Protein AF-A0A7G2C4S4-F1 (afdb_monomer_lite)

Foldseek 3Di:
DDDPDAQDFQPDDFDPLQVVLLVCVQVVNNVSSLVSLLVRLVPQLLNVLLLQLLCLQDPDPDPDDPPPDPPDDPDDPPPPPDDDDDDDDDDDDDDDDDDDDDDDDDDDDDDDPPPDDPPQQFAEREAEQFASNSSNLNSLSSLLSSLLSLLLDDDDLLSLLLSLLSLLLLLVSLVSVVLQVLVVCLVCVVLVVVLVVCLPDDPPVVVVPDPLQDFDDSVLLVLSVLLSVLSSLLSNLLSLLSLLLSLVVQLVPDDPVVVVLNVLLLVLLLVSLLVLLVVLLVLLVVVCVAPLSVLLNVLRDDRPDDPPQSCCSNVPVDDDPPPDPDDPVNPPPPPDPPPVQLVVSCCVSRPPCNSVDGSSVVSVVDDSSHRSDDPRPNDRSYHYDYPSRDGRVRGHNYDAQQFHFLCPSPCSRDPNADTDGFPFWPLQCVRQPVCLVVLLVVVCVVLVPDPVQDDPGGQWGWDFDPDPDDDDDTDIEIEHPQADSDDPDDDDDHYDCAHPPRTNHRPSDDSSHSSSRSSSSSVSSLSSSLSSLLSSLLSCVVVPVLVSSVSSLVSQQVSLCNNRNPPDPSSVVSNVSSCVRNVD

pLDDT: mean 71.1, std 23.5, range [23.17, 96.06]

Organism: NCBI:txid59799

Structure (mmCIF, N/CA/C/O backbone):
data_AF-A0A7G2C4S4-F1
#
_entry.id   AF-A0A7G2C4S4-F1
#
loop_
_atom_site.group_PDB
_atom_site.id
_atom_site.type_symbol
_atom_site.label_atom_id
_atom_site.label_alt_id
_atom_site.label_comp_id
_atom_site.label_asym_id
_atom_site.label_entity_id
_atom_site.label_seq_id
_atom_site.pdbx_PDB_ins_code
_atom_site.Cartn_x
_atom_site.Cartn_y
_atom_site.Cartn_z
_atom_site.occupancy
_atom_site.B_iso_or_equiv
_atom_site.auth_seq_id
_atom_site.auth_comp_id
_atom_site.auth_asym_id
_atom_site.auth_atom_id
_atom_site.pdbx_PDB_model_num
ATOM 1 N N . MET A 1 1 ? 1.910 -25.778 -21.010 1.00 23.17 1 MET A N 1
ATOM 2 C CA . MET A 1 1 ? 1.914 -25.341 -19.601 1.00 23.17 1 MET A CA 1
ATOM 3 C C . MET A 1 1 ? 1.620 -23.859 -19.632 1.00 23.17 1 MET A C 1
ATOM 5 O O . MET A 1 1 ? 2.277 -23.162 -20.394 1.00 23.17 1 MET A O 1
ATOM 9 N N . GLY A 1 2 ? 0.518 -23.440 -19.010 1.00 24.70 2 GLY A N 1
ATOM 10 C CA . GLY A 1 2 ? 0.009 -22.076 -19.133 1.00 24.70 2 GLY A CA 1
ATOM 11 C C . GLY A 1 2 ? 1.003 -21.094 -18.534 1.00 24.70 2 GLY A C 1
ATOM 12 O O . GLY A 1 2 ? 1.370 -21.243 -17.375 1.00 24.70 2 GLY A O 1
ATOM 13 N N . ASN A 1 3 ? 1.447 -20.129 -19.337 1.00 25.50 3 ASN A N 1
ATOM 14 C CA . ASN A 1 3 ? 2.094 -18.933 -18.821 1.00 25.50 3 ASN A CA 1
ATOM 15 C C . ASN A 1 3 ? 1.082 -18.271 -17.886 1.00 25.50 3 ASN A C 1
ATOM 17 O O . ASN A 1 3 ? 0.058 -17.789 -18.362 1.00 25.50 3 ASN A O 1
ATOM 21 N N . SER A 1 4 ? 1.327 -18.302 -16.578 1.00 30.55 4 SER A N 1
ATOM 22 C CA . SER A 1 4 ? 0.599 -17.458 -15.640 1.00 30.55 4 SER A CA 1
ATOM 23 C C . SER A 1 4 ? 0.892 -16.012 -16.034 1.00 30.55 4 SER A C 1
ATOM 25 O O . SER A 1 4 ? 2.027 -15.536 -15.918 1.00 30.55 4 SER A O 1
ATOM 27 N N . ASP A 1 5 ? -0.114 -15.357 -16.606 1.00 37.97 5 ASP A N 1
ATOM 28 C CA . ASP A 1 5 ? -0.119 -13.916 -16.809 1.00 37.97 5 ASP A CA 1
ATOM 29 C C . ASP A 1 5 ? 0.076 -13.199 -15.459 1.00 37.97 5 ASP A C 1
ATOM 31 O O . ASP A 1 5 ? -0.019 -13.820 -14.399 1.00 37.97 5 ASP A O 1
ATOM 35 N N . SER A 1 6 ? 0.431 -11.912 -15.515 1.00 44.81 6 SER A N 1
ATOM 36 C CA . SER A 1 6 ? 0.632 -11.010 -14.367 1.00 44.81 6 SER A CA 1
ATOM 37 C C . SER A 1 6 ? -0.298 -11.313 -13.185 1.00 44.81 6 SER A C 1
ATOM 39 O O . SER A 1 6 ? -1.467 -11.623 -13.425 1.00 44.81 6 SER A O 1
ATOM 41 N N . THR A 1 7 ? 0.186 -11.157 -11.942 1.00 54.72 7 THR A N 1
ATOM 42 C CA . THR A 1 7 ? -0.622 -11.295 -10.708 1.00 54.72 7 THR A CA 1
ATOM 43 C C . THR A 1 7 ? -2.057 -10.813 -10.922 1.00 54.72 7 THR A C 1
ATOM 45 O O . THR A 1 7 ? -2.288 -9.695 -11.390 1.00 54.72 7 THR A O 1
ATOM 48 N N . THR A 1 8 ? -3.015 -11.692 -10.634 1.00 61.34 8 THR A N 1
ATOM 49 C CA . THR A 1 8 ? -4.439 -11.470 -10.875 1.00 61.34 8 THR A CA 1
ATOM 50 C C . THR A 1 8 ? -4.954 -10.250 -10.116 1.00 61.34 8 THR A C 1
ATOM 52 O O . THR A 1 8 ? -4.533 -9.987 -8.994 1.00 61.34 8 THR A O 1
ATOM 55 N N . LEU A 1 9 ? -5.882 -9.514 -10.735 1.00 67.88 9 LEU A N 1
ATOM 56 C CA . LEU A 1 9 ? -6.491 -8.308 -10.159 1.00 67.88 9 LEU A CA 1
ATOM 57 C C . LEU A 1 9 ? -7.115 -8.575 -8.784 1.00 67.88 9 LEU A C 1
ATOM 59 O O . LEU A 1 9 ? -7.543 -9.694 -8.483 1.00 67.88 9 LEU A O 1
ATOM 63 N N . GLU A 1 10 ? -7.245 -7.519 -7.988 1.00 74.69 10 GLU A N 1
ATOM 64 C CA . GLU A 1 10 ? -7.852 -7.555 -6.661 1.00 74.69 10 GLU A CA 1
ATOM 65 C C . GLU A 1 10 ? -9.259 -8.191 -6.708 1.00 74.69 10 GLU A C 1
ATOM 67 O O . GLU A 1 10 ? -10.102 -7.867 -7.558 1.00 74.69 10 GLU A O 1
ATOM 72 N N . GLY A 1 11 ? -9.501 -9.165 -5.825 1.00 70.62 11 GLY A N 1
ATOM 73 C CA . GLY A 1 11 ? -10.742 -9.944 -5.758 1.00 70.62 11 GLY A CA 1
ATOM 74 C C . GLY A 1 11 ? -10.922 -11.023 -6.840 1.00 70.62 11 GLY A C 1
ATOM 75 O O . GLY A 1 11 ? -11.988 -11.643 -6.913 1.00 70.62 11 GLY A O 1
ATOM 76 N N . LYS A 1 12 ? -9.926 -11.279 -7.699 1.00 76.88 12 LYS A N 1
ATOM 77 C CA . LYS A 1 12 ? -9.998 -12.285 -8.780 1.00 76.88 12 LYS A CA 1
ATOM 78 C C . LYS A 1 12 ? -8.896 -13.340 -8.673 1.00 76.88 12 LYS A C 1
ATOM 80 O O . LYS A 1 12 ? -7.917 -13.155 -7.963 1.00 76.88 12 LYS A O 1
ATOM 85 N N . GLY A 1 13 ? -9.057 -14.444 -9.406 1.00 81.50 13 GLY A N 1
ATOM 86 C CA . GLY A 1 13 ? -8.004 -15.453 -9.579 1.00 81.50 13 GLY A CA 1
ATOM 87 C C . GLY A 1 13 ? -7.789 -16.394 -8.395 1.00 81.50 13 GLY A C 1
ATOM 88 O O . GLY A 1 13 ? -6.813 -17.133 -8.391 1.00 81.50 13 GLY A O 1
ATOM 89 N N . HIS A 1 14 ? -8.682 -16.381 -7.405 1.00 89.00 14 HIS A N 1
ATOM 90 C CA . HIS A 1 14 ? -8.510 -17.145 -6.169 1.00 89.00 14 HIS A CA 1
ATOM 91 C C . HIS A 1 14 ? -8.993 -18.603 -6.283 1.00 89.00 14 HIS A C 1
ATOM 93 O O . HIS A 1 14 ? -9.808 -18.919 -7.155 1.00 89.00 14 HIS A O 1
ATOM 99 N N . PRO A 1 15 ? -8.551 -19.507 -5.388 1.00 89.19 15 PRO A N 1
ATOM 100 C CA . PRO A 1 15 ? -9.069 -20.874 -5.303 1.00 89.19 15 PRO A CA 1
ATOM 101 C C . PRO A 1 15 ? -10.576 -20.932 -5.012 1.00 89.19 15 PRO A C 1
ATOM 103 O O . PRO A 1 15 ? -11.145 -20.026 -4.406 1.00 89.19 15 PRO A O 1
ATOM 106 N N . GLU A 1 16 ? -11.234 -22.045 -5.347 1.00 91.56 16 GLU A N 1
ATOM 107 C CA . GLU A 1 16 ? -12.675 -22.236 -5.101 1.00 91.56 16 GLU A CA 1
ATOM 108 C C . GLU A 1 16 ? -13.063 -22.018 -3.626 1.00 91.56 16 GLU A C 1
ATOM 110 O O . GLU A 1 16 ? -14.106 -21.437 -3.321 1.00 91.56 16 GLU A O 1
ATOM 115 N N . GLN A 1 17 ? -12.203 -22.447 -2.701 1.00 92.69 17 GLN A N 1
ATOM 116 C CA . GLN A 1 17 ? -12.407 -22.291 -1.263 1.00 92.69 17 GLN A CA 1
ATOM 117 C C . GLN A 1 17 ? -12.514 -20.817 -0.866 1.00 92.69 17 GLN A C 1
ATOM 119 O O . GLN A 1 17 ? -13.345 -20.488 -0.026 1.00 92.69 17 GLN A O 1
ATOM 124 N N . TYR A 1 18 ? -11.753 -19.918 -1.497 1.00 93.81 18 TYR A N 1
ATOM 125 C CA . TYR A 1 18 ? -11.897 -18.483 -1.255 1.00 93.81 18 TYR A CA 1
ATOM 126 C C . TYR A 1 18 ? -13.323 -18.024 -1.580 1.00 93.81 18 TYR A C 1
ATOM 128 O O . TYR A 1 18 ? -13.989 -17.452 -0.722 1.00 93.81 18 TYR A O 1
ATOM 136 N N . TYR A 1 19 ? -13.841 -18.347 -2.768 1.00 94.62 19 TYR A N 1
ATOM 137 C CA . TYR A 1 19 ? -15.177 -17.907 -3.187 1.00 94.62 19 TYR A CA 1
ATOM 138 C C . TYR A 1 19 ? -16.299 -18.473 -2.308 1.00 94.62 19 TYR A C 1
ATOM 140 O O . TYR A 1 19 ? -17.234 -17.747 -1.971 1.00 94.62 19 TYR A O 1
ATOM 148 N N . ARG A 1 20 ? -16.176 -19.728 -1.855 1.00 94.81 20 ARG A N 1
ATOM 149 C CA . ARG A 1 20 ? -17.096 -20.312 -0.859 1.00 94.81 20 ARG A CA 1
ATOM 150 C C . ARG A 1 20 ? -17.029 -19.587 0.489 1.00 94.81 20 ARG A C 1
ATOM 152 O O . ARG A 1 20 ? -18.047 -19.439 1.165 1.00 94.81 20 ARG A O 1
ATOM 159 N N . GLY A 1 21 ? -15.840 -19.127 0.882 1.00 94.81 21 GLY A N 1
ATOM 160 C CA . GLY A 1 21 ? -15.648 -18.281 2.057 1.00 94.81 21 GLY A CA 1
ATOM 161 C C . GLY A 1 21 ? -16.362 -16.936 1.922 1.00 94.81 21 GLY A C 1
ATOM 162 O O . GLY A 1 21 ? -17.121 -16.564 2.815 1.00 94.81 21 GLY A O 1
ATOM 163 N N . VAL A 1 22 ? -16.206 -16.261 0.777 1.00 94.06 22 VAL A N 1
ATOM 164 C CA . VAL A 1 22 ? -16.896 -14.994 0.466 1.00 94.06 22 VAL A CA 1
ATOM 165 C C . VAL A 1 22 ? -18.416 -15.152 0.531 1.00 94.06 22 VAL A C 1
ATOM 167 O O . VAL A 1 22 ? -19.090 -14.345 1.168 1.00 94.06 22 VAL A O 1
ATOM 170 N N . GLU A 1 23 ? -18.962 -16.204 -0.082 1.00 95.31 23 GLU A N 1
ATOM 171 C CA . GLU A 1 23 ? -20.396 -16.514 -0.030 1.00 95.31 23 GLU A CA 1
ATOM 172 C C . GLU A 1 23 ? -20.878 -16.701 1.416 1.00 95.31 23 GLU A C 1
ATOM 174 O O . GLU A 1 23 ? -21.851 -16.077 1.834 1.00 95.31 23 GLU A O 1
ATOM 179 N N . ALA A 1 24 ? -20.149 -17.478 2.223 1.00 94.31 24 ALA A N 1
ATOM 180 C CA . ALA A 1 24 ? -20.491 -17.680 3.627 1.00 94.31 24 ALA A CA 1
ATOM 181 C C . ALA A 1 24 ? -20.436 -16.381 4.453 1.00 94.31 24 ALA A C 1
ATOM 183 O O . ALA A 1 24 ? -21.299 -16.176 5.306 1.00 94.31 24 ALA A O 1
ATOM 184 N N . VAL A 1 25 ? -19.462 -15.497 4.209 1.00 93.00 25 VAL A N 1
ATOM 185 C CA . VAL A 1 25 ? -19.373 -14.187 4.880 1.00 93.00 25 VAL A CA 1
ATOM 186 C C . VAL A 1 25 ? -20.543 -13.284 4.486 1.00 93.00 25 VAL A C 1
ATOM 188 O O . VAL A 1 25 ? -21.165 -12.702 5.372 1.00 93.00 25 VAL A O 1
ATOM 191 N N . ASN A 1 26 ? -20.903 -13.231 3.200 1.00 91.38 26 ASN A N 1
ATOM 192 C CA . ASN A 1 26 ? -22.050 -12.453 2.711 1.00 91.38 26 ASN A CA 1
ATOM 193 C C . ASN A 1 26 ? -23.391 -12.931 3.299 1.00 91.38 26 ASN A C 1
ATOM 195 O O . ASN A 1 26 ? -24.327 -12.148 3.441 1.00 91.38 26 ASN A O 1
ATOM 199 N N . GLU A 1 27 ? -23.490 -14.210 3.661 1.00 92.25 27 GLU A N 1
ATOM 200 C CA . GLU A 1 27 ? -24.648 -14.794 4.349 1.00 92.25 27 GLU A CA 1
ATOM 201 C C . GLU A 1 27 ? -24.603 -14.638 5.884 1.00 92.25 27 GLU A C 1
ATOM 203 O O . GLU A 1 27 ? -25.480 -15.148 6.583 1.00 92.25 27 GLU A O 1
ATOM 208 N N . GLY A 1 28 ? -23.578 -13.980 6.440 1.00 89.94 28 GLY A N 1
ATOM 209 C CA . GLY A 1 28 ? -23.392 -13.819 7.887 1.00 89.94 28 GLY A CA 1
ATOM 210 C C . GLY A 1 28 ? -22.868 -15.070 8.610 1.00 89.94 28 GLY A C 1
ATOM 211 O O . GLY A 1 28 ? -22.839 -15.122 9.840 1.00 89.94 28 GLY A O 1
ATOM 212 N N . ARG A 1 29 ? -22.439 -16.107 7.879 1.00 91.75 29 ARG A N 1
ATOM 213 C CA . ARG A 1 29 ? -21.927 -17.377 8.426 1.00 91.75 29 ARG A CA 1
ATOM 214 C C . ARG A 1 29 ? -20.413 -17.324 8.653 1.00 91.75 29 ARG A C 1
ATOM 216 O O . ARG A 1 29 ? -19.669 -18.150 8.121 1.00 91.75 29 ARG A O 1
ATOM 223 N N . TYR A 1 30 ? -19.944 -16.387 9.479 1.00 90.31 30 TYR A N 1
ATOM 224 C CA . TYR A 1 30 ? -18.512 -16.064 9.620 1.00 90.31 30 TYR A CA 1
ATOM 225 C C . TYR A 1 30 ? -17.623 -17.239 10.038 1.00 90.31 30 TYR A C 1
ATOM 227 O O . TYR A 1 30 ? -16.534 -17.392 9.496 1.00 90.31 30 TYR A O 1
ATOM 235 N N . GLN A 1 31 ? -18.090 -18.111 10.940 1.00 89.12 31 GLN A N 1
ATOM 236 C CA . GLN A 1 31 ? -17.343 -19.320 11.321 1.00 89.12 31 GLN A CA 1
ATOM 237 C C . GLN A 1 31 ? -17.097 -20.246 10.123 1.00 89.12 31 GLN A C 1
ATOM 239 O O . GLN A 1 31 ? -16.019 -20.817 9.994 1.00 89.12 31 GLN A O 1
ATOM 244 N N . VAL A 1 32 ? -18.090 -20.388 9.241 1.00 90.81 32 VAL A N 1
ATOM 245 C CA . VAL A 1 32 ? -17.963 -21.213 8.034 1.00 90.81 32 VAL A CA 1
ATOM 246 C C . VAL A 1 32 ? -17.068 -20.524 7.007 1.00 90.81 32 VAL A C 1
ATOM 248 O O . VAL A 1 32 ? -16.231 -21.188 6.401 1.00 90.81 32 VAL A O 1
ATOM 251 N N . GLY A 1 33 ? -17.200 -19.201 6.858 1.00 92.44 33 GLY A N 1
ATOM 252 C CA . GLY A 1 33 ? -16.315 -18.394 6.015 1.00 92.44 33 GLY A CA 1
ATOM 253 C C . GLY A 1 33 ? -14.844 -18.573 6.387 1.00 92.44 33 GLY A C 1
ATOM 254 O O . GLY A 1 33 ? -14.028 -18.922 5.538 1.00 92.44 33 GLY A O 1
ATOM 255 N N . GLU A 1 34 ? -14.533 -18.471 7.679 1.00 90.44 34 GLU A N 1
ATOM 256 C CA . GLU A 1 34 ? -13.181 -18.658 8.211 1.00 90.44 34 GLU A CA 1
ATOM 257 C C . GLU A 1 34 ? -12.620 -20.062 7.960 1.00 90.44 34 GLU A C 1
ATOM 259 O O . GLU A 1 34 ? -11.447 -20.200 7.622 1.00 90.44 34 GLU A O 1
ATOM 264 N N . ILE A 1 35 ? -13.439 -21.114 8.070 1.00 89.69 35 ILE A N 1
ATOM 265 C CA . ILE A 1 35 ? -12.997 -22.482 7.749 1.00 89.69 35 ILE A CA 1
ATOM 266 C C . ILE A 1 35 ? -12.562 -22.573 6.281 1.00 89.69 35 ILE A C 1
ATOM 268 O O . ILE A 1 35 ? -11.525 -23.166 5.980 1.00 89.69 35 ILE A O 1
ATOM 272 N N . TYR A 1 36 ? -13.328 -21.980 5.362 1.00 93.19 36 TYR A N 1
ATOM 273 C CA . TYR A 1 36 ? -12.981 -21.976 3.943 1.00 93.19 36 TYR A CA 1
ATOM 274 C C . TYR A 1 36 ? -11.745 -21.123 3.641 1.00 93.19 36 TYR A C 1
ATOM 276 O O . TYR A 1 36 ? -10.865 -21.569 2.901 1.00 93.19 36 TYR A O 1
ATOM 284 N N . PHE A 1 37 ? -11.623 -19.945 4.251 1.00 93.12 37 PHE A N 1
ATOM 285 C CA . PHE A 1 37 ? -10.435 -19.106 4.106 1.00 93.12 37 PHE A CA 1
ATOM 286 C C . PHE A 1 37 ? -9.176 -19.789 4.640 1.00 93.12 37 PHE A C 1
ATOM 288 O O . PHE A 1 37 ? -8.155 -19.810 3.956 1.00 93.12 37 PHE A O 1
ATOM 295 N N . GLN A 1 38 ? -9.253 -20.464 5.788 1.00 88.31 38 GLN A N 1
ATOM 296 C CA . GLN A 1 38 ? -8.144 -21.272 6.292 1.00 88.31 38 GLN A CA 1
ATOM 297 C C . GLN A 1 38 ? -7.757 -22.398 5.335 1.00 88.31 38 GLN A C 1
ATOM 299 O O . GLN A 1 38 ? -6.568 -22.642 5.134 1.00 88.31 38 GLN A O 1
ATOM 304 N N . GLN A 1 39 ? -8.732 -23.087 4.737 1.00 88.69 39 GLN A N 1
ATOM 305 C CA . GLN A 1 39 ? -8.454 -24.117 3.734 1.00 88.69 39 GLN A CA 1
ATOM 306 C C . GLN A 1 39 ? -7.732 -23.531 2.518 1.00 88.69 39 GLN A C 1
ATOM 308 O O . GLN A 1 39 ? -6.743 -24.118 2.085 1.00 88.69 39 GLN A O 1
ATOM 313 N N . ALA A 1 40 ? -8.173 -22.369 2.020 1.00 90.81 40 ALA A N 1
ATOM 314 C CA . ALA A 1 40 ? -7.529 -21.665 0.911 1.00 90.81 40 ALA A CA 1
ATOM 315 C C . ALA A 1 40 ? -6.084 -21.262 1.250 1.00 90.81 40 ALA A C 1
ATOM 317 O O . ALA A 1 40 ? -5.168 -21.547 0.483 1.00 90.81 40 ALA A O 1
ATOM 318 N N . LEU A 1 41 ? -5.856 -20.675 2.430 1.00 90.44 41 LEU A N 1
ATOM 319 C CA . LEU A 1 41 ? -4.520 -20.273 2.883 1.00 90.44 41 LEU A CA 1
ATOM 320 C C . LEU A 1 41 ? -3.584 -21.468 3.048 1.00 90.44 41 LEU A C 1
ATOM 322 O O . LEU A 1 41 ? -2.419 -21.401 2.665 1.00 90.44 41 LEU A O 1
ATOM 326 N N . ARG A 1 42 ? -4.079 -22.576 3.610 1.00 85.69 42 ARG A N 1
ATOM 327 C CA . ARG A 1 42 ? -3.260 -23.747 3.954 1.00 85.69 42 ARG A CA 1
ATOM 328 C C . ARG A 1 42 ? -2.669 -24.448 2.734 1.00 85.69 42 ARG A C 1
ATOM 330 O O . ARG A 1 42 ? -1.594 -25.026 2.855 1.00 85.69 42 ARG A O 1
ATOM 337 N N . VAL A 1 43 ? -3.359 -24.396 1.596 1.00 86.25 43 VAL A N 1
ATOM 338 C CA . VAL A 1 43 ? -2.912 -25.002 0.331 1.00 86.25 43 VAL A CA 1
ATOM 339 C C . VAL A 1 43 ? -2.209 -24.009 -0.597 1.00 86.25 43 VAL A C 1
ATOM 341 O O . VAL A 1 43 ? -1.759 -24.403 -1.669 1.00 86.25 43 VAL A O 1
ATOM 344 N N . HIS A 1 44 ? -2.116 -22.732 -0.213 1.00 90.62 44 HIS A N 1
ATOM 345 C CA . HIS A 1 44 ? -1.560 -21.697 -1.075 1.00 90.62 44 HIS A CA 1
ATOM 346 C C . HIS A 1 44 ? -0.030 -21.834 -1.216 1.00 90.62 44 HIS A C 1
ATOM 348 O O . HIS A 1 44 ? 0.664 -21.874 -0.195 1.00 90.62 44 HIS A O 1
ATOM 354 N N . PRO A 1 45 ? 0.528 -21.828 -2.442 1.00 90.81 45 PRO A N 1
ATOM 355 C CA . PRO A 1 45 ? 1.962 -22.045 -2.680 1.00 90.81 45 PRO A CA 1
ATOM 356 C C . PRO A 1 45 ? 2.862 -21.010 -1.986 1.00 90.81 45 PRO A C 1
ATOM 358 O O . PRO A 1 45 ? 3.866 -21.367 -1.372 1.00 90.81 45 PRO A O 1
ATOM 361 N N . GLY A 1 46 ? 2.460 -19.735 -1.970 1.00 90.44 46 GLY A N 1
ATOM 362 C CA . GLY A 1 46 ? 3.196 -18.668 -1.278 1.00 90.44 46 GLY A CA 1
ATOM 363 C C . GLY A 1 46 ? 3.249 -18.761 0.255 1.00 90.44 46 GLY A C 1
ATOM 364 O O . GLY A 1 46 ? 4.052 -18.064 0.876 1.00 90.44 46 GLY A O 1
ATOM 365 N N . ARG A 1 47 ? 2.437 -19.618 0.899 1.00 89.81 47 ARG A N 1
ATOM 366 C CA . ARG A 1 47 ? 2.350 -19.701 2.371 1.00 89.81 47 ARG A CA 1
ATOM 367 C C . ARG A 1 47 ? 3.684 -20.068 3.023 1.00 89.81 47 ARG A C 1
ATOM 369 O O . ARG A 1 47 ? 3.977 -19.594 4.125 1.00 89.81 47 ARG A O 1
ATOM 376 N N . GLN A 1 48 ? 4.457 -20.948 2.385 1.00 88.94 48 GLN A N 1
ATOM 377 C CA . GLN A 1 48 ? 5.673 -21.505 2.979 1.00 88.94 48 GLN A CA 1
ATOM 378 C C . GLN A 1 48 ? 6.722 -20.417 3.228 1.00 88.94 48 GLN A C 1
ATOM 380 O O . GLN A 1 48 ? 7.231 -20.328 4.341 1.00 88.94 48 GLN A O 1
ATOM 385 N N . PHE A 1 49 ? 6.948 -19.527 2.255 1.00 92.19 49 PHE A N 1
ATOM 386 C CA . PHE A 1 49 ? 7.860 -18.387 2.396 1.00 92.19 49 PHE A CA 1
ATOM 387 C C . PHE A 1 49 ? 7.531 -17.537 3.631 1.00 92.19 49 PHE A C 1
ATOM 389 O O . PHE A 1 49 ? 8.384 -17.304 4.486 1.00 92.19 49 PHE A O 1
ATOM 396 N N . TRP A 1 50 ? 6.268 -17.122 3.765 1.00 89.19 50 TRP A N 1
ATOM 397 C CA . TRP A 1 50 ? 5.820 -16.275 4.873 1.00 89.19 50 TRP A CA 1
ATOM 398 C C . TRP A 1 50 ? 5.895 -16.986 6.228 1.00 89.19 50 TRP A C 1
ATOM 400 O O . TRP A 1 50 ? 6.262 -16.370 7.231 1.00 89.19 50 TRP A O 1
ATOM 410 N N . SER A 1 51 ? 5.611 -18.292 6.251 1.00 84.06 51 SER A N 1
ATOM 411 C CA . SER A 1 51 ? 5.769 -19.127 7.449 1.00 84.06 51 SER A CA 1
ATOM 412 C C . SER A 1 51 ? 7.240 -19.256 7.853 1.00 84.06 51 SER A C 1
ATOM 414 O O . SER A 1 51 ? 7.563 -19.219 9.039 1.00 84.06 51 SER A O 1
ATOM 416 N N . ASP A 1 52 ? 8.145 -19.378 6.881 1.00 85.25 52 ASP A N 1
ATOM 417 C CA . ASP A 1 52 ? 9.576 -19.485 7.134 1.00 85.25 52 ASP A CA 1
ATOM 418 C C . ASP A 1 52 ? 10.190 -18.188 7.633 1.00 85.25 52 ASP A C 1
ATOM 420 O O . ASP A 1 52 ? 10.976 -18.235 8.586 1.00 85.25 52 ASP A O 1
ATOM 424 N N . LEU A 1 53 ? 9.804 -17.067 7.020 1.00 85.88 53 LEU A N 1
ATOM 425 C CA . LEU A 1 53 ? 10.237 -15.723 7.379 1.00 85.88 53 LEU A CA 1
ATOM 426 C C . LEU A 1 53 ? 9.819 -15.367 8.803 1.00 85.88 53 LEU A C 1
ATOM 428 O O . LEU A 1 53 ? 10.654 -15.028 9.638 1.00 85.88 53 LEU A O 1
ATOM 432 N N . THR A 1 54 ? 8.533 -15.498 9.110 1.00 79.81 54 THR A N 1
ATOM 433 C CA . THR A 1 54 ? 8.013 -15.097 10.422 1.00 79.81 54 THR A CA 1
ATOM 434 C C . THR A 1 54 ? 8.306 -16.119 11.518 1.00 79.81 54 THR A C 1
ATOM 436 O O . THR A 1 54 ? 8.647 -15.750 12.645 1.00 79.81 54 THR A O 1
ATOM 439 N N . GLY A 1 55 ? 8.298 -17.412 11.182 1.00 74.00 55 GLY A N 1
ATOM 440 C CA . GLY A 1 55 ? 8.702 -18.483 12.087 1.00 74.00 55 GLY A CA 1
ATOM 441 C C . GLY A 1 55 ? 10.175 -18.404 12.499 1.00 74.00 55 GLY A C 1
ATOM 442 O O . GLY A 1 55 ? 10.530 -18.903 13.565 1.00 74.00 55 GLY A O 1
ATOM 443 N N . ALA A 1 56 ? 11.038 -17.759 11.706 1.00 71.19 56 ALA A N 1
ATOM 444 C CA . ALA A 1 56 ? 12.432 -17.505 12.074 1.00 71.19 56 ALA A CA 1
ATOM 445 C C . ALA A 1 56 ? 12.581 -16.466 13.198 1.00 71.19 56 ALA A C 1
ATOM 447 O O . ALA A 1 56 ? 13.503 -16.558 14.007 1.00 71.19 56 ALA A O 1
ATOM 448 N N . VAL A 1 57 ? 11.672 -15.489 13.247 1.00 70.75 57 VAL A N 1
ATOM 449 C CA . VAL A 1 57 ? 11.717 -14.369 14.196 1.00 70.75 57 VAL A CA 1
ATOM 450 C C . VAL A 1 57 ? 11.201 -14.787 15.576 1.00 70.75 57 VAL A C 1
ATOM 452 O O . VAL A 1 57 ? 11.787 -14.412 16.591 1.00 70.75 57 VAL A O 1
ATOM 455 N N . TRP A 1 58 ? 10.148 -15.612 15.629 1.00 63.31 58 TRP A N 1
ATOM 456 C CA . TRP A 1 58 ? 9.473 -15.983 16.886 1.00 63.31 58 TRP A CA 1
ATOM 457 C C . TRP A 1 58 ? 9.407 -17.482 17.183 1.00 63.31 58 TRP A C 1
ATOM 459 O O . TRP A 1 58 ? 8.862 -17.900 18.210 1.00 63.31 58 TRP A O 1
ATOM 469 N N . GLY A 1 59 ? 9.980 -18.323 16.324 1.00 55.69 59 GLY A N 1
ATOM 470 C CA . GLY A 1 59 ? 10.084 -19.750 16.584 1.00 55.69 59 GLY A CA 1
ATOM 471 C C . GLY A 1 59 ? 10.897 -20.017 17.850 1.00 55.69 59 GLY A C 1
ATOM 472 O O . GLY A 1 59 ? 12.034 -19.566 17.983 1.00 55.69 59 GLY A O 1
ATOM 473 N N . LYS A 1 60 ? 10.343 -20.803 18.787 1.00 47.06 60 LYS A N 1
ATOM 474 C CA . LYS A 1 60 ? 11.142 -21.357 19.892 1.00 47.06 60 LYS A CA 1
ATOM 475 C C . LYS A 1 60 ? 12.350 -22.086 19.284 1.00 47.06 60 LYS A C 1
ATOM 477 O O . LYS A 1 60 ? 12.105 -22.935 18.415 1.00 47.06 60 LYS A O 1
ATOM 482 N N . PRO A 1 61 ? 13.597 -21.813 19.728 1.00 41.34 61 PRO A N 1
ATOM 483 C CA . PRO A 1 61 ? 14.757 -22.575 19.284 1.00 41.34 61 PRO A CA 1
ATOM 484 C C . PRO A 1 61 ? 14.464 -24.044 19.574 1.00 41.34 61 PRO A C 1
ATOM 486 O O . PRO A 1 61 ? 14.223 -24.430 20.721 1.00 41.34 61 PRO A O 1
ATOM 489 N N . GLY A 1 62 ? 14.345 -24.843 18.515 1.00 39.31 62 GLY A N 1
ATOM 490 C CA . GLY A 1 62 ? 14.117 -26.270 18.665 1.00 39.31 62 GLY A CA 1
ATOM 491 C C . GLY A 1 62 ? 15.269 -26.860 19.468 1.00 39.31 62 GLY A C 1
ATOM 492 O O . GLY A 1 62 ? 16.427 -26.522 19.229 1.00 39.31 62 GLY A O 1
ATOM 493 N N . LYS A 1 63 ? 14.962 -27.749 20.418 1.00 31.81 63 LYS A N 1
ATOM 494 C CA . LYS A 1 63 ? 15.947 -28.759 20.809 1.00 31.81 63 LYS A CA 1
ATOM 495 C C . LYS A 1 63 ? 16.303 -29.495 19.520 1.00 31.81 63 LYS A C 1
ATOM 497 O O . LYS A 1 63 ? 15.387 -29.960 18.848 1.00 31.81 63 LYS A O 1
ATOM 502 N N . GLY A 1 64 ? 17.578 -29.476 19.146 1.00 36.12 64 GLY A N 1
ATOM 503 C CA . GLY A 1 64 ? 18.045 -30.042 17.888 1.00 36.12 64 GLY A CA 1
ATOM 504 C C . GLY A 1 64 ? 17.543 -31.469 17.711 1.00 36.12 64 GLY A C 1
ATOM 505 O O . GLY A 1 64 ? 17.898 -32.340 18.496 1.00 36.12 64 GLY A O 1
ATOM 506 N N . ASN A 1 65 ? 16.721 -31.666 16.686 1.00 26.86 65 ASN A N 1
ATOM 507 C CA . ASN A 1 65 ? 16.689 -32.905 15.934 1.00 26.86 65 ASN A CA 1
ATOM 508 C C . ASN A 1 65 ? 17.269 -32.535 14.571 1.00 26.86 65 ASN A C 1
ATOM 510 O O . ASN A 1 65 ? 16.708 -31.698 13.865 1.00 26.86 65 ASN A O 1
ATOM 514 N N . GLU A 1 66 ? 18.426 -33.101 14.249 1.00 33.06 66 GLU A N 1
ATOM 515 C CA . GLU A 1 66 ? 19.181 -32.843 13.018 1.00 33.06 66 GLU A CA 1
ATOM 516 C C . GLU A 1 66 ? 18.536 -33.462 11.761 1.00 33.06 66 GLU A C 1
ATOM 518 O O . GLU A 1 66 ? 19.140 -33.432 10.699 1.00 33.06 66 GLU A O 1
ATOM 523 N N . GLU A 1 67 ? 17.301 -33.972 11.842 1.00 29.92 67 GLU A N 1
ATOM 524 C CA . GLU A 1 67 ? 16.644 -34.690 10.736 1.00 29.92 67 GLU A CA 1
ATOM 525 C C . GLU A 1 67 ? 15.435 -33.965 10.108 1.00 29.92 67 GLU A C 1
ATOM 527 O O . GLU A 1 67 ? 14.940 -34.413 9.081 1.00 29.92 67 GLU A O 1
ATOM 532 N N . ASP A 1 68 ? 15.000 -32.810 10.630 1.00 28.11 68 ASP A N 1
ATOM 533 C CA . ASP A 1 68 ? 13.891 -32.018 10.051 1.00 28.11 68 ASP A CA 1
ATOM 534 C C . ASP A 1 68 ? 14.393 -30.757 9.319 1.00 28.11 68 ASP A C 1
ATOM 536 O O . ASP A 1 68 ? 13.897 -29.642 9.513 1.00 28.11 68 ASP A O 1
ATOM 540 N N . THR A 1 69 ? 15.408 -30.898 8.467 1.00 30.83 69 THR A N 1
ATOM 541 C CA . THR A 1 69 ? 15.702 -29.885 7.444 1.00 30.83 69 THR A CA 1
ATOM 542 C C . THR A 1 69 ? 14.911 -30.211 6.174 1.00 30.83 69 THR A C 1
ATOM 544 O O . THR A 1 69 ? 15.273 -31.162 5.488 1.00 30.83 69 THR A O 1
ATOM 547 N N . PRO A 1 70 ? 13.903 -29.410 5.770 1.00 27.94 70 PRO A N 1
ATOM 548 C CA . PRO A 1 70 ? 13.265 -29.552 4.453 1.00 27.94 70 PRO A CA 1
ATOM 549 C C . PRO A 1 70 ? 14.184 -29.095 3.297 1.00 27.94 70 PRO A C 1
ATOM 551 O O . PRO A 1 70 ? 13.779 -29.052 2.140 1.00 27.94 70 PRO A O 1
ATOM 554 N N . PHE A 1 71 ? 15.438 -28.753 3.602 1.00 35.41 71 PHE A N 1
ATOM 555 C CA . PHE A 1 71 ? 16.451 -28.277 2.670 1.00 35.41 71 PHE A CA 1
ATOM 556 C C . PHE A 1 71 ? 17.388 -29.424 2.280 1.00 35.41 71 PHE A C 1
ATOM 558 O O . PHE A 1 71 ? 18.463 -29.565 2.853 1.00 35.41 71 PHE A O 1
ATOM 565 N N . SER A 1 72 ? 16.982 -30.262 1.323 1.00 30.05 72 SER A N 1
ATOM 566 C CA . SER A 1 72 ? 17.922 -31.182 0.655 1.00 30.05 72 SER A CA 1
ATOM 567 C C . SER A 1 72 ? 17.524 -31.617 -0.761 1.00 30.05 72 SER A C 1
ATOM 569 O O . SER A 1 72 ? 18.373 -32.172 -1.452 1.00 30.05 72 SER A O 1
ATOM 571 N N . GLU A 1 73 ? 16.298 -31.400 -1.246 1.00 29.67 73 GLU A N 1
ATOM 572 C CA . GLU A 1 73 ? 15.882 -32.027 -2.519 1.00 29.67 73 GLU A CA 1
ATOM 573 C C . GLU A 1 73 ? 16.139 -31.206 -3.798 1.00 29.67 73 GLU A C 1
ATOM 575 O O . GLU A 1 73 ? 15.835 -31.688 -4.888 1.00 29.67 73 GLU A O 1
ATOM 580 N N . HIS A 1 74 ? 16.719 -30.000 -3.730 1.00 29.12 74 HIS A N 1
ATOM 581 C CA . HIS A 1 74 ? 16.874 -29.135 -4.920 1.00 29.12 74 HIS A CA 1
ATOM 582 C C . HIS A 1 74 ? 18.291 -28.663 -5.262 1.00 29.12 74 HIS A C 1
ATOM 584 O O . HIS A 1 74 ? 18.447 -27.850 -6.169 1.00 29.12 74 HIS A O 1
ATOM 590 N N . TYR A 1 75 ? 19.324 -29.229 -4.641 1.00 29.12 75 TYR A N 1
ATOM 591 C CA . TYR A 1 75 ? 20.688 -29.089 -5.155 1.00 29.12 75 TYR A CA 1
ATOM 592 C C . TYR A 1 75 ? 21.119 -30.405 -5.813 1.00 29.12 75 TYR A C 1
ATOM 594 O O . TYR A 1 75 ? 20.948 -31.462 -5.197 1.00 29.12 75 TYR A O 1
ATOM 602 N N . PRO A 1 76 ? 21.670 -30.390 -7.043 1.00 27.50 76 PRO A N 1
ATOM 603 C CA . PRO A 1 76 ? 22.482 -31.505 -7.507 1.00 27.50 76 PRO A CA 1
ATOM 604 C C . PRO A 1 76 ? 23.581 -31.711 -6.465 1.00 27.50 76 PRO A C 1
ATOM 606 O O . PRO A 1 76 ? 24.261 -30.753 -6.100 1.00 27.50 76 PRO A O 1
ATOM 609 N N . LYS A 1 77 ? 23.714 -32.934 -5.948 1.00 31.28 77 LYS A N 1
ATOM 610 C CA . LYS A 1 77 ? 24.896 -33.303 -5.174 1.00 31.28 77 LYS A CA 1
ATOM 611 C C . LYS A 1 77 ? 26.084 -33.113 -6.110 1.00 31.28 77 LYS A C 1
ATOM 613 O O . LYS A 1 77 ? 26.156 -33.796 -7.128 1.00 31.28 77 LYS A O 1
ATOM 618 N N . GLU A 1 78 ? 26.929 -32.131 -5.829 1.00 32.03 78 GLU A N 1
ATOM 619 C CA . GLU A 1 78 ? 28.258 -32.102 -6.421 1.00 32.03 78 GLU A CA 1
ATOM 620 C C . GLU A 1 78 ? 28.980 -33.323 -5.852 1.00 32.03 78 GLU A C 1
ATOM 622 O O . GLU A 1 78 ? 29.080 -33.482 -4.635 1.00 32.03 78 GLU A O 1
ATOM 627 N N . ASP A 1 79 ? 29.345 -34.247 -6.737 1.00 27.88 79 ASP A N 1
ATOM 628 C CA . ASP A 1 79 ? 30.179 -35.387 -6.392 1.00 27.88 79 ASP A CA 1
ATOM 629 C C . ASP A 1 79 ? 31.526 -34.826 -5.904 1.00 27.88 79 ASP A C 1
ATOM 631 O O . ASP A 1 79 ? 32.297 -34.255 -6.677 1.00 27.88 79 ASP A O 1
ATOM 635 N N . GLU A 1 80 ? 31.762 -34.919 -4.594 1.00 31.12 80 GLU A N 1
ATOM 636 C CA . GLU A 1 80 ? 33.061 -34.683 -3.968 1.00 31.12 80 GLU A CA 1
ATOM 637 C C . GLU A 1 80 ? 34.020 -35.794 -4.422 1.00 31.12 80 GLU A C 1
ATOM 639 O O . GLU A 1 80 ? 34.118 -36.843 -3.788 1.00 31.12 80 GLU A O 1
ATOM 644 N N . ASP A 1 81 ? 34.712 -35.572 -5.539 1.00 27.28 81 ASP A N 1
ATOM 645 C CA . ASP A 1 81 ? 36.001 -36.209 -5.791 1.00 27.28 81 ASP A CA 1
ATOM 646 C C . ASP A 1 81 ? 37.095 -35.283 -5.235 1.00 27.28 81 ASP A C 1
ATOM 648 O O . ASP A 1 81 ? 37.382 -34.208 -5.771 1.00 27.28 81 ASP A O 1
ATOM 652 N N . ASP A 1 82 ? 37.671 -35.716 -4.114 1.00 32.47 82 ASP A N 1
ATOM 653 C CA . ASP A 1 82 ? 38.853 -35.159 -3.465 1.00 32.47 82 ASP A CA 1
ATOM 654 C C . ASP A 1 82 ? 40.044 -35.069 -4.439 1.00 32.47 82 ASP A C 1
ATOM 656 O O . ASP A 1 82 ? 40.641 -36.087 -4.790 1.00 32.47 82 ASP A O 1
ATOM 660 N N . GLU A 1 83 ? 40.487 -33.857 -4.784 1.00 28.11 83 GLU A N 1
ATOM 661 C CA . GLU A 1 83 ? 41.898 -33.612 -5.110 1.00 28.11 83 GLU A CA 1
ATOM 662 C C . GLU A 1 83 ? 42.415 -32.351 -4.397 1.00 28.11 83 GLU A C 1
ATOM 664 O O . GLU A 1 83 ? 42.126 -31.207 -4.753 1.00 28.11 83 GLU A O 1
ATOM 669 N N . ASP A 1 84 ? 43.217 -32.612 -3.362 1.00 27.72 84 ASP A N 1
ATOM 670 C CA . ASP A 1 84 ? 44.038 -31.680 -2.596 1.00 27.72 84 ASP A CA 1
ATOM 671 C C . ASP A 1 84 ? 44.829 -30.698 -3.483 1.00 27.72 84 ASP A C 1
ATOM 673 O O . ASP A 1 84 ? 45.730 -31.091 -4.229 1.00 27.72 84 ASP A O 1
ATOM 677 N N . ILE A 1 85 ? 44.628 -29.391 -3.281 1.00 26.91 85 ILE A N 1
ATOM 678 C CA . ILE A 1 85 ? 45.638 -28.378 -3.620 1.00 26.91 85 ILE A CA 1
ATOM 679 C C . ILE A 1 85 ? 46.093 -27.696 -2.331 1.00 26.91 85 ILE A C 1
ATOM 681 O O . ILE A 1 85 ? 45.474 -26.772 -1.806 1.00 26.91 85 ILE A O 1
ATOM 685 N N . THR A 1 86 ? 47.228 -28.177 -1.832 1.00 25.28 86 THR A N 1
ATOM 686 C CA . THR A 1 86 ? 47.977 -27.614 -0.710 1.00 25.28 86 THR A CA 1
ATOM 687 C C . THR A 1 86 ? 48.647 -26.296 -1.113 1.00 25.28 86 THR A C 1
ATOM 689 O O . THR A 1 86 ? 49.512 -26.259 -1.989 1.00 25.28 86 THR A O 1
ATOM 692 N N . VAL A 1 87 ? 48.301 -25.199 -0.433 1.00 27.89 87 VAL A N 1
ATOM 693 C CA . VAL A 1 87 ? 49.098 -23.963 -0.459 1.00 27.89 87 VAL A CA 1
ATOM 694 C C . VAL A 1 87 ? 50.136 -24.041 0.659 1.00 27.89 87 VAL A C 1
ATOM 696 O O . VAL A 1 87 ? 49.815 -24.091 1.843 1.00 27.89 87 VAL A O 1
ATOM 699 N N . VAL A 1 88 ? 51.399 -24.104 0.248 1.00 26.44 88 VAL A N 1
ATOM 700 C CA . VAL A 1 88 ? 52.592 -24.197 1.094 1.00 26.44 88 VAL A CA 1
ATOM 701 C C . VAL A 1 88 ? 52.885 -22.851 1.763 1.00 26.44 88 VAL A C 1
ATOM 703 O O . VAL A 1 88 ? 53.209 -21.884 1.077 1.00 26.44 88 VAL A O 1
ATOM 706 N N . GLU A 1 89 ? 52.899 -22.820 3.097 1.00 26.88 89 GLU A N 1
ATOM 707 C CA . GLU A 1 89 ? 53.619 -21.809 3.883 1.00 26.88 89 GLU A CA 1
ATOM 708 C C . GLU A 1 89 ? 54.983 -22.354 4.360 1.00 26.88 89 GLU A C 1
ATOM 710 O O . GLU A 1 89 ? 55.102 -23.466 4.875 1.00 26.88 89 GLU A O 1
ATOM 715 N N . LYS A 1 90 ? 56.033 -21.541 4.202 1.00 28.38 90 LYS A N 1
ATOM 716 C CA . LYS A 1 90 ? 57.365 -21.637 4.835 1.00 28.38 90 LYS A CA 1
ATOM 717 C C . LYS A 1 90 ? 57.818 -20.186 5.071 1.00 28.38 90 LYS A C 1
ATOM 719 O O . LYS A 1 90 ? 57.646 -19.372 4.176 1.00 28.38 90 LYS A O 1
ATOM 724 N N . ASN A 1 91 ? 58.463 -19.767 6.161 1.00 26.64 91 ASN A N 1
ATOM 725 C CA . ASN A 1 91 ? 59.207 -20.485 7.193 1.00 26.64 91 ASN A CA 1
ATOM 726 C C . ASN A 1 91 ? 59.630 -19.510 8.320 1.00 26.64 91 ASN A C 1
ATOM 728 O O . ASN A 1 91 ? 59.998 -18.376 8.018 1.00 26.64 91 ASN A O 1
ATOM 732 N N . GLY A 1 92 ? 59.784 -20.039 9.544 1.00 24.11 92 GLY A N 1
ATOM 733 C CA . GLY A 1 92 ? 60.789 -19.613 10.545 1.00 24.11 92 GLY A CA 1
ATOM 734 C C . GLY A 1 92 ? 60.228 -18.934 11.809 1.00 24.11 92 GLY A C 1
ATOM 735 O O . GLY A 1 92 ? 59.531 -17.942 11.686 1.00 24.11 92 GLY A O 1
ATOM 736 N N . ALA A 1 93 ? 60.510 -19.336 13.056 1.00 24.27 93 ALA A N 1
ATOM 737 C CA . ALA A 1 93 ? 61.405 -20.346 13.625 1.00 24.27 93 ALA A CA 1
ATOM 738 C C . ALA A 1 93 ? 60.967 -20.711 15.078 1.00 24.27 93 ALA A C 1
ATOM 740 O O . ALA A 1 93 ? 60.450 -19.870 15.805 1.00 24.27 93 ALA A O 1
ATOM 741 N N . ASN A 1 94 ? 61.201 -21.977 15.447 1.00 23.69 94 ASN A N 1
ATOM 742 C CA . ASN A 1 94 ? 61.052 -22.709 16.732 1.00 23.69 94 ASN A CA 1
ATOM 743 C C . ASN A 1 94 ? 61.858 -22.128 17.937 1.00 23.69 94 ASN A C 1
ATOM 745 O O . ASN A 1 94 ? 62.688 -21.251 17.705 1.00 23.69 94 ASN A O 1
ATOM 749 N N . PRO A 1 95 ? 61.920 -22.782 19.131 1.00 38.47 95 PRO A N 1
ATOM 750 C CA . PRO A 1 95 ? 60.914 -23.419 20.020 1.00 38.47 95 PRO A CA 1
ATOM 751 C C . PRO A 1 95 ? 61.210 -23.101 21.528 1.00 38.47 95 PRO A C 1
ATOM 753 O O . PRO A 1 95 ? 62.107 -22.311 21.794 1.00 38.47 95 PRO A O 1
ATOM 756 N N . LEU A 1 96 ? 60.508 -23.721 22.501 1.00 25.12 96 LEU A N 1
ATOM 757 C CA . LEU A 1 96 ? 60.979 -24.194 23.844 1.00 25.12 96 LEU A CA 1
ATOM 758 C C . LEU A 1 96 ? 59.744 -24.522 24.730 1.00 25.12 96 LEU A C 1
ATOM 760 O O . LEU A 1 96 ? 58.919 -23.647 24.967 1.00 25.12 96 LEU A O 1
ATOM 764 N N . GLN A 1 97 ? 59.451 -25.810 24.968 1.00 26.28 97 GLN A N 1
ATOM 765 C CA . GLN A 1 97 ? 59.766 -26.616 26.178 1.00 26.28 97 GLN A CA 1
ATOM 766 C C . GLN A 1 97 ? 58.911 -26.273 27.412 1.00 26.28 97 GLN A C 1
ATOM 768 O O . GLN A 1 97 ? 58.949 -25.155 27.908 1.00 26.28 97 GLN A O 1
ATOM 773 N N . ASP A 1 98 ? 57.977 -27.162 27.769 1.00 23.94 98 ASP A N 1
ATOM 774 C CA . ASP A 1 98 ? 58.077 -28.223 28.808 1.00 23.94 98 ASP A CA 1
ATOM 775 C C . ASP A 1 98 ? 57.568 -27.694 30.164 1.00 23.94 98 ASP A C 1
ATOM 777 O O . ASP A 1 98 ? 58.106 -26.732 30.698 1.00 23.94 98 ASP A O 1
ATOM 781 N N . ASP A 1 99 ? 56.494 -28.263 30.725 1.00 26.05 99 ASP A N 1
ATOM 782 C CA . ASP A 1 99 ? 56.606 -29.352 31.709 1.00 26.05 99 ASP A CA 1
ATOM 783 C C . ASP A 1 99 ? 55.304 -29.651 32.491 1.00 26.05 99 ASP A C 1
ATOM 785 O O . ASP A 1 99 ? 54.373 -28.855 32.601 1.00 26.05 99 ASP A O 1
ATOM 789 N N . ASN A 1 100 ? 55.285 -30.877 33.008 1.00 25.36 100 ASN A N 1
ATOM 790 C CA . ASN A 1 100 ? 54.223 -31.664 33.638 1.00 25.36 100 ASN A CA 1
ATOM 791 C C . ASN A 1 100 ? 53.642 -31.205 35.007 1.00 25.36 100 ASN A C 1
ATOM 793 O O . ASN A 1 100 ? 54.272 -30.493 35.780 1.00 25.36 100 ASN A O 1
ATOM 797 N N . MET A 1 101 ? 52.520 -31.870 35.354 1.00 24.86 101 MET A N 1
ATOM 798 C CA . MET A 1 101 ? 52.079 -32.389 36.678 1.00 24.86 101 MET A CA 1
ATOM 799 C C . MET A 1 101 ? 50.901 -31.731 37.447 1.00 24.86 101 MET A C 1
ATOM 801 O O . MET A 1 101 ? 50.951 -30.612 37.940 1.00 24.86 101 MET A O 1
ATOM 805 N N . SER A 1 102 ? 49.856 -32.558 37.623 1.00 26.59 102 SER A N 1
ATOM 806 C CA . SER A 1 102 ? 48.746 -32.544 38.613 1.00 26.59 102 SER A CA 1
ATOM 807 C C . SER A 1 102 ? 49.223 -32.962 40.036 1.00 26.59 102 SER A C 1
ATOM 809 O O . SER A 1 102 ? 50.376 -33.384 40.122 1.00 26.59 102 SER A O 1
ATOM 811 N N . PRO A 1 103 ? 48.406 -33.047 41.131 1.00 38.22 103 PRO A N 1
ATOM 812 C CA . PRO A 1 103 ? 47.014 -32.609 41.385 1.00 38.22 103 PRO A CA 1
ATOM 813 C C . PRO A 1 103 ? 46.742 -31.944 42.786 1.00 38.22 103 PRO A C 1
ATOM 815 O O . PRO A 1 103 ? 47.548 -32.004 43.707 1.00 38.22 103 PRO A O 1
ATOM 818 N N . ASN A 1 104 ? 45.500 -31.460 42.975 1.00 26.27 104 ASN A N 1
ATOM 819 C CA . ASN A 1 104 ? 44.713 -31.352 44.233 1.00 26.27 104 ASN A CA 1
ATOM 820 C C . ASN A 1 104 ? 45.066 -30.327 45.349 1.00 26.27 104 ASN A C 1
ATOM 822 O O . ASN A 1 104 ? 45.979 -30.552 46.140 1.00 26.27 104 ASN A O 1
ATOM 826 N N . ARG A 1 105 ? 44.176 -29.335 45.577 1.00 25.94 105 ARG A N 1
ATOM 827 C CA . ARG A 1 105 ? 43.357 -29.181 46.815 1.00 25.94 105 ARG A CA 1
ATOM 828 C C . ARG A 1 105 ? 42.477 -27.917 46.822 1.00 25.94 105 ARG A C 1
ATOM 830 O O . ARG A 1 105 ? 42.890 -26.847 46.393 1.00 25.94 105 ARG A O 1
ATOM 837 N N . ASP A 1 106 ? 41.277 -28.091 47.372 1.00 28.45 106 ASP A N 1
ATOM 838 C CA . ASP A 1 106 ? 40.189 -27.130 47.586 1.00 28.45 106 ASP A CA 1
ATOM 839 C C . ASP A 1 106 ? 40.577 -25.743 48.120 1.00 28.45 106 ASP A C 1
ATOM 841 O O . ASP A 1 106 ? 41.308 -25.630 49.107 1.00 28.45 106 ASP A O 1
ATOM 845 N N . ARG A 1 107 ? 39.912 -24.704 47.587 1.00 26.92 107 ARG A N 1
ATOM 846 C CA . ARG A 1 107 ? 39.322 -23.608 48.381 1.00 26.92 107 ARG A CA 1
ATOM 847 C C . ARG A 1 107 ? 38.418 -22.710 47.529 1.00 26.92 107 ARG A C 1
ATOM 849 O O . ARG A 1 107 ? 38.884 -21.920 46.721 1.00 26.92 107 ARG A O 1
ATOM 856 N N . THR A 1 108 ? 37.113 -22.853 47.757 1.00 30.86 108 THR A N 1
ATOM 857 C CA . THR A 1 108 ? 36.066 -21.818 47.689 1.00 30.86 108 THR A CA 1
ATOM 858 C C . THR A 1 108 ? 36.441 -20.487 47.018 1.00 30.86 108 THR A C 1
ATOM 860 O O . THR A 1 108 ? 36.984 -19.593 47.669 1.00 30.86 108 THR A O 1
ATOM 863 N N . SER A 1 109 ? 36.002 -20.287 45.777 1.00 25.80 109 SER A N 1
ATOM 864 C CA . SER A 1 109 ? 35.665 -18.953 45.286 1.00 25.80 109 SER A CA 1
ATOM 865 C C . SER A 1 109 ? 34.468 -19.018 44.339 1.00 25.80 109 SER A C 1
ATOM 867 O O . SER A 1 109 ? 34.312 -19.891 43.489 1.00 25.80 109 SER A O 1
ATOM 869 N N . ARG A 1 110 ? 33.553 -18.100 44.612 1.00 36.97 110 ARG A N 1
ATOM 870 C CA . ARG A 1 110 ? 32.280 -17.846 43.957 1.00 36.97 110 ARG A CA 1
ATOM 871 C C . ARG A 1 110 ? 32.594 -17.365 42.535 1.00 36.97 110 ARG A C 1
ATOM 873 O O . ARG A 1 110 ? 33.046 -16.241 42.367 1.00 36.97 110 ARG A O 1
ATOM 880 N N . GLY A 1 111 ? 32.428 -18.247 41.553 1.00 24.44 111 GLY A N 1
ATOM 881 C CA . GLY A 1 111 ? 32.692 -17.989 40.138 1.00 24.44 111 GLY A CA 1
ATOM 882 C C . GLY A 1 111 ? 31.429 -18.211 39.322 1.00 24.44 111 GLY A C 1
ATOM 883 O O . GLY A 1 111 ? 31.063 -19.339 39.002 1.00 24.44 111 GLY A O 1
ATOM 884 N N . GLU A 1 112 ? 30.757 -17.106 39.051 1.00 27.48 112 GLU A N 1
ATOM 885 C CA . GLU A 1 112 ? 29.683 -16.912 38.090 1.00 27.48 112 GLU A CA 1
ATOM 886 C C . GLU A 1 112 ? 30.084 -17.515 36.730 1.00 27.48 112 GLU A C 1
ATOM 888 O O . GLU A 1 112 ? 30.899 -16.960 35.999 1.00 27.48 112 GLU A O 1
ATOM 893 N N . LYS A 1 113 ? 29.559 -18.703 36.400 1.00 28.53 113 LYS A N 1
ATOM 894 C CA . LYS A 1 113 ? 29.653 -19.246 35.041 1.00 28.53 113 LYS A CA 1
ATOM 895 C C . LYS A 1 113 ? 28.578 -18.572 34.202 1.00 28.53 113 LYS A C 1
ATOM 897 O O . LYS A 1 113 ? 27.461 -19.071 34.083 1.00 28.53 113 LYS A O 1
ATOM 902 N N . THR A 1 114 ? 28.940 -17.429 33.635 1.00 28.80 114 THR A N 1
ATOM 903 C CA . THR A 1 114 ? 28.340 -16.913 32.410 1.00 28.80 114 THR A CA 1
ATOM 904 C C . THR A 1 114 ? 28.400 -18.025 31.364 1.00 28.80 114 THR A C 1
ATOM 906 O O . THR A 1 114 ? 29.471 -18.462 30.942 1.00 28.80 114 THR A O 1
ATOM 909 N N . SER A 1 115 ? 27.236 -18.571 31.009 1.00 29.98 115 SER A N 1
ATOM 910 C CA . SER A 1 115 ? 27.131 -19.526 29.913 1.00 29.98 115 SER A CA 1
ATOM 911 C C . SER A 1 115 ? 27.557 -18.816 28.633 1.00 29.98 115 SER A C 1
ATOM 913 O O . SER A 1 115 ? 26.904 -17.874 28.187 1.00 29.98 115 SER A O 1
ATOM 915 N N . SER A 1 116 ? 28.680 -19.271 28.097 1.00 31.98 116 SER A N 1
ATOM 916 C CA . SER A 1 116 ? 29.278 -18.888 26.828 1.00 31.98 116 SER A CA 1
ATOM 917 C C . SER A 1 116 ? 28.253 -18.783 25.698 1.00 31.98 116 SER A C 1
ATOM 919 O O . SER A 1 116 ? 27.439 -19.689 25.513 1.00 31.98 116 SER A O 1
ATOM 921 N N . ASN A 1 117 ? 28.371 -17.693 24.936 1.00 33.91 117 ASN A N 1
ATOM 922 C CA . ASN A 1 117 ? 27.762 -17.423 23.636 1.00 33.91 117 ASN A CA 1
ATOM 923 C C . ASN A 1 117 ? 27.507 -18.699 22.815 1.00 33.91 117 ASN A C 1
ATOM 925 O O . ASN A 1 117 ? 28.402 -19.201 22.139 1.00 33.91 117 ASN A O 1
ATOM 929 N N . GLN A 1 118 ? 26.267 -19.190 22.822 1.00 38.84 118 GLN A N 1
ATOM 930 C CA . GLN A 1 118 ? 25.754 -19.902 21.658 1.00 38.84 118 GLN A CA 1
ATOM 931 C C . GLN A 1 118 ? 25.564 -18.845 20.573 1.00 38.84 118 GLN A C 1
ATOM 933 O O . GLN A 1 118 ? 24.651 -18.023 20.662 1.00 38.84 118 GLN A O 1
ATOM 938 N N . THR A 1 119 ? 26.446 -18.832 19.576 1.00 43.50 119 THR A N 1
ATOM 939 C CA . THR A 1 119 ? 26.193 -18.157 18.303 1.00 43.50 119 THR A CA 1
ATOM 940 C C . THR A 1 119 ? 24.850 -18.662 17.789 1.00 43.50 119 THR A C 1
ATOM 942 O O . THR A 1 119 ? 24.694 -19.831 17.438 1.00 43.50 119 THR A O 1
ATOM 945 N N . LYS A 1 120 ? 23.829 -17.803 17.838 1.00 57.66 120 LYS A N 1
ATOM 946 C CA . LYS A 1 120 ? 22.508 -18.114 17.296 1.00 57.66 120 LYS A CA 1
ATOM 947 C C . LYS A 1 120 ? 22.692 -18.449 15.812 1.00 57.66 120 LYS A C 1
ATOM 949 O O . LYS A 1 120 ? 23.196 -17.624 15.059 1.00 57.66 120 LYS A O 1
ATOM 954 N N . LYS A 1 121 ? 22.332 -19.671 15.402 1.00 69.44 121 LYS A N 1
ATOM 955 C CA . LYS A 1 121 ? 22.406 -20.099 13.998 1.00 69.44 121 LYS A CA 1
ATOM 956 C C . LYS A 1 121 ? 21.515 -19.172 13.164 1.00 69.44 121 LYS A C 1
ATOM 958 O O . LYS A 1 121 ? 20.308 -19.129 13.397 1.00 69.44 121 LYS A O 1
ATOM 963 N N . MET A 1 122 ? 22.118 -18.431 12.237 1.00 81.25 122 MET A N 1
ATOM 964 C CA . MET A 1 122 ? 21.400 -17.564 11.302 1.00 81.25 122 MET A CA 1
ATOM 965 C C . MET A 1 122 ? 20.541 -18.431 10.372 1.00 81.25 122 MET A C 1
ATOM 967 O O . MET A 1 122 ? 21.049 -19.393 9.791 1.00 81.25 122 MET A O 1
ATOM 971 N N . LYS A 1 123 ? 19.246 -18.128 10.249 1.00 86.25 123 LYS A N 1
ATOM 972 C CA . LYS A 1 123 ? 18.342 -18.798 9.304 1.00 86.25 123 LYS A CA 1
ATOM 973 C C . LYS A 1 123 ? 18.288 -17.995 8.006 1.00 86.25 123 LYS A C 1
ATOM 975 O O . LYS A 1 123 ? 18.042 -16.796 8.039 1.00 86.25 123 LYS A O 1
ATOM 980 N N . TYR A 1 124 ? 18.466 -18.654 6.870 1.00 89.19 124 TYR A N 1
ATOM 981 C CA . TYR A 1 124 ? 18.277 -18.032 5.561 1.00 89.19 124 TYR A CA 1
ATOM 982 C C . TYR A 1 124 ? 16.898 -18.395 5.019 1.00 89.19 124 TYR A C 1
ATOM 984 O O . TYR A 1 124 ? 16.461 -19.543 5.135 1.00 89.19 124 TYR A O 1
ATOM 992 N N . VAL A 1 125 ? 16.194 -17.405 4.480 1.00 92.19 125 VAL A N 1
ATOM 993 C CA . VAL A 1 125 ? 14.891 -17.573 3.837 1.00 92.19 125 VAL A CA 1
ATOM 994 C C . VAL A 1 125 ? 15.050 -17.214 2.374 1.00 92.19 125 VAL A C 1
ATOM 996 O O . VAL A 1 125 ? 15.346 -16.074 2.023 1.00 92.19 125 VAL A O 1
ATOM 999 N N . TYR A 1 126 ? 14.871 -18.225 1.539 1.00 91.69 126 TYR A N 1
ATOM 1000 C CA . TYR A 1 126 ? 15.055 -18.127 0.104 1.00 91.69 126 TYR A CA 1
ATOM 1001 C C . TYR A 1 126 ? 13.906 -17.350 -0.549 1.00 91.69 126 TYR A C 1
ATOM 1003 O O . TYR A 1 126 ? 12.732 -17.653 -0.318 1.00 91.69 126 TYR A O 1
ATOM 1011 N N . MET A 1 127 ? 14.250 -16.373 -1.385 1.00 93.19 127 MET A N 1
ATOM 1012 C CA . MET A 1 127 ? 13.315 -15.573 -2.167 1.00 93.19 127 MET A CA 1
ATOM 1013 C C . MET A 1 127 ? 13.605 -15.747 -3.669 1.00 93.19 127 MET A C 1
ATOM 1015 O O . MET A 1 127 ? 14.585 -15.192 -4.174 1.00 93.19 127 MET A O 1
ATOM 1019 N N . PRO A 1 128 ? 12.767 -16.503 -4.399 1.00 93.81 128 PRO A N 1
ATOM 1020 C CA . PRO A 1 128 ? 12.941 -16.716 -5.832 1.00 93.81 128 PRO A CA 1
ATOM 1021 C C . PRO A 1 128 ? 12.623 -15.454 -6.635 1.00 93.81 128 PRO A C 1
ATOM 1023 O O . PRO A 1 128 ? 11.734 -14.698 -6.249 1.00 93.81 128 PRO A O 1
ATOM 1026 N N . PHE A 1 129 ? 13.278 -15.264 -7.787 1.00 93.50 129 PHE A N 1
ATOM 1027 C CA . PHE A 1 129 ? 12.871 -14.269 -8.797 1.00 93.50 129 PHE A CA 1
ATOM 1028 C C . PHE A 1 129 ? 12.093 -14.882 -9.974 1.00 93.50 129 PHE A C 1
ATOM 1030 O O . PHE A 1 129 ? 11.752 -14.177 -10.923 1.00 93.50 129 PHE A O 1
ATOM 1037 N N . ASP A 1 130 ? 11.812 -16.186 -9.937 1.00 91.56 130 ASP A N 1
ATOM 1038 C CA . ASP A 1 130 ? 11.020 -16.883 -10.953 1.00 91.56 130 ASP A CA 1
ATOM 1039 C C . ASP A 1 130 ? 9.510 -16.873 -10.640 1.00 91.56 130 ASP A C 1
ATOM 1041 O O . ASP A 1 130 ? 9.051 -16.175 -9.738 1.00 91.56 130 ASP A O 1
ATOM 1045 N N . HIS A 1 131 ? 8.715 -17.660 -11.374 1.00 89.88 131 HIS A N 1
ATOM 1046 C CA . HIS A 1 131 ? 7.263 -17.778 -11.177 1.00 89.88 131 HIS A CA 1
ATOM 1047 C C . HIS A 1 131 ? 6.814 -17.982 -9.717 1.00 89.88 131 HIS A C 1
ATOM 1049 O O . HIS A 1 131 ? 5.745 -17.498 -9.355 1.00 89.88 131 HIS A O 1
ATOM 1055 N N . ARG A 1 132 ? 7.622 -18.612 -8.853 1.00 93.00 132 ARG A N 1
ATOM 1056 C CA . ARG A 1 132 ? 7.293 -18.799 -7.429 1.00 93.00 132 ARG A CA 1
ATOM 1057 C C . ARG A 1 132 ? 7.164 -17.467 -6.685 1.00 93.00 132 ARG A C 1
ATOM 1059 O O . ARG A 1 132 ? 6.447 -17.386 -5.693 1.00 93.00 132 ARG A O 1
ATOM 1066 N N . LEU A 1 133 ? 7.821 -16.405 -7.155 1.00 93.69 133 LEU A N 1
ATOM 1067 C CA . LEU A 1 133 ? 7.661 -15.060 -6.602 1.00 93.69 133 LEU A CA 1
ATOM 1068 C C . LEU A 1 133 ? 6.223 -14.554 -6.743 1.00 93.69 133 LEU A C 1
ATOM 1070 O O . LEU A 1 133 ? 5.706 -13.918 -5.826 1.00 93.69 133 LEU A O 1
ATOM 1074 N N . VAL A 1 134 ? 5.569 -14.869 -7.867 1.00 91.25 134 VAL A N 1
ATOM 1075 C CA . VAL A 1 134 ? 4.163 -14.519 -8.114 1.00 91.25 134 VAL A CA 1
ATOM 1076 C C . VAL A 1 134 ? 3.289 -15.148 -7.036 1.00 91.25 134 VAL A C 1
ATOM 1078 O O . VAL A 1 134 ? 2.482 -14.445 -6.444 1.00 91.25 134 VAL A O 1
ATOM 1081 N N . ASP A 1 135 ? 3.518 -16.418 -6.696 1.00 92.25 135 ASP A N 1
ATOM 1082 C CA . ASP A 1 135 ? 2.788 -17.115 -5.633 1.00 92.25 135 ASP A CA 1
ATOM 1083 C C . ASP A 1 135 ? 3.014 -16.488 -4.246 1.00 92.25 135 ASP A C 1
ATOM 1085 O O . ASP A 1 135 ? 2.089 -16.396 -3.436 1.00 92.25 135 ASP A O 1
ATOM 1089 N N . ILE A 1 136 ? 4.241 -16.049 -3.942 1.00 93.69 136 ILE A N 1
ATOM 1090 C CA . ILE A 1 136 ? 4.570 -15.390 -2.665 1.00 93.69 136 ILE A CA 1
ATOM 1091 C C . ILE A 1 136 ? 3.829 -14.053 -2.536 1.00 93.69 136 ILE A C 1
ATOM 1093 O O . ILE A 1 136 ? 3.308 -13.740 -1.460 1.00 93.69 136 ILE A O 1
ATOM 1097 N N . MET A 1 137 ? 3.778 -13.281 -3.624 1.00 92.62 137 MET A N 1
ATOM 1098 C CA . MET A 1 137 ? 3.055 -12.011 -3.704 1.00 92.62 137 MET A CA 1
ATOM 1099 C C . MET A 1 137 ? 1.531 -12.222 -3.704 1.00 92.62 137 MET A C 1
ATOM 1101 O O . MET A 1 137 ? 0.802 -11.495 -3.036 1.00 92.62 137 MET A O 1
ATOM 1105 N N . ASP A 1 138 ? 1.031 -13.251 -4.388 1.00 91.44 138 ASP A N 1
ATOM 1106 C CA . ASP A 1 138 ? -0.402 -13.548 -4.469 1.00 91.44 138 ASP A CA 1
ATOM 1107 C C . ASP A 1 138 ? -0.999 -13.938 -3.113 1.00 91.44 138 ASP A C 1
ATOM 1109 O O . ASP A 1 138 ? -2.122 -13.557 -2.780 1.00 91.44 138 ASP A O 1
ATOM 1113 N N . TYR A 1 139 ? -0.204 -14.608 -2.272 1.00 92.56 139 TYR A N 1
ATOM 1114 C CA . TYR A 1 139 ? -0.603 -14.955 -0.911 1.00 92.56 139 TYR A CA 1
ATOM 1115 C C . TYR A 1 139 ? -0.993 -13.721 -0.085 1.00 92.56 139 TYR A C 1
ATOM 1117 O O . TYR A 1 139 ? -1.991 -13.754 0.635 1.00 92.56 139 TYR A O 1
ATOM 1125 N N . THR A 1 140 ? -0.242 -12.617 -0.189 1.00 93.00 140 THR A N 1
ATOM 1126 C CA . THR A 1 140 ? -0.559 -11.391 0.565 1.00 93.00 140 THR A CA 1
ATOM 1127 C C . THR A 1 140 ? -1.811 -10.715 0.020 1.00 93.00 140 THR A C 1
ATOM 1129 O O . THR A 1 140 ? -2.674 -10.321 0.806 1.00 93.00 140 THR A O 1
ATOM 1132 N N . ARG A 1 141 ? -1.965 -10.666 -1.310 1.00 92.88 141 ARG A N 1
ATOM 1133 C CA . ARG A 1 141 ? -3.176 -10.169 -1.978 1.00 92.88 141 ARG A CA 1
ATOM 1134 C C . ARG A 1 141 ? -4.417 -10.945 -1.543 1.00 92.88 141 ARG A C 1
ATOM 1136 O O . ARG A 1 141 ? -5.411 -10.329 -1.171 1.00 92.88 141 ARG A O 1
ATOM 1143 N N . MET A 1 142 ? -4.355 -12.278 -1.519 1.00 93.56 142 MET A N 1
ATOM 1144 C CA . MET A 1 142 ? -5.478 -13.120 -1.096 1.00 93.56 142 MET A CA 1
ATOM 1145 C C . MET A 1 142 ? -5.905 -12.830 0.348 1.00 93.56 142 MET A C 1
ATOM 1147 O O . MET A 1 142 ? -7.099 -12.753 0.628 1.00 93.56 142 MET A O 1
ATOM 1151 N N . ILE A 1 143 ? -4.957 -12.609 1.262 1.00 94.06 143 ILE A N 1
ATOM 1152 C CA . ILE A 1 143 ? -5.266 -12.245 2.653 1.00 94.06 143 ILE A CA 1
ATOM 1153 C C . ILE A 1 143 ? -5.880 -10.839 2.735 1.00 94.06 143 ILE A C 1
ATOM 1155 O O . ILE A 1 143 ? -6.852 -10.647 3.466 1.00 94.06 143 ILE A O 1
ATOM 1159 N N . CYS A 1 144 ? -5.369 -9.868 1.972 1.00 94.25 144 CYS A N 1
ATOM 1160 C CA . CYS A 1 144 ? -5.976 -8.536 1.867 1.00 94.25 144 CYS A CA 1
ATOM 1161 C C . CYS A 1 144 ? -7.412 -8.609 1.330 1.00 94.25 144 CYS A C 1
ATOM 1163 O O . CYS A 1 144 ? -8.299 -7.944 1.861 1.00 94.25 144 CYS A O 1
ATOM 1165 N N . ASP A 1 145 ? -7.663 -9.455 0.330 1.00 94.06 145 ASP A N 1
ATOM 1166 C CA . ASP A 1 145 ? -8.995 -9.704 -0.221 1.00 94.06 145 ASP A CA 1
ATOM 1167 C C . ASP A 1 145 ? -9.932 -10.365 0.799 1.00 94.06 145 ASP A C 1
ATOM 1169 O O . ASP A 1 145 ? -11.088 -9.958 0.906 1.00 94.06 145 ASP A O 1
ATOM 1173 N N . MET A 1 146 ? -9.447 -11.328 1.592 1.00 94.88 146 MET A N 1
ATOM 1174 C CA . MET A 1 146 ? -10.205 -11.919 2.706 1.00 94.88 146 MET A CA 1
ATOM 1175 C C . MET A 1 146 ? -10.562 -10.865 3.762 1.00 94.88 146 MET A C 1
ATOM 1177 O O . MET A 1 146 ? -11.717 -10.778 4.176 1.00 94.88 146 MET A O 1
ATOM 1181 N N . ALA A 1 147 ? -9.607 -10.018 4.160 1.00 94.31 147 ALA A N 1
ATOM 1182 C CA . ALA A 1 147 ? -9.846 -8.915 5.093 1.00 94.31 147 ALA A CA 1
ATOM 1183 C C . ALA A 1 147 ? -10.895 -7.931 4.546 1.00 94.31 147 ALA A C 1
ATOM 1185 O O . ALA A 1 147 ? -11.810 -7.517 5.264 1.00 94.31 147 ALA A O 1
ATOM 1186 N N . ASN A 1 148 ? -10.796 -7.619 3.249 1.00 91.94 148 ASN A N 1
ATOM 1187 C CA . ASN A 1 148 ? -11.712 -6.726 2.552 1.00 91.94 148 ASN A CA 1
ATOM 1188 C C . ASN A 1 148 ? -13.154 -7.252 2.569 1.00 91.94 148 ASN A C 1
ATOM 1190 O O . ASN A 1 148 ? -14.095 -6.472 2.725 1.00 91.94 148 ASN A O 1
ATOM 1194 N N . CYS A 1 149 ? -13.344 -8.574 2.469 1.00 92.25 149 CYS A N 1
ATOM 1195 C CA . CYS A 1 149 ? -14.667 -9.191 2.563 1.00 92.25 149 CYS A CA 1
ATOM 1196 C C . CYS A 1 149 ? -15.380 -8.853 3.874 1.00 92.25 149 CYS A C 1
ATOM 1198 O O . CYS A 1 149 ? -16.595 -8.699 3.845 1.00 92.25 149 CYS A O 1
ATOM 1200 N N . TYR A 1 150 ? -14.654 -8.713 4.989 1.00 92.75 150 TYR A N 1
ATOM 1201 C CA . TYR A 1 150 ? -15.231 -8.392 6.297 1.00 92.75 150 TYR A CA 1
ATOM 1202 C C . TYR A 1 150 ? -15.514 -6.897 6.479 1.00 92.75 150 TYR A C 1
ATOM 1204 O O . TYR A 1 150 ? -16.593 -6.543 6.948 1.00 92.75 150 TYR A O 1
ATOM 1212 N N . VAL A 1 151 ? -14.594 -6.002 6.094 1.00 89.50 151 VAL A N 1
ATOM 1213 C CA . VAL A 1 151 ? -14.800 -4.541 6.257 1.00 89.50 151 VAL A CA 1
ATOM 1214 C C . VAL A 1 151 ? -15.867 -3.966 5.329 1.00 89.50 151 VAL A C 1
ATOM 1216 O O . VAL A 1 151 ? -16.434 -2.915 5.622 1.00 89.50 151 VAL A O 1
ATOM 1219 N N . THR A 1 152 ? -16.157 -4.653 4.223 1.00 85.25 152 THR A N 1
ATOM 1220 C CA . THR A 1 152 ? -17.206 -4.262 3.270 1.00 85.25 152 THR A CA 1
ATOM 1221 C C . THR A 1 152 ? -18.592 -4.798 3.632 1.00 85.25 152 THR A C 1
ATOM 1223 O O . THR A 1 152 ? -19.580 -4.352 3.043 1.00 85.25 152 THR A O 1
ATOM 1226 N N . GLN A 1 153 ? -18.702 -5.700 4.617 1.00 85.50 153 GLN A N 1
ATOM 1227 C CA . GLN A 1 153 ? -20.001 -6.108 5.152 1.00 85.50 153 GLN A CA 1
ATOM 1228 C C . GLN A 1 153 ? -20.698 -4.946 5.879 1.00 85.50 153 GLN A C 1
ATOM 1230 O O . GLN A 1 153 ? -20.046 -3.994 6.324 1.00 85.50 153 GLN A O 1
ATOM 1235 N N . PRO A 1 154 ? -22.031 -5.021 6.065 1.00 82.06 154 PRO A N 1
ATOM 1236 C CA . PRO A 1 154 ? -22.734 -4.133 6.981 1.00 82.06 154 PRO A CA 1
ATOM 1237 C C . PRO A 1 154 ? -22.032 -4.061 8.342 1.00 82.06 154 PRO A C 1
ATOM 1239 O O . PRO A 1 154 ? -21.490 -5.057 8.826 1.00 82.06 154 PRO A O 1
ATOM 1242 N N . LYS A 1 155 ? -22.045 -2.870 8.954 1.00 76.88 155 LYS A N 1
ATOM 1243 C CA . LYS A 1 155 ? -21.340 -2.611 10.215 1.00 76.88 155 LYS A CA 1
ATOM 1244 C C . LYS A 1 155 ? -21.775 -3.606 11.293 1.00 76.88 155 LYS A C 1
ATOM 1246 O O . LYS A 1 155 ? -22.910 -3.554 11.758 1.00 76.88 155 LYS A O 1
ATOM 1251 N N . ASP A 1 156 ? -20.835 -4.448 11.694 1.00 83.75 156 ASP A N 1
ATOM 1252 C CA . ASP A 1 156 ? -20.970 -5.467 12.726 1.00 83.75 156 ASP A CA 1
ATOM 1253 C C . ASP A 1 156 ? -19.643 -5.555 13.495 1.00 83.75 156 ASP A C 1
ATOM 1255 O O . ASP A 1 156 ? -18.564 -5.505 12.896 1.00 83.75 156 ASP A O 1
ATOM 1259 N N . GLU A 1 157 ? -19.718 -5.625 14.826 1.00 83.81 157 GLU A N 1
ATOM 1260 C CA . GLU A 1 157 ? -18.539 -5.592 15.701 1.00 83.81 157 GLU A CA 1
ATOM 1261 C C . GLU A 1 157 ? -17.627 -6.801 15.463 1.00 83.81 157 GLU A C 1
ATOM 1263 O O . GLU A 1 157 ? -16.404 -6.666 15.450 1.00 83.81 157 GLU A O 1
ATOM 1268 N N . LEU A 1 158 ? -18.207 -7.977 15.210 1.00 87.06 158 LEU A N 1
ATOM 1269 C CA . LEU A 1 158 ? -17.440 -9.191 14.970 1.00 87.06 158 LEU A CA 1
ATOM 1270 C C . LEU A 1 158 ? -16.709 -9.121 13.623 1.00 87.06 158 LEU A C 1
ATOM 1272 O O . LEU A 1 158 ? -15.523 -9.443 13.574 1.00 87.06 158 LEU A O 1
ATOM 1276 N N . ASN A 1 159 ? -17.360 -8.629 12.563 1.00 88.25 159 ASN A N 1
ATOM 1277 C CA . ASN A 1 159 ? -16.706 -8.398 11.265 1.00 88.25 159 ASN A CA 1
ATOM 1278 C C . ASN A 1 159 ? -15.515 -7.448 11.374 1.00 88.25 159 ASN A C 1
ATOM 1280 O O . ASN A 1 159 ? -14.440 -7.730 10.843 1.00 88.25 159 ASN A O 1
ATOM 1284 N N . GLN A 1 160 ? -15.692 -6.335 12.088 1.00 87.38 160 GLN A N 1
ATOM 1285 C CA . GLN A 1 160 ? -14.620 -5.366 12.291 1.00 87.38 160 GLN A CA 1
ATOM 1286 C C . GLN A 1 160 ? -13.462 -5.980 13.073 1.00 87.38 160 GLN A C 1
ATOM 1288 O O . GLN A 1 160 ? -12.317 -5.807 12.669 1.00 87.38 160 GLN A O 1
ATOM 1293 N N . SER A 1 161 ? -13.740 -6.742 14.132 1.00 87.75 161 SER A N 1
ATOM 1294 C CA . SER A 1 161 ? -12.709 -7.426 14.917 1.00 87.75 161 SER A CA 1
ATOM 1295 C C . SER A 1 161 ? -11.959 -8.488 14.108 1.00 87.75 161 SER A C 1
ATOM 1297 O O . SER A 1 161 ? -10.735 -8.563 14.201 1.00 87.75 161 SER A O 1
ATOM 1299 N N . ILE A 1 162 ? -12.649 -9.270 13.267 1.00 90.31 162 ILE A N 1
ATOM 1300 C CA . ILE A 1 162 ? -12.006 -10.242 12.366 1.00 90.31 162 ILE A CA 1
ATOM 1301 C C . ILE A 1 162 ? -11.093 -9.520 11.367 1.00 90.31 162 ILE A C 1
ATOM 1303 O O . ILE A 1 162 ? -9.918 -9.870 11.248 1.00 90.31 162 ILE A O 1
ATOM 1307 N N . ALA A 1 163 ? -11.591 -8.475 10.698 1.00 91.88 163 ALA A N 1
ATOM 1308 C CA . ALA A 1 163 ? -10.782 -7.665 9.789 1.00 91.88 163 ALA A CA 1
ATOM 1309 C C . ALA A 1 163 ? -9.559 -7.055 10.487 1.00 91.88 163 ALA A C 1
ATOM 1311 O O . ALA A 1 163 ? -8.455 -7.068 9.945 1.00 91.88 163 ALA A O 1
ATOM 1312 N N . PHE A 1 164 ? -9.740 -6.563 11.713 1.00 88.81 164 PHE A N 1
ATOM 1313 C CA . PHE A 1 164 ? -8.668 -5.992 12.518 1.00 88.81 164 PHE A CA 1
ATOM 1314 C C . PHE A 1 164 ? -7.554 -7.031 12.761 1.00 88.81 164 PHE A C 1
ATOM 1316 O O . PHE A 1 164 ? -6.374 -6.702 12.637 1.00 88.81 164 PHE A O 1
ATOM 1323 N N . VAL A 1 165 ? -7.901 -8.297 13.031 1.00 87.62 165 VAL A N 1
ATOM 1324 C CA . VAL A 1 165 ? -6.922 -9.393 13.158 1.00 87.62 165 VAL A CA 1
ATOM 1325 C C . VAL A 1 165 ? -6.207 -9.676 11.833 1.00 87.62 165 VAL A C 1
ATOM 1327 O O . VAL A 1 165 ? -4.981 -9.784 11.840 1.00 87.62 165 VAL A O 1
ATOM 1330 N N . TYR A 1 166 ? -6.925 -9.744 10.704 1.00 91.56 166 TYR A N 1
ATOM 1331 C CA . TYR A 1 166 ? -6.312 -9.927 9.378 1.00 91.56 166 TYR A CA 1
ATOM 1332 C C . TYR A 1 166 ? -5.277 -8.841 9.072 1.00 91.56 166 TYR A C 1
ATOM 1334 O O . TYR A 1 166 ? -4.146 -9.141 8.684 1.00 91.56 166 TYR A O 1
ATOM 1342 N N . TYR A 1 167 ? -5.638 -7.576 9.281 1.00 91.88 167 TYR A N 1
ATOM 1343 C CA . TYR A 1 167 ? -4.718 -6.475 9.030 1.00 91.88 167 TYR A CA 1
ATOM 1344 C C . TYR A 1 167 ? -3.569 -6.437 10.041 1.00 91.88 167 TYR A C 1
ATOM 1346 O O . TYR A 1 167 ? -2.442 -6.125 9.668 1.00 91.88 167 TYR A O 1
ATOM 1354 N N . GLY A 1 168 ? -3.803 -6.818 11.299 1.00 87.12 168 GLY A N 1
ATOM 1355 C CA . GLY A 1 168 ? -2.731 -6.983 12.279 1.00 87.12 168 GLY A CA 1
ATOM 1356 C C . GLY A 1 168 ? -1.727 -8.064 11.857 1.00 87.12 168 GLY A C 1
ATOM 1357 O O . GLY A 1 168 ? -0.524 -7.816 11.893 1.00 87.12 168 GLY A O 1
ATOM 1358 N N . PHE A 1 169 ? -2.212 -9.215 11.374 1.00 86.31 169 PHE A N 1
ATOM 1359 C CA . PHE A 1 169 ? -1.389 -10.292 10.809 1.00 86.31 169 PHE A CA 1
ATOM 1360 C C . PHE A 1 169 ? -0.530 -9.790 9.642 1.00 86.31 169 PHE A C 1
ATOM 1362 O O . PHE A 1 169 ? 0.692 -9.962 9.652 1.00 86.31 169 PHE A O 1
ATOM 1369 N N . LEU A 1 170 ? -1.155 -9.133 8.661 1.00 91.25 170 LEU A N 1
ATOM 1370 C CA . LEU A 1 170 ? -0.479 -8.581 7.486 1.00 91.25 170 LEU A CA 1
ATOM 1371 C C . LEU A 1 170 ? 0.588 -7.554 7.873 1.00 91.25 170 LEU A C 1
ATOM 1373 O O . LEU A 1 170 ? 1.731 -7.649 7.429 1.00 91.25 170 LEU A O 1
ATOM 1377 N N . ASN A 1 171 ? 0.243 -6.610 8.752 1.00 90.00 171 ASN A N 1
ATOM 1378 C CA . ASN A 1 171 ? 1.139 -5.543 9.182 1.00 90.00 171 ASN A CA 1
ATOM 1379 C C . ASN A 1 171 ? 2.435 -6.092 9.794 1.00 90.00 171 ASN A C 1
ATOM 1381 O O . ASN A 1 171 ? 3.516 -5.573 9.523 1.00 90.00 171 ASN A O 1
ATOM 1385 N N . SER A 1 172 ? 2.347 -7.166 10.580 1.00 83.12 172 SER A N 1
ATOM 1386 C CA . SER A 1 172 ? 3.524 -7.823 11.150 1.00 83.12 172 SER A CA 1
ATOM 1387 C C . SER A 1 172 ? 4.405 -8.497 10.107 1.00 83.12 172 SER A C 1
ATOM 1389 O O . SER A 1 172 ? 5.628 -8.391 10.174 1.00 83.12 172 SER A O 1
ATOM 1391 N N . HIS A 1 173 ? 3.790 -9.192 9.147 1.00 87.44 173 HIS A N 1
ATOM 1392 C CA . HIS A 1 173 ? 4.511 -9.877 8.075 1.00 87.44 173 HIS A CA 1
ATOM 1393 C C . HIS A 1 173 ? 5.270 -8.870 7.212 1.00 87.44 173 HIS A C 1
ATOM 1395 O O . HIS A 1 173 ? 6.457 -9.062 6.949 1.00 87.44 173 HIS A O 1
ATOM 1401 N N . PHE A 1 174 ? 4.616 -7.767 6.842 1.00 91.25 174 PHE A N 1
ATOM 1402 C CA . PHE A 1 174 ? 5.241 -6.699 6.071 1.00 91.25 174 PHE A CA 1
ATOM 1403 C C . PHE A 1 174 ? 6.379 -6.021 6.833 1.00 91.25 174 PHE A C 1
ATOM 1405 O O . PHE A 1 174 ? 7.459 -5.867 6.274 1.00 91.25 174 PHE A O 1
ATOM 1412 N N . GLN A 1 175 ? 6.192 -5.684 8.113 1.00 85.75 175 GLN A N 1
ATOM 1413 C CA . GLN A 1 175 ? 7.260 -5.088 8.922 1.00 85.75 175 GLN A CA 1
ATOM 1414 C C . GLN A 1 175 ? 8.489 -6.002 9.030 1.00 85.75 175 GLN A C 1
ATOM 1416 O O . GLN A 1 175 ? 9.606 -5.524 8.848 1.00 85.75 175 GLN A O 1
ATOM 1421 N N . ILE A 1 176 ? 8.307 -7.312 9.250 1.00 85.06 176 ILE A N 1
ATOM 1422 C CA . ILE A 1 176 ? 9.426 -8.270 9.233 1.00 85.06 176 ILE A CA 1
ATOM 1423 C C . ILE A 1 176 ? 10.083 -8.310 7.858 1.00 85.06 176 ILE A C 1
ATOM 1425 O O . ILE A 1 176 ? 11.308 -8.251 7.771 1.00 85.06 176 ILE A O 1
ATOM 1429 N N . PHE A 1 177 ? 9.289 -8.398 6.790 1.00 90.50 177 PHE A N 1
ATOM 1430 C CA . PHE A 1 177 ? 9.820 -8.435 5.435 1.00 90.50 177 PHE A CA 1
ATOM 1431 C C . PHE A 1 177 ? 10.674 -7.199 5.150 1.00 90.50 177 PHE A C 1
ATOM 1433 O O . PHE A 1 177 ? 11.867 -7.357 4.893 1.00 90.50 177 PHE A O 1
ATOM 1440 N N . PHE A 1 178 ? 10.109 -5.992 5.280 1.00 87.31 178 PHE A N 1
ATOM 1441 C CA . PHE A 1 178 ? 10.813 -4.728 5.033 1.00 87.31 178 PHE A CA 1
ATOM 1442 C C . PHE A 1 178 ? 12.079 -4.603 5.863 1.00 87.31 178 PHE A C 1
ATOM 1444 O O . PHE A 1 178 ? 13.100 -4.125 5.377 1.00 87.31 178 PHE A O 1
ATOM 1451 N N . TYR A 1 179 ? 12.042 -5.095 7.094 1.00 83.25 179 TYR A N 1
ATOM 1452 C CA . TYR A 1 179 ? 13.217 -5.135 7.935 1.00 83.25 179 TYR A CA 1
ATOM 1453 C C . TYR A 1 179 ? 14.309 -6.050 7.372 1.00 83.25 179 TYR A C 1
ATOM 1455 O O . TYR A 1 179 ? 15.450 -5.627 7.195 1.00 83.25 179 TYR A O 1
ATOM 1463 N N . THR A 1 180 ? 13.964 -7.289 7.024 1.00 86.69 180 THR A N 1
ATOM 1464 C CA . THR A 1 180 ? 14.929 -8.256 6.482 1.00 86.69 180 THR A CA 1
ATOM 1465 C C . THR A 1 180 ? 15.482 -7.862 5.112 1.00 86.69 180 THR A C 1
ATOM 1467 O O . THR A 1 180 ? 16.666 -8.079 4.859 1.00 86.69 180 THR A O 1
ATOM 1470 N N . ILE A 1 181 ? 14.678 -7.235 4.248 1.00 87.69 181 ILE A N 1
ATOM 1471 C CA . ILE A 1 181 ? 15.150 -6.781 2.937 1.00 87.69 181 ILE A CA 1
ATOM 1472 C C . ILE A 1 181 ? 16.013 -5.515 3.032 1.00 87.69 181 ILE A C 1
ATOM 1474 O O . ILE A 1 181 ? 16.969 -5.387 2.270 1.00 87.69 181 ILE A O 1
ATOM 1478 N N . ARG A 1 182 ? 15.777 -4.627 4.011 1.00 83.06 182 ARG A N 1
ATOM 1479 C CA . ARG A 1 182 ? 16.680 -3.496 4.297 1.00 83.06 182 ARG A CA 1
ATOM 1480 C C . ARG A 1 182 ? 18.031 -3.963 4.837 1.00 83.06 182 ARG A C 1
ATOM 1482 O O . ARG A 1 182 ? 19.052 -3.425 4.421 1.00 83.06 182 ARG A O 1
ATOM 1489 N N . ILE A 1 183 ? 18.053 -4.990 5.693 1.00 83.94 183 ILE A N 1
ATOM 1490 C CA . ILE A 1 183 ? 19.309 -5.636 6.113 1.00 83.94 183 ILE A CA 1
ATOM 1491 C C . ILE A 1 183 ? 20.038 -6.211 4.902 1.00 83.94 183 ILE A C 1
ATOM 1493 O O . ILE A 1 183 ? 21.218 -5.926 4.721 1.00 83.94 183 ILE A O 1
ATOM 1497 N N . TRP A 1 184 ? 19.338 -6.961 4.044 1.00 87.44 184 TRP A N 1
ATOM 1498 C CA . TRP A 1 184 ? 19.943 -7.512 2.832 1.00 87.44 184 TRP A CA 1
ATOM 1499 C C . TRP A 1 184 ? 20.544 -6.407 1.949 1.00 87.44 184 TRP A C 1
ATOM 1501 O O . TRP A 1 184 ? 21.691 -6.525 1.523 1.00 87.44 184 TRP A O 1
ATOM 1511 N N . MET A 1 185 ? 19.818 -5.303 1.733 1.00 84.19 185 MET A N 1
ATOM 1512 C CA . MET A 1 185 ? 20.316 -4.147 0.976 1.00 84.19 185 MET A CA 1
ATOM 1513 C C . MET A 1 185 ? 21.565 -3.521 1.607 1.00 84.19 185 MET A C 1
ATOM 1515 O O . MET A 1 185 ? 22.492 -3.171 0.880 1.00 84.19 185 MET A O 1
ATOM 1519 N N . ALA A 1 186 ? 21.605 -3.391 2.937 1.00 83.00 186 ALA A N 1
ATOM 1520 C CA . ALA A 1 186 ? 22.750 -2.844 3.661 1.00 83.00 186 ALA A CA 1
ATOM 1521 C C . ALA A 1 186 ? 23.979 -3.769 3.581 1.00 83.00 186 ALA A C 1
ATOM 1523 O O . ALA A 1 186 ? 25.078 -3.312 3.273 1.00 83.00 186 ALA A O 1
ATOM 1524 N N . GLU A 1 187 ? 23.795 -5.078 3.777 1.00 84.50 187 GLU A N 1
ATOM 1525 C CA . GLU A 1 187 ? 24.862 -6.085 3.664 1.00 84.50 187 GLU A CA 1
ATOM 1526 C C . GLU A 1 187 ? 25.422 -6.183 2.234 1.00 84.50 187 GLU A C 1
ATOM 1528 O O . GLU A 1 187 ? 26.594 -6.505 2.043 1.00 84.50 187 GLU A O 1
ATOM 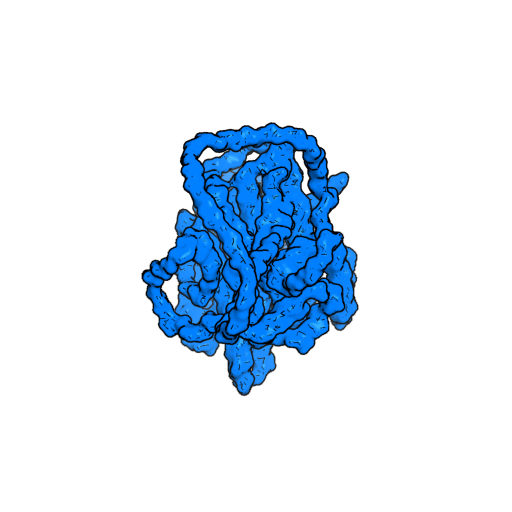1533 N N . HIS A 1 188 ? 24.613 -5.841 1.227 1.00 83.56 188 HIS A N 1
ATOM 1534 C CA . HIS A 1 188 ? 24.987 -5.848 -0.189 1.00 83.56 188 HIS A CA 1
ATOM 1535 C C . HIS A 1 188 ? 25.145 -4.430 -0.770 1.00 83.56 188 HIS A C 1
ATOM 1537 O O . HIS A 1 188 ? 25.040 -4.251 -1.986 1.00 83.56 188 HIS A O 1
ATOM 1543 N N . ALA A 1 189 ? 25.426 -3.415 0.058 1.00 80.88 189 ALA A N 1
ATOM 1544 C CA . ALA A 1 189 ? 25.403 -2.002 -0.340 1.00 80.88 189 ALA A CA 1
ATOM 1545 C C . ALA A 1 189 ? 26.300 -1.663 -1.546 1.00 80.88 189 ALA A C 1
ATOM 1547 O O . ALA A 1 189 ? 25.917 -0.851 -2.386 1.00 80.88 189 ALA A O 1
ATOM 1548 N N . GLU A 1 190 ? 27.471 -2.295 -1.686 1.00 77.75 190 GLU A N 1
ATOM 1549 C CA . GLU A 1 190 ? 28.342 -2.085 -2.854 1.00 77.75 190 GLU A CA 1
ATOM 1550 C C . GLU A 1 190 ? 27.692 -2.602 -4.150 1.00 77.75 190 GLU A C 1
ATOM 1552 O O . GLU A 1 190 ? 27.754 -1.952 -5.196 1.00 77.75 190 GLU A O 1
ATOM 1557 N N . PHE A 1 191 ? 27.044 -3.766 -4.083 1.00 75.06 191 PHE A N 1
ATOM 1558 C CA . PHE A 1 191 ? 26.319 -4.354 -5.205 1.00 75.06 191 PHE A CA 1
ATOM 1559 C C . PHE A 1 191 ? 25.084 -3.514 -5.550 1.00 75.06 191 PHE A C 1
ATOM 1561 O O . PHE A 1 191 ? 24.906 -3.149 -6.711 1.00 75.06 191 PHE A O 1
ATOM 1568 N N . VAL A 1 192 ? 24.300 -3.113 -4.543 1.00 79.88 192 VAL A N 1
ATOM 1569 C CA . VAL A 1 192 ? 23.152 -2.205 -4.698 1.00 79.88 192 VAL A CA 1
ATOM 1570 C C . VAL A 1 192 ? 23.586 -0.875 -5.316 1.00 79.88 192 VAL A C 1
ATOM 1572 O O . VAL A 1 192 ? 23.002 -0.442 -6.305 1.00 79.88 192 VAL A O 1
ATOM 1575 N N . GLY A 1 193 ? 24.665 -0.265 -4.823 1.00 75.88 193 GLY A N 1
ATOM 1576 C CA . GLY A 1 193 ? 25.204 0.985 -5.363 1.00 75.88 193 GLY A CA 1
ATOM 1577 C C . GLY A 1 193 ? 25.600 0.881 -6.839 1.00 7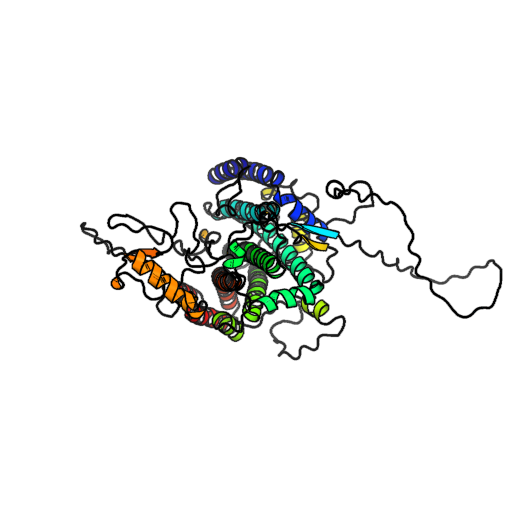5.88 193 GLY A C 1
ATOM 1578 O O . GLY A 1 193 ? 25.266 1.765 -7.628 1.00 75.88 193 GLY A O 1
ATOM 1579 N N . LYS A 1 194 ? 26.247 -0.222 -7.248 1.00 69.12 194 LYS A N 1
ATOM 1580 C CA . LYS A 1 194 ? 26.590 -0.485 -8.660 1.00 69.12 194 LYS A CA 1
ATOM 1581 C C . LYS A 1 194 ? 25.352 -0.672 -9.541 1.00 69.12 194 LYS A C 1
ATOM 1583 O O . LYS A 1 194 ? 25.357 -0.223 -10.684 1.00 69.12 194 LYS A O 1
ATOM 1588 N N . MET A 1 195 ? 24.302 -1.311 -9.024 1.00 68.12 195 MET A N 1
ATOM 1589 C CA . MET A 1 195 ? 23.041 -1.499 -9.748 1.00 68.12 195 MET A CA 1
ATOM 1590 C C . MET A 1 195 ? 22.283 -0.180 -9.923 1.00 68.12 195 MET A C 1
ATOM 1592 O O . MET A 1 195 ? 21.856 0.130 -11.032 1.00 68.12 195 MET A O 1
ATOM 1596 N N . MET A 1 196 ? 22.198 0.635 -8.871 1.00 68.81 196 MET A N 1
ATOM 1597 C CA . MET A 1 196 ? 21.514 1.935 -8.900 1.00 68.81 196 MET A CA 1
ATOM 1598 C C . MET A 1 196 ? 22.250 2.972 -9.762 1.00 68.81 196 MET A C 1
ATOM 1600 O O . MET A 1 196 ? 21.624 3.822 -10.384 1.00 68.81 196 MET A O 1
ATOM 1604 N N . ALA A 1 197 ? 23.580 2.886 -9.871 1.00 63.22 197 ALA A N 1
ATOM 1605 C CA . ALA A 1 197 ? 24.367 3.752 -10.753 1.00 63.22 197 ALA A CA 1
ATOM 1606 C C . ALA A 1 197 ? 24.176 3.450 -12.255 1.00 63.22 197 ALA A C 1
ATOM 1608 O O . ALA A 1 197 ? 24.565 4.265 -13.090 1.00 63.22 197 ALA A O 1
ATOM 1609 N N . SER A 1 198 ? 23.583 2.299 -12.602 1.00 52.47 198 SER A N 1
ATOM 1610 C CA . SER A 1 198 ? 23.295 1.902 -13.989 1.00 52.47 198 SER A CA 1
ATOM 1611 C C . SER A 1 198 ? 22.000 2.499 -14.560 1.00 52.47 198 SER A C 1
ATOM 1613 O O . SER A 1 198 ? 21.663 2.216 -15.708 1.00 52.47 198 SER A O 1
ATOM 1615 N N . ASP A 1 199 ? 21.331 3.391 -13.809 1.00 47.59 199 ASP A N 1
ATOM 1616 C CA . ASP A 1 199 ? 20.170 4.212 -14.221 1.00 47.59 199 ASP A CA 1
ATOM 1617 C C . ASP A 1 199 ? 20.403 5.039 -15.515 1.00 47.59 199 ASP A C 1
ATOM 1619 O O . ASP A 1 199 ? 19.493 5.701 -16.019 1.00 47.59 199 ASP A O 1
ATOM 1623 N N . THR A 1 200 ? 21.619 5.021 -16.070 1.00 44.41 200 THR A N 1
ATOM 1624 C CA . THR A 1 200 ? 22.026 5.695 -17.310 1.00 44.41 200 THR A CA 1
ATOM 1625 C C . THR A 1 200 ? 21.909 4.847 -18.574 1.00 44.41 200 THR A C 1
ATOM 1627 O O . THR A 1 200 ? 21.923 5.420 -19.666 1.00 44.41 200 THR A O 1
ATOM 1630 N N . ASP A 1 201 ? 21.766 3.525 -18.474 1.00 39.19 201 ASP A N 1
ATOM 1631 C CA . ASP A 1 201 ? 21.662 2.680 -19.659 1.00 39.19 201 ASP A CA 1
ATOM 1632 C C . ASP A 1 201 ? 20.192 2.449 -20.004 1.00 39.19 201 ASP A C 1
ATOM 1634 O O . ASP A 1 201 ? 19.509 1.598 -19.430 1.00 39.19 201 ASP A O 1
ATOM 1638 N N . GLU A 1 202 ? 19.712 3.188 -21.010 1.00 43.12 202 GLU A N 1
ATOM 1639 C CA . GLU A 1 202 ? 18.580 2.756 -21.823 1.00 43.12 202 GLU A CA 1
ATOM 1640 C C . GLU A 1 202 ? 18.728 1.248 -22.061 1.00 43.12 202 GLU A C 1
ATOM 1642 O O . GLU A 1 202 ? 19.706 0.800 -22.675 1.00 43.12 202 GLU A O 1
ATOM 1647 N N . VAL A 1 203 ? 17.772 0.445 -21.582 1.00 44.84 203 VAL A N 1
ATOM 1648 C CA . VAL A 1 203 ? 17.624 -0.937 -22.039 1.00 44.84 203 VAL A CA 1
ATOM 1649 C C . VAL A 1 203 ? 17.303 -0.831 -23.525 1.00 44.84 203 VAL A C 1
ATOM 1651 O O . VAL A 1 203 ? 16.153 -0.720 -23.939 1.00 44.84 203 VAL A O 1
ATOM 1654 N N . THR A 1 204 ? 18.358 -0.739 -24.330 1.00 40.47 204 THR A N 1
ATOM 1655 C CA . THR A 1 204 ? 18.285 -0.453 -25.754 1.00 40.47 204 THR A CA 1
ATOM 1656 C C . THR A 1 204 ? 17.362 -1.487 -26.372 1.00 40.47 204 THR A C 1
ATOM 1658 O O . THR A 1 204 ? 17.550 -2.685 -26.161 1.00 40.47 204 THR A O 1
ATOM 1661 N N . GLU A 1 205 ? 16.396 -1.053 -27.185 1.00 39.97 205 GLU A N 1
ATOM 1662 C CA . GLU A 1 205 ? 15.436 -1.935 -27.873 1.00 39.97 205 GLU A CA 1
ATOM 1663 C C . GLU A 1 205 ? 16.111 -3.095 -28.642 1.00 39.97 205 GLU A C 1
ATOM 1665 O O . GLU A 1 205 ? 15.479 -4.101 -28.962 1.00 39.97 205 GLU A O 1
ATOM 1670 N N . LYS A 1 206 ? 17.422 -3.004 -28.911 1.00 41.06 206 LYS A N 1
ATOM 1671 C CA . LYS A 1 206 ? 18.248 -4.089 -29.458 1.00 41.06 206 LYS A CA 1
ATOM 1672 C C . LYS A 1 206 ? 18.383 -5.311 -28.532 1.00 41.06 206 LYS A C 1
ATOM 1674 O O . LYS A 1 206 ? 18.511 -6.414 -29.059 1.00 41.06 206 LYS A O 1
ATOM 1679 N N . ARG A 1 207 ? 18.323 -5.162 -27.200 1.00 47.31 207 ARG A N 1
ATOM 1680 C CA . ARG A 1 207 ? 18.351 -6.282 -26.231 1.00 47.31 207 ARG A CA 1
ATOM 1681 C C . ARG A 1 207 ? 17.040 -7.074 -26.188 1.00 47.31 207 ARG A C 1
ATOM 1683 O O . ARG A 1 207 ? 17.085 -8.261 -25.889 1.00 47.31 207 ARG A O 1
ATOM 1690 N N . ASN A 1 208 ? 15.921 -6.492 -26.629 1.00 44.72 208 ASN A N 1
ATOM 1691 C CA . ASN A 1 208 ? 14.632 -7.190 -26.773 1.00 44.72 208 ASN A CA 1
ATOM 1692 C C . ASN A 1 208 ? 14.625 -8.272 -27.876 1.00 44.72 208 ASN A C 1
ATOM 1694 O O . ASN A 1 208 ? 13.614 -8.939 -28.074 1.00 44.72 208 ASN A O 1
ATOM 1698 N N . ARG A 1 209 ? 15.734 -8.457 -28.614 1.00 45.34 209 ARG A N 1
ATOM 1699 C CA . ARG A 1 209 ? 15.906 -9.532 -29.613 1.00 45.34 209 ARG A CA 1
ATOM 1700 C C . ARG A 1 209 ? 16.610 -10.782 -29.066 1.00 45.34 209 ARG A C 1
ATOM 1702 O O . ARG A 1 209 ? 16.737 -11.770 -29.792 1.00 45.34 209 ARG A O 1
ATOM 1709 N N . ALA A 1 210 ? 17.098 -10.747 -27.827 1.00 53.31 210 ALA A N 1
ATOM 1710 C CA . ALA A 1 210 ? 17.701 -11.907 -27.183 1.00 53.31 210 ALA A CA 1
ATOM 1711 C C . ALA A 1 210 ? 16.597 -12.880 -26.725 1.00 53.31 210 ALA A C 1
ATOM 1713 O O . ALA A 1 210 ? 15.542 -12.464 -26.254 1.00 53.31 210 ALA A O 1
ATOM 1714 N N . HIS A 1 211 ? 16.794 -14.181 -26.954 1.00 57.12 211 HIS A N 1
ATOM 1715 C CA . HIS A 1 211 ? 15.748 -15.212 -26.848 1.00 57.12 211 HIS A CA 1
ATOM 1716 C C . HIS A 1 211 ? 15.426 -15.616 -25.389 1.00 57.12 211 HIS A C 1
ATOM 1718 O O . HIS A 1 211 ? 14.886 -16.696 -25.158 1.00 57.12 211 HIS A O 1
ATOM 1724 N N . GLY A 1 212 ? 15.781 -14.783 -24.401 1.00 67.50 212 GLY A N 1
ATOM 1725 C CA . GLY A 1 212 ? 15.495 -15.003 -22.980 1.00 67.50 212 GLY A CA 1
ATOM 1726 C C . GLY A 1 212 ? 16.311 -16.122 -22.321 1.00 67.50 212 GLY A C 1
ATOM 1727 O O . GLY A 1 212 ? 16.018 -16.494 -21.189 1.00 67.50 212 GLY A O 1
ATOM 1728 N N . ASN A 1 213 ? 17.321 -16.660 -23.013 1.00 80.94 213 ASN A N 1
ATOM 1729 C CA . ASN A 1 213 ? 18.216 -17.710 -22.505 1.00 80.94 213 ASN A CA 1
ATOM 1730 C C . ASN A 1 213 ? 19.475 -17.143 -21.824 1.00 80.94 213 ASN A C 1
ATOM 1732 O O . ASN A 1 213 ? 20.357 -17.897 -21.427 1.00 80.94 213 ASN A O 1
ATOM 1736 N N . GLU A 1 214 ? 19.585 -15.826 -21.723 1.00 85.31 214 GLU A N 1
ATOM 1737 C CA . GLU A 1 214 ? 20.599 -15.133 -20.940 1.00 85.31 214 GLU A CA 1
ATOM 1738 C C . GLU A 1 214 ? 20.177 -14.984 -19.472 1.00 85.31 214 GLU A C 1
ATOM 1740 O O . GLU A 1 214 ? 18.988 -14.863 -19.172 1.00 85.31 214 GLU A O 1
ATOM 1745 N N . LEU A 1 215 ? 21.157 -14.966 -18.563 1.00 86.38 215 LEU A N 1
ATOM 1746 C CA . LEU A 1 215 ? 20.933 -14.584 -17.169 1.00 86.38 215 LEU A CA 1
ATOM 1747 C C . LEU A 1 215 ? 20.476 -13.126 -17.084 1.00 86.38 215 LEU A C 1
ATOM 1749 O O . LEU A 1 215 ? 20.890 -12.290 -17.896 1.00 86.38 215 LEU A O 1
ATOM 1753 N N . ILE A 1 216 ? 19.651 -12.821 -16.085 1.00 85.50 216 ILE A N 1
ATOM 1754 C CA . ILE A 1 216 ? 19.281 -11.435 -15.802 1.00 85.50 216 ILE A CA 1
ATOM 1755 C C . ILE A 1 216 ? 20.509 -10.610 -15.405 1.00 85.50 216 ILE A C 1
ATOM 1757 O O . ILE A 1 216 ? 21.449 -11.082 -14.765 1.00 85.50 216 ILE A O 1
ATOM 1761 N N . THR A 1 217 ? 20.510 -9.352 -15.825 1.00 82.44 217 THR A N 1
ATOM 1762 C CA . THR A 1 217 ? 21.544 -8.381 -15.458 1.00 82.44 217 THR A CA 1
ATOM 1763 C C . THR A 1 217 ? 21.344 -7.882 -14.021 1.00 82.44 217 THR A C 1
ATOM 1765 O O . THR A 1 217 ? 20.226 -7.936 -13.509 1.00 82.44 217 THR A O 1
ATOM 1768 N N . PRO A 1 218 ? 22.379 -7.316 -13.369 1.00 81.50 218 PRO A N 1
ATOM 1769 C CA . PRO A 1 218 ? 22.215 -6.675 -12.062 1.00 81.50 218 PRO A CA 1
ATOM 1770 C C . PRO A 1 218 ? 21.127 -5.582 -12.057 1.00 81.50 218 PRO A C 1
ATOM 1772 O O . PRO A 1 218 ? 20.331 -5.508 -11.131 1.00 81.50 218 PRO A O 1
ATOM 1775 N N . ALA A 1 219 ? 21.013 -4.788 -13.127 1.00 80.31 219 ALA A N 1
ATOM 1776 C CA . ALA A 1 219 ? 19.947 -3.790 -13.259 1.00 80.31 219 ALA A CA 1
ATOM 1777 C C . ALA A 1 219 ? 18.541 -4.421 -13.274 1.00 80.31 219 ALA A C 1
ATOM 1779 O O . ALA A 1 219 ? 17.631 -3.917 -12.622 1.00 80.31 219 ALA A O 1
ATOM 1780 N N . GLU A 1 220 ? 18.363 -5.547 -13.976 1.00 84.50 220 GLU A N 1
ATOM 1781 C CA . GLU A 1 220 ? 17.098 -6.296 -13.981 1.00 84.50 220 GLU A CA 1
ATOM 1782 C C . GLU A 1 220 ? 16.801 -6.921 -12.615 1.00 84.50 220 GLU A C 1
ATOM 1784 O O . GLU A 1 220 ? 15.652 -6.914 -12.184 1.00 84.50 220 GLU A O 1
ATOM 1789 N N . ALA A 1 221 ? 17.823 -7.413 -11.911 1.00 85.44 221 ALA A N 1
ATOM 1790 C CA . ALA A 1 221 ? 17.671 -7.912 -10.549 1.00 85.44 221 ALA A CA 1
ATOM 1791 C C . ALA A 1 221 ? 17.193 -6.799 -9.602 1.00 85.44 221 ALA A C 1
ATOM 1793 O O . ALA A 1 221 ? 16.238 -6.999 -8.855 1.00 85.44 221 ALA A O 1
ATOM 1794 N N . MET A 1 222 ? 17.795 -5.608 -9.679 1.00 85.88 222 MET A N 1
ATOM 1795 C CA . MET A 1 222 ? 17.375 -4.456 -8.877 1.00 85.88 222 MET A CA 1
ATOM 1796 C C . MET A 1 222 ? 15.973 -3.967 -9.251 1.00 85.88 222 MET A C 1
ATOM 1798 O O . MET A 1 222 ? 15.181 -3.658 -8.369 1.00 85.88 222 MET A O 1
ATOM 1802 N N . TRP A 1 223 ? 15.623 -3.968 -10.539 1.00 87.44 223 TRP A N 1
ATOM 1803 C CA . TRP A 1 223 ? 14.259 -3.682 -10.986 1.00 87.44 223 TRP A CA 1
ATOM 1804 C C . TRP A 1 223 ? 13.230 -4.644 -10.375 1.00 87.44 223 TRP A C 1
ATOM 1806 O O . TRP A 1 223 ? 12.185 -4.191 -9.912 1.00 87.44 223 TRP A O 1
ATOM 1816 N N . VAL A 1 224 ? 13.531 -5.945 -10.292 1.00 89.56 224 VAL A N 1
ATOM 1817 C CA . VAL A 1 224 ? 12.657 -6.906 -9.597 1.00 89.56 224 VAL A CA 1
ATOM 1818 C C . VAL A 1 224 ? 12.572 -6.613 -8.100 1.00 89.56 224 VAL A C 1
ATOM 1820 O O . VAL A 1 224 ? 11.477 -6.665 -7.545 1.00 89.56 224 VAL A O 1
ATOM 1823 N N . VAL A 1 225 ? 13.685 -6.257 -7.451 1.00 90.50 225 VAL A N 1
ATOM 1824 C CA . VAL A 1 225 ? 13.686 -5.846 -6.036 1.00 90.50 225 VAL A CA 1
ATOM 1825 C C . VAL A 1 225 ? 12.794 -4.621 -5.808 1.00 90.50 225 VAL A C 1
ATOM 1827 O O . VAL A 1 225 ? 11.967 -4.655 -4.899 1.00 90.50 225 VAL A O 1
ATOM 1830 N N . GLU A 1 226 ? 12.889 -3.581 -6.641 1.00 88.88 226 GLU A N 1
ATOM 1831 C CA . GLU A 1 226 ? 12.001 -2.410 -6.541 1.00 88.88 226 GLU A CA 1
ATOM 1832 C C . GLU A 1 226 ? 10.534 -2.784 -6.797 1.00 88.88 226 GLU A C 1
ATOM 1834 O O . GLU A 1 226 ? 9.644 -2.329 -6.085 1.00 88.88 226 GLU A O 1
ATOM 1839 N N . LEU A 1 227 ? 10.247 -3.676 -7.752 1.00 91.50 227 LEU A N 1
ATOM 1840 C CA . LEU A 1 227 ? 8.878 -4.154 -7.973 1.00 91.50 227 LEU A CA 1
ATOM 1841 C C . LEU A 1 227 ? 8.312 -4.917 -6.773 1.00 91.50 227 LEU A C 1
ATOM 1843 O O . LEU A 1 227 ? 7.140 -4.735 -6.440 1.00 91.50 227 LEU A O 1
ATOM 1847 N N . ILE A 1 228 ? 9.126 -5.746 -6.116 1.00 92.94 228 ILE A N 1
ATOM 1848 C CA . ILE A 1 228 ? 8.760 -6.421 -4.865 1.00 92.94 228 ILE A CA 1
ATOM 1849 C C . ILE A 1 228 ? 8.442 -5.379 -3.787 1.00 92.94 228 ILE A C 1
ATOM 1851 O O . ILE A 1 228 ? 7.398 -5.475 -3.137 1.00 92.94 228 ILE A O 1
ATOM 1855 N N . TYR A 1 229 ? 9.313 -4.379 -3.608 1.00 91.19 229 TYR A N 1
ATOM 1856 C CA . TYR A 1 229 ? 9.107 -3.296 -2.644 1.00 91.19 229 TYR A CA 1
ATOM 1857 C C . TYR A 1 229 ? 7.815 -2.541 -2.919 1.00 91.19 229 TYR A C 1
ATOM 1859 O O . TYR A 1 229 ? 6.984 -2.420 -2.021 1.00 91.19 229 TYR A O 1
ATOM 1867 N N . ALA A 1 230 ? 7.613 -2.089 -4.153 1.00 92.81 230 ALA A N 1
ATOM 1868 C CA . ALA A 1 230 ? 6.435 -1.336 -4.540 1.00 92.81 230 ALA A CA 1
ATOM 1869 C C . ALA A 1 230 ? 5.149 -2.158 -4.358 1.00 92.81 230 ALA A C 1
ATOM 1871 O O . ALA A 1 230 ? 4.164 -1.656 -3.818 1.00 92.81 230 ALA A O 1
ATOM 1872 N N . PHE A 1 231 ? 5.160 -3.438 -4.753 1.00 94.12 231 PHE A N 1
ATOM 1873 C CA . PHE A 1 231 ? 4.022 -4.339 -4.564 1.00 94.12 231 PHE A CA 1
ATOM 1874 C C . PHE A 1 231 ? 3.688 -4.506 -3.080 1.00 94.12 231 PHE A C 1
ATOM 1876 O O . PHE A 1 231 ? 2.557 -4.261 -2.668 1.00 94.12 231 PHE A O 1
ATOM 1883 N N . LEU A 1 232 ? 4.658 -4.894 -2.251 1.00 94.50 232 LEU A N 1
ATOM 1884 C CA . LEU A 1 232 ? 4.403 -5.128 -0.830 1.00 94.50 232 LEU A CA 1
ATOM 1885 C C . LEU A 1 232 ? 4.066 -3.833 -0.089 1.00 94.50 232 LEU A C 1
ATOM 1887 O O . LEU A 1 232 ? 3.230 -3.860 0.813 1.00 94.50 232 LEU A O 1
ATOM 1891 N N . ARG A 1 233 ? 4.647 -2.696 -0.491 1.00 93.81 233 ARG A N 1
ATOM 1892 C CA . ARG A 1 233 ? 4.329 -1.380 0.076 1.00 93.81 233 ARG A CA 1
ATOM 1893 C C . ARG A 1 233 ? 2.884 -1.015 -0.182 1.00 93.81 233 ARG A C 1
ATOM 1895 O O . ARG A 1 233 ? 2.218 -0.575 0.749 1.00 93.81 233 ARG A O 1
ATOM 1902 N N . TYR A 1 234 ? 2.388 -1.247 -1.399 1.00 94.88 234 TYR A N 1
ATOM 1903 C CA . TYR A 1 234 ? 0.982 -1.037 -1.714 1.00 94.88 234 TYR A CA 1
ATOM 1904 C C . TYR A 1 234 ? 0.086 -1.739 -0.684 1.00 94.88 234 TYR A C 1
ATOM 1906 O O . TYR A 1 234 ? -0.658 -1.075 0.037 1.00 94.88 234 TYR A O 1
ATOM 1914 N N . TYR A 1 235 ? 0.214 -3.058 -0.523 1.00 95.44 235 TYR A N 1
ATOM 1915 C CA . TYR A 1 235 ? -0.634 -3.803 0.416 1.00 95.44 235 TYR A CA 1
ATOM 1916 C C . TYR A 1 235 ? -0.370 -3.446 1.884 1.00 95.44 235 TYR A C 1
ATOM 1918 O O . TYR A 1 235 ? -1.304 -3.446 2.693 1.00 95.44 235 TYR A O 1
ATOM 1926 N N . TRP A 1 236 ? 0.868 -3.105 2.241 1.00 95.12 236 TRP A N 1
ATOM 1927 C CA . TRP A 1 236 ? 1.210 -2.689 3.596 1.00 95.12 236 TRP A CA 1
ATOM 1928 C C . TRP A 1 236 ? 0.575 -1.352 3.971 1.00 95.12 236 TRP A C 1
ATOM 1930 O O . TRP A 1 236 ? -0.085 -1.272 5.004 1.00 95.12 236 TRP A O 1
ATOM 1940 N N . ILE A 1 237 ? 0.678 -0.321 3.132 1.00 94.94 237 ILE A N 1
ATOM 1941 C CA . ILE A 1 237 ? 0.055 0.970 3.434 1.00 94.94 237 ILE A CA 1
ATOM 1942 C C . ILE A 1 237 ? -1.473 0.848 3.440 1.00 94.94 237 ILE A C 1
ATOM 1944 O O . ILE A 1 237 ? -2.116 1.391 4.338 1.00 94.94 237 ILE A O 1
ATOM 1948 N N . GLN A 1 238 ? -2.073 0.070 2.528 1.00 93.69 238 GLN A N 1
ATOM 1949 C CA . GLN A 1 238 ? -3.513 -0.228 2.600 1.00 93.69 238 GLN A CA 1
ATOM 1950 C C . GLN A 1 238 ? -3.874 -0.884 3.942 1.00 93.69 238 GLN A C 1
ATOM 1952 O O . GLN A 1 238 ? -4.875 -0.523 4.560 1.00 93.69 238 GLN A O 1
ATOM 1957 N N . THR A 1 239 ? -3.045 -1.812 4.424 1.00 94.94 239 THR A N 1
ATOM 1958 C CA . THR A 1 239 ? -3.198 -2.457 5.736 1.00 94.94 239 THR A CA 1
ATOM 1959 C C . THR A 1 239 ? -3.106 -1.441 6.879 1.00 94.94 239 THR A C 1
ATOM 1961 O O . THR A 1 239 ? -3.962 -1.439 7.764 1.00 94.94 239 THR A O 1
ATOM 1964 N N . VAL A 1 240 ? -2.121 -0.538 6.850 1.00 94.19 240 VAL A N 1
ATOM 1965 C CA . VAL A 1 240 ? -1.940 0.522 7.856 1.00 94.19 240 VAL A CA 1
ATOM 1966 C C . VAL A 1 240 ? -3.148 1.460 7.891 1.00 94.19 240 VAL A C 1
ATOM 1968 O O . VAL A 1 240 ? -3.712 1.694 8.960 1.00 94.19 240 VAL A O 1
ATOM 1971 N N . VAL A 1 241 ? -3.604 1.950 6.734 1.00 94.25 241 VAL A N 1
ATOM 1972 C CA . VAL A 1 241 ? -4.783 2.827 6.640 1.00 94.25 241 VAL A CA 1
ATOM 1973 C C . VAL A 1 241 ? -6.026 2.127 7.189 1.00 94.25 241 VAL A C 1
ATOM 1975 O O . VAL A 1 241 ? -6.783 2.730 7.951 1.00 94.25 241 VAL A O 1
ATOM 1978 N N . ASN A 1 242 ? -6.216 0.847 6.864 1.00 94.25 242 ASN A N 1
ATOM 1979 C CA . ASN A 1 242 ? -7.321 0.046 7.383 1.00 94.25 242 ASN A CA 1
ATOM 1980 C C . ASN A 1 242 ? -7.261 -0.132 8.906 1.00 94.25 242 ASN A C 1
ATOM 1982 O O . ASN A 1 242 ? -8.270 0.075 9.582 1.00 94.25 242 ASN A O 1
ATOM 1986 N N . LEU A 1 243 ? -6.088 -0.435 9.471 1.00 93.06 243 LEU A N 1
ATOM 1987 C CA . LEU A 1 243 ? -5.899 -0.505 10.924 1.00 93.06 243 LEU A CA 1
ATOM 1988 C C . LEU A 1 243 ? -6.224 0.825 11.600 1.00 93.06 243 LEU A C 1
ATOM 1990 O O . LEU A 1 243 ? -6.909 0.842 12.624 1.00 93.06 243 LEU A O 1
ATOM 1994 N N . MET A 1 244 ? -5.784 1.946 11.026 1.00 93.44 244 MET A N 1
ATOM 1995 C CA . MET A 1 244 ? -6.075 3.278 11.558 1.00 93.44 244 MET A CA 1
ATOM 1996 C C . MET A 1 244 ? -7.569 3.616 11.476 1.00 93.44 244 MET A C 1
ATOM 1998 O O . MET A 1 244 ? -8.129 4.160 12.429 1.00 93.44 244 MET A O 1
ATOM 2002 N N . ALA A 1 245 ? -8.233 3.275 10.369 1.00 91.94 245 ALA A N 1
ATOM 2003 C CA . ALA A 1 245 ? -9.665 3.494 10.171 1.00 91.94 245 ALA A CA 1
ATOM 2004 C C . ALA A 1 245 ? -10.519 2.664 11.145 1.00 91.94 245 ALA A C 1
ATOM 2006 O O . ALA A 1 245 ? -11.429 3.194 11.795 1.00 91.94 245 ALA A O 1
ATOM 2007 N N . LEU A 1 246 ? -10.195 1.378 11.309 1.00 91.44 246 LEU A N 1
ATOM 2008 C CA . LEU A 1 246 ? -10.855 0.498 12.274 1.00 91.44 246 LEU A CA 1
ATOM 2009 C C . LEU A 1 246 ? -10.587 0.947 13.718 1.00 91.44 246 LEU A C 1
ATOM 2011 O O . LEU A 1 246 ? -11.513 1.004 14.525 1.00 91.44 246 LEU A O 1
ATOM 2015 N N . SER A 1 247 ? -9.357 1.361 14.032 1.00 91.75 247 SER A N 1
ATOM 2016 C CA . SER A 1 247 ? -8.998 1.924 15.343 1.00 91.75 247 SER A CA 1
ATOM 2017 C C . SER A 1 247 ? -9.786 3.199 15.642 1.00 91.75 247 SER A C 1
ATOM 2019 O O . SER A 1 247 ? -10.346 3.350 16.725 1.00 91.75 247 SER A O 1
ATOM 2021 N N . SER A 1 248 ? -9.905 4.097 14.662 1.00 90.06 248 SER A N 1
ATOM 2022 C CA . SER A 1 248 ? -10.694 5.324 14.797 1.00 90.06 248 SER A CA 1
ATOM 2023 C C . SER A 1 248 ? -12.176 5.022 15.019 1.00 90.06 248 SER A C 1
ATOM 2025 O O . SER A 1 248 ? -12.811 5.656 15.860 1.00 90.06 248 SER A O 1
ATOM 2027 N N . THR A 1 249 ? -12.716 4.019 14.320 1.00 89.00 249 THR A N 1
ATOM 2028 C CA . THR A 1 249 ? -14.095 3.545 14.515 1.00 89.00 249 THR A CA 1
ATOM 2029 C C . THR A 1 249 ? -14.288 2.989 15.926 1.00 89.00 249 THR A C 1
ATOM 2031 O O . THR A 1 249 ? -15.223 3.394 16.609 1.00 89.00 249 THR A O 1
ATOM 2034 N N . SER A 1 250 ? -13.359 2.156 16.408 1.00 88.81 250 SER A N 1
ATOM 2035 C CA . SER A 1 250 ? -13.380 1.620 17.774 1.00 88.81 250 SER A CA 1
ATOM 2036 C C . SER A 1 250 ? -13.329 2.729 18.831 1.00 88.81 250 SER A C 1
ATOM 2038 O O . SER A 1 250 ? -14.098 2.712 19.787 1.00 88.81 250 SER A O 1
ATOM 2040 N N . ALA A 1 251 ? -12.495 3.755 18.644 1.00 89.62 251 ALA A N 1
ATOM 2041 C CA . ALA A 1 251 ? -12.451 4.887 19.567 1.00 89.62 251 ALA A CA 1
ATOM 2042 C C . ALA A 1 251 ? -13.754 5.707 19.583 1.00 89.62 251 ALA A C 1
ATOM 2044 O O . ALA A 1 251 ? -14.102 6.268 20.618 1.00 89.62 251 ALA A O 1
ATOM 2045 N N . GLN A 1 252 ? -14.471 5.789 18.456 1.00 87.75 252 GLN A N 1
ATOM 2046 C CA . GLN A 1 252 ? -15.755 6.497 18.360 1.00 87.75 252 GLN A CA 1
ATOM 2047 C C . GLN A 1 252 ? -16.906 5.754 19.047 1.00 87.75 252 GLN A C 1
ATOM 2049 O O . GLN A 1 252 ? -17.892 6.392 19.408 1.00 87.75 252 GLN A O 1
ATOM 2054 N N . THR A 1 253 ? -16.798 4.434 19.219 1.00 87.56 253 THR A N 1
ATOM 2055 C CA . THR A 1 253 ? -17.816 3.622 19.904 1.00 87.56 253 THR A CA 1
ATOM 2056 C C . THR A 1 253 ? -17.648 3.579 21.423 1.00 87.56 253 THR A C 1
ATOM 2058 O O . THR A 1 253 ? -18.577 3.169 22.112 1.00 87.56 253 THR A O 1
ATOM 2061 N N . LEU A 1 254 ? -16.486 3.983 21.950 1.00 89.00 254 LEU A N 1
ATOM 2062 C CA . LEU A 1 254 ? -16.236 4.034 23.394 1.00 89.00 254 LEU A CA 1
ATOM 2063 C C . LEU A 1 254 ? -16.961 5.212 24.055 1.00 89.00 254 LEU A C 1
ATOM 2065 O O . LEU A 1 254 ? -17.182 6.261 23.441 1.00 89.00 254 LEU A O 1
ATOM 2069 N N . GLU A 1 255 ? -17.285 5.066 25.340 1.00 89.19 255 GLU A N 1
ATOM 2070 C CA . GLU A 1 255 ? -17.854 6.169 26.113 1.00 89.19 255 GLU A CA 1
ATOM 2071 C C . GLU A 1 255 ? -16.819 7.286 26.316 1.00 89.19 255 GLU A C 1
ATOM 2073 O O . GLU A 1 255 ? -15.633 7.036 26.530 1.00 89.19 255 GLU A O 1
ATOM 2078 N N . ALA A 1 256 ? -17.267 8.546 26.345 1.00 86.69 256 ALA A N 1
ATOM 2079 C CA . ALA A 1 256 ? -16.381 9.699 26.556 1.00 86.69 256 ALA A CA 1
ATOM 2080 C C . ALA A 1 256 ? -15.620 9.661 27.902 1.00 86.69 256 ALA A C 1
ATOM 2082 O O . ALA A 1 256 ? -14.619 10.354 28.077 1.00 86.69 256 ALA A O 1
ATOM 2083 N N . THR A 1 257 ? -16.087 8.852 28.856 1.00 89.81 257 THR A N 1
ATOM 2084 C CA . THR A 1 257 ? -15.454 8.592 30.156 1.00 89.81 257 THR A CA 1
ATOM 2085 C C . THR A 1 257 ? -14.230 7.672 30.045 1.00 89.81 257 THR A C 1
ATOM 2087 O O . THR A 1 257 ? -13.342 7.732 30.899 1.00 89.81 257 THR A O 1
ATOM 2090 N N . GLU A 1 258 ? -14.104 6.881 28.975 1.00 90.25 258 GLU A N 1
ATOM 2091 C CA . GLU A 1 258 ? -12.995 5.947 28.729 1.00 90.25 258 GLU A CA 1
ATOM 2092 C C . GLU A 1 258 ? -11.738 6.638 28.165 1.00 90.25 258 GLU A C 1
ATOM 2094 O O . GLU A 1 258 ? -11.014 6.093 27.327 1.00 90.25 258 GLU A O 1
ATOM 2099 N N . VAL A 1 259 ? -11.424 7.834 28.674 1.00 88.75 259 VAL A N 1
ATOM 2100 C CA . VAL A 1 259 ? -10.353 8.725 28.191 1.00 88.75 259 VAL A CA 1
ATOM 2101 C C . VAL A 1 259 ? -9.015 8.002 28.016 1.00 88.75 259 VAL A C 1
ATOM 2103 O O . VAL A 1 259 ? -8.335 8.195 27.014 1.00 88.75 259 VAL A O 1
ATOM 2106 N N . LYS A 1 260 ? -8.636 7.121 28.953 1.00 89.31 260 LYS A N 1
ATOM 2107 C CA . LYS A 1 260 ? -7.371 6.366 28.870 1.00 89.31 260 LYS A CA 1
ATOM 2108 C C . LYS A 1 260 ? -7.323 5.420 27.669 1.00 89.31 260 LYS A C 1
ATOM 2110 O O . LYS A 1 260 ? -6.286 5.325 27.020 1.00 89.31 260 LYS A O 1
ATOM 2115 N N . ARG A 1 261 ? -8.422 4.714 27.380 1.00 88.88 261 ARG A N 1
ATOM 2116 C CA . ARG A 1 261 ? -8.490 3.776 26.248 1.00 88.88 261 ARG A CA 1
ATOM 2117 C C . ARG A 1 261 ? -8.519 4.543 24.936 1.00 88.88 261 ARG A C 1
ATOM 2119 O O . ARG A 1 261 ? -7.762 4.204 24.036 1.00 88.88 261 ARG A O 1
ATOM 2126 N N . ILE A 1 262 ? -9.317 5.610 24.871 1.00 90.75 262 ILE A N 1
ATOM 2127 C CA . ILE A 1 262 ? -9.377 6.503 23.710 1.00 90.75 262 ILE A CA 1
ATOM 2128 C C . ILE A 1 262 ? -7.985 7.069 23.409 1.00 90.75 262 ILE A C 1
ATOM 2130 O O . ILE A 1 262 ? -7.515 6.933 22.285 1.00 90.75 262 ILE A O 1
ATOM 2134 N N . ASN A 1 263 ? -7.290 7.622 24.408 1.00 89.81 263 ASN A N 1
ATOM 2135 C CA . ASN A 1 263 ? -5.941 8.162 24.227 1.00 89.81 263 ASN A CA 1
ATOM 2136 C C . ASN A 1 263 ? -4.961 7.097 23.729 1.00 89.81 263 ASN A C 1
ATOM 2138 O O . ASN A 1 263 ? -4.220 7.366 22.790 1.00 89.81 263 ASN A O 1
ATOM 2142 N N . ARG A 1 264 ? -5.007 5.875 24.278 1.00 89.31 264 ARG A N 1
ATOM 2143 C CA . ARG A 1 264 ? -4.136 4.789 23.812 1.00 89.31 264 ARG A CA 1
ATOM 2144 C C . ARG A 1 264 ? -4.403 4.399 22.356 1.00 89.31 264 ARG A C 1
ATOM 2146 O O . ARG A 1 264 ? -3.463 4.153 21.611 1.00 89.31 264 ARG A O 1
ATOM 2153 N N . ILE A 1 265 ? -5.668 4.362 21.935 1.00 91.00 265 ILE A N 1
ATOM 2154 C CA . ILE A 1 265 ? -6.020 4.106 20.530 1.00 91.00 265 ILE A CA 1
ATOM 2155 C C . ILE A 1 265 ? -5.487 5.232 19.633 1.00 91.00 265 ILE A C 1
ATOM 2157 O O . ILE A 1 265 ? -4.927 4.962 18.575 1.00 91.00 265 ILE A O 1
ATOM 2161 N N . MET A 1 266 ? -5.616 6.490 20.062 1.00 90.81 266 MET A N 1
ATOM 2162 C CA . MET A 1 266 ? -5.086 7.636 19.318 1.00 90.81 266 MET A CA 1
ATOM 2163 C C . MET A 1 266 ? -3.558 7.599 19.201 1.00 90.81 266 MET A C 1
ATOM 2165 O O . MET A 1 266 ? -3.036 7.870 18.123 1.00 90.81 266 MET A O 1
ATOM 2169 N N . GLU A 1 267 ? -2.846 7.217 20.263 1.00 88.31 267 GLU A N 1
ATOM 2170 C CA . GLU A 1 267 ? -1.397 6.976 20.226 1.00 88.31 267 GLU A CA 1
ATOM 2171 C C . GLU A 1 267 ? -1.040 5.900 19.196 1.00 88.31 267 GLU A C 1
ATOM 2173 O O . GLU A 1 267 ? -0.209 6.157 18.331 1.00 88.31 267 GLU A O 1
ATOM 2178 N N . ASN A 1 268 ? -1.725 4.749 19.209 1.00 87.00 268 ASN A N 1
ATOM 2179 C CA . ASN A 1 268 ? -1.489 3.674 18.238 1.00 87.00 268 ASN A CA 1
ATOM 2180 C C . ASN A 1 268 ? -1.707 4.146 16.784 1.00 87.00 268 ASN A C 1
ATOM 2182 O O . ASN A 1 268 ? -0.960 3.750 15.893 1.00 87.00 268 ASN A O 1
ATOM 2186 N N . ILE A 1 269 ? -2.701 5.009 16.526 1.00 91.19 269 ILE A N 1
ATOM 2187 C CA . ILE A 1 269 ? -2.927 5.597 15.192 1.00 91.19 269 ILE A CA 1
ATOM 2188 C C . ILE A 1 269 ? -1.747 6.490 14.777 1.00 91.19 269 ILE A C 1
ATOM 2190 O O . ILE A 1 269 ? -1.333 6.452 13.619 1.00 91.19 269 ILE A O 1
ATOM 2194 N N . ILE A 1 270 ? -1.193 7.283 15.699 1.00 89.25 270 ILE A N 1
ATOM 2195 C CA . ILE A 1 270 ? -0.015 8.121 15.431 1.00 89.25 270 ILE A CA 1
ATOM 2196 C C . ILE A 1 270 ? 1.246 7.268 15.237 1.00 89.25 270 ILE A C 1
ATOM 2198 O O . ILE A 1 270 ? 2.024 7.570 14.337 1.00 89.25 270 ILE A O 1
ATOM 2202 N N . GLU A 1 271 ? 1.435 6.207 16.028 1.00 86.31 271 GLU A N 1
ATOM 2203 C CA . GLU A 1 271 ? 2.538 5.243 15.877 1.00 86.31 271 GLU A CA 1
ATOM 2204 C C . GLU A 1 271 ? 2.495 4.581 14.487 1.00 86.31 271 GLU A C 1
ATOM 2206 O O . GLU A 1 271 ? 3.483 4.623 13.757 1.00 86.31 271 GLU A O 1
ATOM 2211 N N . LEU A 1 272 ? 1.337 4.037 14.091 1.00 88.19 272 LEU A N 1
ATOM 2212 C CA . LEU A 1 272 ? 1.108 3.442 12.768 1.00 88.19 272 LEU A CA 1
ATOM 2213 C C . LEU A 1 272 ? 1.348 4.434 11.629 1.00 88.19 272 LEU A C 1
ATOM 2215 O O . LEU A 1 272 ? 1.963 4.103 10.623 1.00 88.19 272 LEU A O 1
ATOM 2219 N N . GLY A 1 273 ? 0.853 5.659 11.775 1.00 89.56 273 GLY A N 1
ATOM 2220 C CA . GLY A 1 273 ? 1.060 6.669 10.751 1.00 89.56 273 GLY A CA 1
ATOM 2221 C C . GLY A 1 273 ? 2.508 7.152 10.666 1.00 89.56 273 GLY A C 1
ATOM 2222 O O . GLY A 1 273 ? 2.986 7.483 9.586 1.00 89.56 273 GLY A O 1
ATOM 2223 N N . GLY A 1 274 ? 3.237 7.126 11.784 1.00 88.25 274 GLY A N 1
ATOM 2224 C CA . GLY A 1 274 ? 4.665 7.418 11.822 1.00 88.25 274 GLY A CA 1
ATOM 2225 C C . GLY A 1 274 ? 5.509 6.423 11.022 1.00 88.25 274 GLY A C 1
ATOM 2226 O O . GLY A 1 274 ? 6.477 6.846 10.392 1.00 88.25 274 GLY A O 1
ATOM 2227 N N . THR A 1 275 ? 5.142 5.135 10.992 1.00 84.88 275 THR A N 1
ATOM 2228 C CA . THR A 1 275 ? 5.871 4.130 10.194 1.00 84.88 275 THR A CA 1
ATOM 2229 C C . THR A 1 275 ? 5.636 4.297 8.694 1.00 84.88 275 THR A C 1
ATOM 2231 O O . THR A 1 275 ? 6.590 4.193 7.927 1.00 84.88 275 THR A O 1
ATOM 2234 N N . ALA A 1 276 ? 4.408 4.625 8.278 1.00 88.31 276 ALA A N 1
ATOM 2235 C CA . ALA A 1 276 ? 4.106 4.994 6.894 1.00 88.31 276 ALA A CA 1
ATOM 2236 C C . ALA A 1 276 ? 4.856 6.275 6.486 1.00 88.31 276 ALA A C 1
ATOM 2238 O O . ALA A 1 276 ? 5.604 6.268 5.515 1.00 88.31 276 ALA A O 1
ATOM 2239 N N . GLN A 1 277 ? 4.777 7.331 7.309 1.00 90.38 277 GLN A N 1
ATOM 2240 C CA . GLN A 1 277 ? 5.482 8.597 7.072 1.00 90.38 277 GLN A CA 1
ATOM 2241 C C . GLN A 1 277 ? 6.999 8.395 6.888 1.00 90.38 277 GLN A C 1
ATOM 2243 O O . GLN A 1 277 ? 7.603 9.038 6.027 1.00 90.38 277 GLN A O 1
ATOM 2248 N N . TYR A 1 278 ? 7.616 7.516 7.689 1.00 87.56 278 TYR A N 1
ATOM 2249 C CA . TYR A 1 278 ? 9.029 7.153 7.546 1.00 87.56 278 TYR A CA 1
ATOM 2250 C C . TYR A 1 278 ? 9.329 6.568 6.160 1.00 87.56 278 TYR A C 1
ATOM 2252 O O . TYR A 1 278 ? 10.332 6.911 5.538 1.00 87.56 278 TYR A O 1
ATOM 2260 N N . ASP A 1 279 ? 8.470 5.674 5.675 1.00 87.38 279 ASP A N 1
ATOM 2261 C CA . ASP A 1 279 ? 8.661 4.994 4.400 1.00 87.38 279 ASP A CA 1
ATOM 2262 C C . ASP A 1 279 ? 8.527 5.954 3.205 1.00 87.38 279 ASP A C 1
ATOM 2264 O O . ASP A 1 279 ? 9.409 5.969 2.344 1.00 87.38 279 ASP A O 1
ATOM 2268 N N . LEU A 1 280 ? 7.541 6.861 3.198 1.00 91.44 280 LEU A N 1
ATOM 2269 C CA . LEU A 1 280 ? 7.465 7.916 2.178 1.00 91.44 280 LEU A CA 1
ATOM 2270 C C . LEU A 1 280 ? 8.658 8.860 2.214 1.00 91.44 280 LEU A C 1
ATOM 2272 O O . LEU A 1 280 ? 9.161 9.235 1.154 1.00 91.44 280 LEU A O 1
ATOM 2276 N N . GLN A 1 281 ? 9.130 9.231 3.408 1.00 89.75 281 GLN A N 1
ATOM 2277 C CA . GLN A 1 281 ? 10.337 10.044 3.545 1.00 89.75 281 GLN A CA 1
ATOM 2278 C C . GLN A 1 281 ? 11.558 9.323 2.960 1.00 89.75 281 GLN A C 1
ATOM 2280 O O . GLN A 1 281 ? 12.368 9.937 2.259 1.00 89.75 281 GLN A O 1
ATOM 2285 N N . PHE A 1 282 ? 11.683 8.018 3.215 1.00 86.38 282 PHE A N 1
ATOM 2286 C CA . PHE A 1 282 ? 12.752 7.200 2.658 1.00 86.38 282 PHE A CA 1
ATOM 2287 C C . PHE A 1 282 ? 12.708 7.228 1.125 1.00 86.38 282 PHE A C 1
ATOM 2289 O O . PHE A 1 282 ? 13.676 7.670 0.504 1.00 86.38 282 PHE A O 1
ATOM 2296 N N . ILE A 1 283 ? 11.581 6.875 0.500 1.00 88.19 283 ILE A N 1
ATOM 2297 C CA . ILE A 1 283 ? 11.461 6.847 -0.970 1.00 88.19 283 ILE A CA 1
ATOM 2298 C C . ILE A 1 283 ? 11.695 8.239 -1.565 1.00 88.19 283 ILE A C 1
ATOM 2300 O O . ILE A 1 283 ? 12.474 8.375 -2.515 1.00 88.19 283 ILE A O 1
ATOM 2304 N N . SER A 1 284 ? 11.078 9.283 -0.996 1.00 90.12 284 SER A N 1
ATOM 2305 C CA . SER A 1 284 ? 11.209 10.650 -1.508 1.00 90.12 284 SER A CA 1
ATOM 2306 C C . SER A 1 284 ? 12.656 11.133 -1.473 1.00 90.12 284 SER A C 1
ATOM 2308 O O . SER A 1 284 ? 13.094 11.792 -2.417 1.00 90.12 284 SER A O 1
ATOM 2310 N N . SER A 1 285 ? 13.419 10.751 -0.441 1.00 87.12 285 SER A N 1
ATOM 2311 C CA . SER A 1 285 ? 14.841 11.087 -0.325 1.00 87.12 285 SER A CA 1
ATOM 2312 C C . SER A 1 285 ? 15.684 10.433 -1.425 1.00 87.12 285 SER A C 1
ATOM 2314 O O . SER A 1 285 ? 16.531 11.097 -2.027 1.00 87.12 285 SER A O 1
ATOM 2316 N N . THR A 1 286 ? 15.390 9.177 -1.795 1.00 83.44 286 THR A N 1
ATOM 2317 C CA . THR A 1 286 ? 16.080 8.494 -2.908 1.00 83.44 286 THR A CA 1
ATOM 2318 C C . THR A 1 286 ? 15.767 9.112 -4.277 1.00 83.44 286 THR A C 1
ATOM 2320 O O . THR A 1 286 ? 16.489 8.881 -5.251 1.00 83.44 286 THR A O 1
ATOM 2323 N N . MET A 1 287 ? 14.700 9.914 -4.356 1.00 85.81 287 MET A N 1
ATOM 2324 C CA . MET A 1 287 ? 14.213 10.578 -5.565 1.00 85.81 287 MET A CA 1
ATOM 2325 C C . MET A 1 287 ? 14.247 12.108 -5.464 1.00 85.81 287 MET A C 1
ATOM 2327 O O . MET A 1 287 ? 13.604 12.788 -6.266 1.00 85.81 287 MET A O 1
ATOM 2331 N N . ALA A 1 288 ? 15.024 12.673 -4.534 1.00 87.44 288 ALA A N 1
ATOM 2332 C CA . ALA A 1 288 ? 15.095 14.119 -4.294 1.00 87.44 288 ALA A CA 1
ATOM 2333 C C . ALA A 1 288 ? 15.631 14.935 -5.491 1.00 87.44 288 ALA A C 1
ATOM 2335 O O . ALA A 1 288 ? 15.481 16.153 -5.535 1.00 87.44 288 ALA A O 1
ATOM 2336 N N . HIS A 1 289 ? 16.238 14.273 -6.480 1.00 85.44 289 HIS A N 1
ATOM 2337 C CA . HIS A 1 289 ? 16.638 14.877 -7.754 1.00 85.44 289 HIS A CA 1
ATOM 2338 C C . HIS A 1 289 ? 15.448 15.155 -8.693 1.00 85.44 289 HIS A C 1
ATOM 2340 O O . HIS A 1 289 ? 15.588 15.910 -9.653 1.00 85.44 289 HIS A O 1
ATOM 2346 N N . THR A 1 290 ? 14.289 14.542 -8.440 1.00 88.19 290 THR A N 1
ATOM 2347 C CA . THR A 1 290 ? 13.029 14.827 -9.139 1.00 88.19 290 THR A CA 1
ATOM 2348 C C . THR A 1 290 ? 12.257 15.915 -8.400 1.00 88.19 290 THR A C 1
ATOM 2350 O O . THR A 1 290 ? 12.317 16.004 -7.175 1.00 88.19 290 THR A O 1
ATOM 2353 N N . GLU A 1 291 ? 11.465 16.712 -9.115 1.00 89.75 291 GLU A N 1
ATOM 2354 C CA . GLU A 1 291 ? 10.619 17.742 -8.489 1.00 89.75 291 GLU A CA 1
ATOM 2355 C C . GLU A 1 291 ? 9.611 17.145 -7.489 1.00 89.75 291 GLU A C 1
ATOM 2357 O O . GLU A 1 291 ? 9.356 17.728 -6.438 1.00 89.75 291 GLU A O 1
ATOM 2362 N N . CYS A 1 292 ? 9.080 15.954 -7.789 1.00 91.25 292 CYS A N 1
ATOM 2363 C CA . CYS A 1 292 ? 8.146 15.228 -6.926 1.00 91.25 292 CYS A CA 1
ATOM 2364 C C . CYS A 1 292 ? 8.814 14.731 -5.630 1.00 91.25 292 CYS A C 1
ATOM 2366 O O . CYS A 1 292 ? 8.272 14.918 -4.542 1.00 91.25 292 CYS A O 1
ATOM 2368 N N . GLY A 1 293 ? 10.008 14.137 -5.717 1.00 91.88 293 GLY A N 1
ATOM 2369 C CA . GLY A 1 293 ? 10.751 13.701 -4.530 1.00 91.88 293 GLY A CA 1
ATOM 2370 C C . GLY A 1 293 ? 11.270 14.878 -3.703 1.00 91.88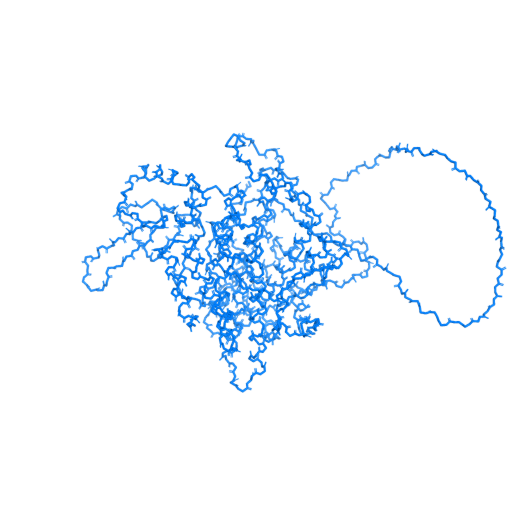 293 GLY A C 1
ATOM 2371 O O . GLY A 1 293 ? 11.240 14.837 -2.471 1.00 91.88 293 GLY A O 1
ATOM 2372 N N . LYS A 1 294 ? 11.674 15.965 -4.368 1.00 93.44 294 LYS A N 1
ATOM 2373 C CA . LYS A 1 294 ? 12.124 17.202 -3.726 1.00 93.44 294 LYS A CA 1
ATOM 2374 C C . LYS A 1 294 ? 11.026 17.846 -2.882 1.00 93.44 294 LYS A C 1
ATOM 2376 O O . LYS A 1 294 ? 11.260 18.091 -1.702 1.00 93.44 294 LYS A O 1
ATOM 2381 N N . ILE A 1 295 ? 9.834 18.081 -3.446 1.00 95.06 295 ILE A N 1
ATOM 2382 C CA . ILE A 1 295 ? 8.746 18.748 -2.708 1.00 95.06 295 ILE A CA 1
ATOM 2383 C C . ILE A 1 295 ? 8.309 17.944 -1.480 1.00 95.06 295 ILE 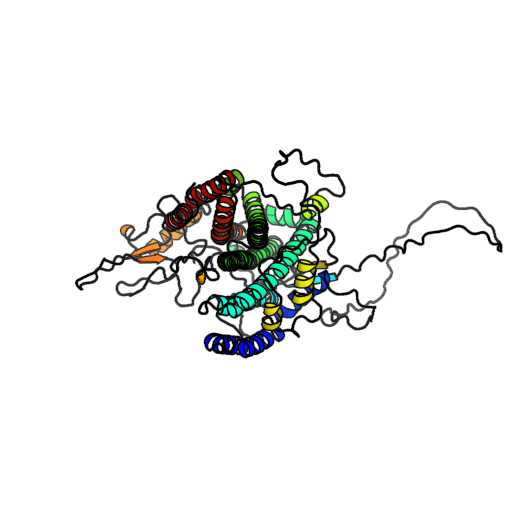A C 1
ATOM 2385 O O . ILE A 1 295 ? 8.063 18.524 -0.423 1.00 95.06 295 ILE A O 1
ATOM 2389 N N . LEU A 1 296 ? 8.265 16.612 -1.600 1.00 94.38 296 LEU A N 1
ATOM 2390 C CA . LEU A 1 296 ? 7.958 15.726 -0.482 1.00 94.38 296 LEU A CA 1
ATOM 2391 C C . LEU A 1 296 ? 9.034 15.838 0.598 1.00 94.38 296 LEU A C 1
ATOM 2393 O O . LEU A 1 296 ? 8.703 16.084 1.749 1.00 94.38 296 LEU A O 1
ATOM 2397 N N . THR A 1 297 ? 10.311 15.747 0.225 1.00 92.62 297 THR A N 1
ATOM 2398 C CA . THR A 1 297 ? 11.436 15.806 1.172 1.00 92.62 297 THR A CA 1
ATOM 2399 C C . THR A 1 297 ? 11.530 17.158 1.889 1.00 92.62 297 THR A C 1
ATOM 2401 O O . THR A 1 297 ? 11.787 17.198 3.088 1.00 92.62 297 THR A O 1
ATOM 2404 N N . GLU A 1 298 ? 11.293 18.269 1.187 1.00 93.62 298 GLU A N 1
ATOM 2405 C CA . GLU A 1 298 ? 11.354 19.621 1.761 1.00 93.62 298 GLU A CA 1
ATOM 2406 C C . GLU A 1 298 ? 10.199 19.926 2.723 1.00 93.62 298 GLU A C 1
ATOM 2408 O O . GLU A 1 298 ? 10.362 20.708 3.662 1.00 93.62 298 GLU A O 1
ATOM 2413 N N . LEU A 1 299 ? 9.017 19.354 2.475 1.00 94.38 299 LEU A N 1
ATOM 2414 C CA . LEU A 1 299 ? 7.810 19.638 3.253 1.00 94.38 299 LEU A CA 1
ATOM 2415 C C . LEU A 1 299 ? 7.465 18.558 4.279 1.00 94.38 299 LEU A C 1
ATOM 2417 O O . LEU A 1 299 ? 6.584 18.803 5.108 1.00 94.38 299 LEU A O 1
ATOM 2421 N N . MET A 1 300 ? 8.106 17.387 4.229 1.00 91.69 300 MET A N 1
ATOM 2422 C CA . MET A 1 300 ? 7.843 16.297 5.165 1.00 91.69 300 MET A CA 1
ATOM 2423 C C . MET A 1 300 ? 8.147 16.759 6.598 1.00 91.69 300 MET A C 1
ATOM 2425 O O . MET A 1 300 ? 9.271 17.181 6.879 1.00 91.69 300 MET A O 1
ATOM 2429 N N . PRO A 1 301 ? 7.183 16.678 7.534 1.00 88.06 301 PRO A N 1
ATOM 2430 C CA . PRO A 1 301 ? 7.468 16.911 8.944 1.00 88.06 301 PRO A CA 1
ATOM 2431 C C . PRO A 1 301 ? 8.503 15.915 9.469 1.00 88.06 301 PRO A C 1
ATOM 2433 O O . PRO A 1 301 ? 8.648 14.820 8.925 1.00 88.06 301 PRO A O 1
ATOM 2436 N N . SER A 1 302 ? 9.175 16.246 10.573 1.00 78.75 302 SER A N 1
ATOM 2437 C CA . SER A 1 302 ? 10.074 15.286 11.212 1.00 78.75 302 SER A CA 1
ATOM 2438 C C . SER A 1 302 ? 9.314 14.030 11.642 1.00 78.75 302 SER A C 1
ATOM 2440 O O . SER A 1 302 ? 8.200 14.082 12.181 1.00 78.75 302 SER A O 1
ATOM 2442 N N . VAL A 1 303 ? 9.922 12.883 11.364 1.00 71.56 303 VAL A N 1
ATOM 2443 C CA . VAL A 1 303 ? 9.413 11.579 11.769 1.00 71.56 303 VAL A CA 1
ATOM 2444 C C . VAL A 1 303 ? 9.952 11.295 13.170 1.00 71.56 303 VAL A C 1
ATOM 2446 O O . VAL A 1 303 ? 11.146 11.398 13.418 1.00 71.56 303 VAL A O 1
ATOM 2449 N N . GLY A 1 304 ? 9.057 11.002 14.116 1.00 61.66 304 GLY A N 1
ATOM 2450 C CA . GLY A 1 304 ? 9.430 10.614 15.487 1.00 61.66 304 GLY A CA 1
ATOM 2451 C C . GLY A 1 304 ? 9.720 9.117 15.638 1.00 61.66 304 GLY A C 1
ATOM 2452 O O . GLY A 1 304 ? 9.881 8.641 16.754 1.00 61.66 304 GLY A O 1
ATOM 2453 N N . TYR A 1 305 ? 9.707 8.390 14.522 1.00 64.50 305 TYR A N 1
ATOM 2454 C CA . TYR A 1 305 ? 10.022 6.976 14.401 1.00 64.50 305 TYR A CA 1
ATOM 2455 C C . TYR A 1 305 ? 11.413 6.845 13.781 1.00 64.50 305 TYR A C 1
ATOM 2457 O O . TYR A 1 305 ? 11.678 7.441 12.737 1.00 64.50 305 TYR A O 1
ATOM 2465 N N . ASP A 1 306 ? 12.284 6.083 14.431 1.00 57.81 306 ASP A N 1
ATOM 2466 C CA . ASP A 1 306 ? 13.629 5.806 13.947 1.00 57.81 306 ASP A CA 1
ATOM 2467 C C . ASP A 1 306 ? 13.781 4.308 13.684 1.00 57.81 306 ASP A C 1
ATOM 2469 O O . ASP A 1 306 ? 13.297 3.465 14.443 1.00 57.81 306 ASP A O 1
ATOM 2473 N N . PHE A 1 307 ? 14.444 3.982 12.583 1.00 55.69 307 PHE A N 1
ATOM 2474 C CA . PHE A 1 307 ? 14.731 2.616 12.195 1.00 55.69 307 PHE A CA 1
ATOM 2475 C C . PHE A 1 307 ? 16.193 2.321 12.542 1.00 55.69 307 PHE A C 1
ATOM 2477 O O . PHE A 1 307 ? 17.073 2.392 11.687 1.00 55.69 307 PHE A O 1
ATOM 2484 N N . HIS A 1 308 ? 16.435 1.973 13.809 1.00 52.25 308 HIS A N 1
ATOM 2485 C CA . HIS A 1 308 ? 17.760 1.899 14.449 1.00 52.25 308 HIS A CA 1
ATOM 2486 C C . HIS A 1 308 ? 18.831 1.026 13.753 1.00 52.25 308 HIS A C 1
ATOM 2488 O O . HIS A 1 308 ? 19.996 1.060 14.122 1.00 52.25 308 HIS A O 1
ATOM 2494 N N . VAL A 1 309 ? 18.472 0.229 12.749 1.00 51.47 309 VAL A N 1
ATOM 2495 C CA . VAL A 1 309 ? 19.341 -0.802 12.155 1.00 51.47 309 VAL A CA 1
ATOM 2496 C C . VAL A 1 309 ? 20.163 -0.297 10.985 1.00 51.47 309 VAL A C 1
ATOM 2498 O O . VAL A 1 309 ? 21.295 -0.737 10.798 1.00 51.47 309 VAL A O 1
ATOM 2501 N N . VAL A 1 310 ? 19.597 0.598 10.172 1.00 49.00 310 VAL A N 1
ATOM 2502 C CA . VAL A 1 310 ? 20.273 1.047 8.947 1.00 49.00 310 VAL A CA 1
ATOM 2503 C C . VAL A 1 310 ? 21.492 1.888 9.312 1.00 49.00 310 VAL A C 1
ATOM 2505 O O . VAL A 1 310 ? 22.554 1.673 8.738 1.00 49.00 310 VAL A O 1
ATOM 2508 N N . ASP A 1 311 ? 21.384 2.742 10.328 1.00 47.62 311 ASP A N 1
ATOM 2509 C CA . ASP A 1 311 ? 22.492 3.589 10.773 1.00 47.62 311 ASP A CA 1
ATOM 2510 C C . ASP A 1 311 ? 23.592 2.786 11.489 1.00 47.62 311 ASP A C 1
ATOM 2512 O O . ASP A 1 311 ? 24.775 3.029 11.253 1.00 47.62 311 ASP A O 1
ATOM 2516 N N . GLU A 1 312 ? 23.238 1.784 12.304 1.00 49.72 312 GLU A N 1
ATOM 2517 C CA . GLU A 1 312 ? 24.218 0.926 12.994 1.00 49.72 312 GLU A CA 1
ATOM 2518 C C . GLU A 1 312 ? 24.978 -0.002 12.027 1.00 49.72 312 GLU A C 1
ATOM 2520 O O . GLU A 1 312 ? 26.189 -0.193 12.171 1.00 49.72 312 GLU A O 1
ATOM 2525 N N . LEU A 1 313 ? 24.305 -0.542 11.002 1.00 49.19 313 LEU A N 1
ATOM 2526 C CA . LEU A 1 313 ? 24.951 -1.359 9.968 1.00 49.19 313 LEU A CA 1
ATOM 2527 C C . LEU A 1 313 ? 25.745 -0.509 8.961 1.00 49.19 313 LEU A C 1
ATOM 2529 O O . LEU A 1 313 ? 26.809 -0.940 8.517 1.00 49.19 313 LEU A O 1
ATOM 2533 N N . ALA A 1 314 ? 25.274 0.697 8.617 1.00 44.94 314 ALA A N 1
ATOM 2534 C CA . ALA A 1 314 ? 25.949 1.583 7.665 1.00 44.94 314 ALA A CA 1
ATOM 2535 C C . ALA A 1 314 ? 27.183 2.288 8.252 1.00 44.94 314 ALA A C 1
ATOM 2537 O O . ALA A 1 314 ? 28.129 2.579 7.516 1.00 44.94 314 ALA A O 1
ATOM 2538 N N . HIS A 1 315 ? 27.205 2.564 9.560 1.00 40.91 315 HIS A N 1
ATOM 2539 C CA . HIS A 1 315 ? 28.306 3.288 10.209 1.00 40.91 315 HIS A CA 1
ATOM 2540 C C . HIS A 1 315 ? 29.267 2.398 11.006 1.00 40.91 315 HIS A C 1
ATOM 2542 O O . HIS A 1 315 ? 30.256 2.891 11.563 1.00 40.91 315 HIS A O 1
ATOM 2548 N N . GLY A 1 316 ? 29.025 1.084 11.035 1.00 36.09 316 GLY A N 1
ATOM 2549 C CA . GLY A 1 316 ? 29.682 0.188 11.980 1.00 36.09 316 GLY A CA 1
ATOM 2550 C C . GLY A 1 316 ? 29.411 0.628 13.424 1.00 36.09 316 GLY A C 1
ATOM 2551 O O . GLY A 1 316 ? 28.734 1.617 13.679 1.00 36.09 316 GLY A O 1
ATOM 2552 N N . ASN A 1 317 ? 29.990 -0.060 14.406 1.00 35.72 317 ASN A N 1
ATOM 2553 C CA . ASN A 1 317 ? 29.835 0.252 15.840 1.00 35.72 317 ASN A CA 1
ATOM 2554 C C . ASN A 1 317 ? 30.383 1.642 16.286 1.00 35.72 317 ASN A C 1
ATOM 2556 O O . ASN A 1 317 ? 30.722 1.838 17.456 1.00 35.72 317 ASN A O 1
ATOM 2560 N N . GLY A 1 318 ? 30.526 2.614 15.383 1.00 31.92 318 GLY A N 1
ATOM 2561 C CA . GLY A 1 318 ? 30.814 4.005 15.692 1.00 31.92 318 GLY A CA 1
ATOM 2562 C C . GLY A 1 318 ? 29.533 4.748 16.060 1.00 31.92 318 GLY A C 1
ATOM 2563 O O . GLY A 1 318 ? 28.644 4.902 15.234 1.00 31.92 318 GLY A O 1
ATOM 2564 N N . LYS A 1 319 ? 29.461 5.232 17.305 1.00 31.41 319 LYS A N 1
ATOM 2565 C CA . LYS A 1 319 ? 28.400 6.117 17.814 1.00 31.41 319 LYS A CA 1
ATOM 2566 C C . LYS A 1 319 ? 27.974 7.146 16.759 1.00 31.41 319 LYS A C 1
ATOM 2568 O O . LYS A 1 319 ? 28.789 7.987 16.374 1.00 31.41 319 LYS A O 1
ATOM 2573 N N . SER A 1 320 ? 26.704 7.108 16.360 1.00 32.91 320 SER A N 1
ATOM 2574 C CA . SER A 1 320 ? 26.086 8.176 15.581 1.00 32.91 320 SER A CA 1
ATOM 2575 C C . SER A 1 320 ? 26.178 9.483 16.377 1.00 32.91 320 SER A C 1
ATOM 2577 O O . SER A 1 320 ? 25.728 9.586 17.519 1.00 32.91 320 SER A O 1
ATOM 2579 N N . VAL A 1 321 ? 26.831 10.491 15.801 1.00 32.16 321 VAL A N 1
ATOM 2580 C CA . VAL A 1 321 ? 26.746 11.877 16.275 1.00 32.16 321 VAL A CA 1
ATOM 2581 C C . VAL A 1 321 ? 25.769 12.578 15.342 1.00 32.16 321 VAL A C 1
ATOM 2583 O O . VAL A 1 321 ? 26.169 13.184 14.352 1.00 32.16 321 VAL A O 1
ATOM 2586 N N . SER A 1 322 ? 24.470 12.428 15.599 1.00 32.81 322 SER A N 1
ATOM 2587 C CA . SER A 1 322 ? 23.451 13.203 14.893 1.00 32.81 322 SER A CA 1
ATOM 2588 C C . SER A 1 322 ? 23.234 14.536 15.619 1.00 32.81 322 SER A C 1
ATOM 2590 O O . SER A 1 322 ? 22.424 14.623 16.541 1.00 32.81 322 SER A O 1
ATOM 2592 N N . ASP A 1 323 ? 23.934 15.589 15.190 1.00 26.92 323 ASP A N 1
ATOM 2593 C CA . ASP A 1 323 ? 23.642 16.988 15.556 1.00 26.92 323 ASP A CA 1
ATOM 2594 C C . ASP A 1 323 ? 22.431 17.516 14.753 1.00 26.92 323 ASP A C 1
ATOM 2596 O O . ASP A 1 323 ? 22.516 18.469 13.978 1.00 26.92 323 ASP A O 1
ATOM 2600 N N . GLY A 1 324 ? 21.280 16.858 14.906 1.00 28.73 324 GLY A N 1
ATOM 2601 C CA . GLY A 1 324 ? 19.981 17.367 14.460 1.00 28.73 324 GLY A CA 1
ATOM 2602 C C . GLY A 1 324 ? 19.238 18.011 15.634 1.00 28.73 324 GLY A C 1
ATOM 2603 O O . GLY A 1 324 ? 19.411 17.558 16.766 1.00 28.73 324 GLY A O 1
ATOM 2604 N N . PRO A 1 325 ? 18.408 19.053 15.425 1.00 24.91 325 PRO A N 1
ATOM 2605 C CA . PRO A 1 325 ? 17.643 19.665 16.505 1.00 24.91 325 PRO A CA 1
ATOM 2606 C C . PRO A 1 325 ? 16.680 18.629 17.098 1.00 24.91 325 PRO A C 1
ATOM 2608 O O . PRO A 1 325 ? 15.625 18.330 16.540 1.00 24.91 325 PRO A O 1
ATOM 2611 N N . SER A 1 326 ? 17.072 18.069 18.239 1.00 27.50 326 SER A N 1
ATOM 2612 C CA . SER A 1 326 ? 16.279 17.160 19.055 1.00 27.50 326 SER A CA 1
ATOM 2613 C C . SER A 1 326 ? 14.956 17.833 19.410 1.00 27.50 326 SER A C 1
ATOM 2615 O O . SER A 1 326 ? 14.928 18.881 20.059 1.00 27.50 326 SER A O 1
ATOM 2617 N N . ASN A 1 327 ? 13.857 17.245 18.944 1.00 31.67 327 ASN A N 1
ATOM 2618 C CA . ASN A 1 327 ? 12.518 17.772 19.150 1.00 31.67 327 ASN A CA 1
ATOM 2619 C C . ASN A 1 327 ? 12.107 17.556 20.625 1.00 31.67 327 ASN A C 1
ATOM 2621 O O . ASN A 1 327 ? 11.978 16.402 21.032 1.00 31.67 327 ASN A O 1
ATOM 2625 N N . PRO A 1 328 ? 11.828 18.603 21.428 1.00 25.23 328 PRO A N 1
ATOM 2626 C CA . PRO A 1 328 ? 11.481 18.462 22.852 1.00 25.23 328 PRO A CA 1
ATOM 2627 C C . PRO A 1 328 ? 10.110 17.807 23.105 1.00 25.23 328 PRO A C 1
ATOM 2629 O O . PRO A 1 328 ? 9.683 17.680 24.248 1.00 25.23 328 PRO A O 1
ATOM 2632 N N . SER A 1 329 ? 9.387 17.442 22.040 1.00 28.52 329 SER A N 1
ATOM 2633 C CA . SER A 1 329 ? 8.083 16.767 22.092 1.00 28.52 329 SER A CA 1
ATOM 2634 C C . SER A 1 329 ? 8.163 15.251 21.890 1.00 28.52 329 SER A C 1
ATOM 2636 O O . SER A 1 329 ? 7.166 14.562 22.095 1.00 28.52 329 SER A O 1
ATOM 2638 N N . ALA A 1 330 ? 9.336 14.712 21.544 1.00 31.39 330 ALA A N 1
ATOM 2639 C CA . ALA A 1 330 ? 9.626 13.307 21.790 1.00 31.39 330 ALA A CA 1
ATOM 2640 C C . ALA A 1 330 ? 9.973 13.199 23.276 1.00 31.39 330 ALA A C 1
ATOM 2642 O O . ALA A 1 330 ? 11.127 13.352 23.668 1.00 31.39 330 ALA A O 1
ATOM 2643 N N . GLY A 1 331 ? 8.949 13.058 24.123 1.00 24.30 331 GLY A N 1
ATOM 2644 C CA . GLY A 1 331 ? 9.167 12.807 25.542 1.00 24.30 331 GLY A CA 1
ATOM 2645 C C . GLY A 1 331 ? 10.172 11.669 25.714 1.00 24.30 331 GLY A C 1
ATOM 2646 O O . GLY A 1 331 ? 10.138 10.695 24.960 1.00 24.30 331 GLY A O 1
ATOM 2647 N N . GLU A 1 332 ? 11.052 11.801 26.703 1.00 24.06 332 GLU A N 1
ATOM 2648 C CA . GLU A 1 332 ? 12.077 10.835 27.131 1.00 24.06 332 GLU A CA 1
ATOM 2649 C C . GLU A 1 332 ? 11.489 9.486 27.630 1.00 24.06 332 GLU A C 1
ATOM 2651 O O . GLU A 1 332 ? 11.959 8.903 28.600 1.00 24.06 332 GLU A O 1
ATOM 2656 N N . GLY A 1 333 ? 10.434 8.971 26.994 1.00 25.97 333 GLY A N 1
ATOM 2657 C CA . GLY A 1 333 ? 9.701 7.766 27.378 1.00 25.97 333 GLY A CA 1
ATOM 2658 C C . GLY A 1 333 ? 9.508 6.735 26.263 1.00 25.97 333 GLY A C 1
ATOM 2659 O O . GLY A 1 333 ? 8.847 5.733 26.511 1.00 25.97 333 GLY A O 1
ATOM 2660 N N . SER A 1 334 ? 10.064 6.929 25.061 1.00 30.89 334 SER A N 1
ATOM 2661 C CA . SER A 1 334 ? 9.948 5.942 23.966 1.00 30.89 334 SER A CA 1
ATOM 2662 C C . SER A 1 334 ? 11.067 4.888 23.950 1.00 30.89 334 SER A C 1
ATOM 2664 O O . SER A 1 334 ? 11.201 4.143 22.982 1.00 30.89 334 SER A O 1
ATOM 2666 N N . SER A 1 335 ? 11.875 4.782 25.007 1.00 30.22 335 SER A N 1
ATOM 2667 C CA . SER A 1 335 ? 12.798 3.658 25.163 1.00 30.22 335 SER A CA 1
ATOM 2668 C C . SER A 1 335 ? 12.069 2.450 25.766 1.00 30.22 335 SER A C 1
ATOM 2670 O O . SER A 1 335 ? 11.921 2.303 26.977 1.00 30.22 335 SER A O 1
ATOM 2672 N N . GLY A 1 336 ? 11.622 1.549 24.891 1.00 33.00 336 GLY A N 1
ATOM 2673 C CA . GLY A 1 336 ? 11.672 0.110 25.158 1.00 33.00 336 GLY A CA 1
ATOM 2674 C C . GLY A 1 336 ? 10.783 -0.454 26.269 1.00 33.00 336 GLY A C 1
ATOM 2675 O O . GLY A 1 336 ? 11.210 -1.369 26.977 1.00 33.00 336 GLY A O 1
ATOM 2676 N N . VAL A 1 337 ? 9.532 -0.010 26.407 1.00 28.83 337 VAL A N 1
ATOM 2677 C CA . VAL A 1 337 ? 8.533 -0.848 27.090 1.00 28.83 337 VAL A CA 1
ATOM 2678 C C . VAL A 1 337 ? 7.887 -1.752 26.050 1.00 28.83 337 VAL A C 1
ATOM 2680 O O . VAL A 1 337 ? 6.850 -1.419 25.483 1.00 28.83 337 VAL A O 1
ATOM 2683 N N . LYS A 1 338 ? 8.493 -2.926 25.828 1.00 43.03 338 LYS A N 1
ATOM 2684 C CA . LYS A 1 338 ? 7.813 -4.059 25.185 1.00 43.03 338 LYS A CA 1
ATOM 2685 C C . LYS A 1 338 ? 6.490 -4.266 25.906 1.00 43.03 338 LYS A C 1
ATOM 2687 O O . LYS A 1 338 ? 6.457 -4.701 27.063 1.00 43.03 338 LYS A O 1
ATOM 2692 N N . SER A 1 339 ? 5.388 -3.886 25.270 1.00 41.59 339 SER A N 1
ATOM 2693 C CA . SER A 1 339 ? 4.082 -4.173 25.831 1.00 41.59 339 SER A CA 1
ATOM 2694 C C . SER A 1 339 ? 3.939 -5.689 25.833 1.00 41.59 339 SER A C 1
ATOM 2696 O O . SER A 1 339 ? 3.838 -6.316 24.785 1.00 41.59 339 SER A O 1
ATOM 2698 N N . LYS A 1 340 ? 3.889 -6.309 27.019 1.00 47.75 340 LYS A N 1
ATOM 2699 C CA . LYS A 1 340 ? 3.607 -7.753 27.149 1.00 47.75 340 LYS A CA 1
ATOM 2700 C C . LYS A 1 340 ? 2.350 -8.169 26.368 1.00 47.75 340 LYS A C 1
ATOM 2702 O O . LYS A 1 340 ? 2.190 -9.336 26.029 1.00 47.75 340 LYS A O 1
ATOM 2707 N N . ILE A 1 341 ? 1.455 -7.218 26.096 1.00 46.38 341 ILE A N 1
ATOM 2708 C CA . ILE A 1 341 ? 0.214 -7.406 25.350 1.00 46.38 341 ILE A CA 1
ATOM 2709 C C . ILE A 1 341 ? 0.471 -7.459 23.833 1.00 46.38 341 ILE A C 1
ATOM 2711 O O . ILE A 1 341 ? -0.095 -8.330 23.180 1.00 46.38 341 ILE A O 1
ATOM 2715 N N . SER A 1 342 ? 1.352 -6.617 23.274 1.00 50.91 342 SER A N 1
ATOM 2716 C CA . SER A 1 342 ? 1.739 -6.712 21.855 1.00 50.91 342 SER A CA 1
ATOM 2717 C C . SER A 1 342 ? 2.531 -7.993 21.594 1.00 50.91 342 SER A C 1
ATOM 2719 O O . SER A 1 342 ? 2.239 -8.706 20.641 1.00 50.91 342 SER A O 1
ATOM 2721 N N . ASP A 1 343 ? 3.428 -8.371 22.511 1.00 57.06 343 ASP A N 1
ATOM 2722 C CA . ASP A 1 343 ? 4.122 -9.665 22.460 1.00 57.06 343 ASP A CA 1
ATOM 2723 C C . ASP A 1 343 ? 3.134 -10.842 22.477 1.00 57.06 343 ASP A C 1
ATOM 2725 O O . ASP A 1 343 ? 3.342 -11.833 21.779 1.00 57.06 343 ASP A O 1
ATOM 2729 N N . THR A 1 344 ? 2.038 -10.734 23.239 1.00 58.75 344 THR A N 1
ATOM 2730 C CA . THR A 1 344 ? 0.976 -11.755 23.281 1.00 58.75 344 THR A CA 1
ATOM 2731 C C . THR A 1 344 ? 0.219 -11.821 21.957 1.00 58.75 344 THR A C 1
ATOM 2733 O O . THR A 1 344 ? -0.014 -12.921 21.462 1.00 58.75 344 THR A O 1
ATOM 2736 N N . PHE A 1 345 ? -0.119 -10.676 21.356 1.00 61.44 345 PHE A N 1
ATOM 2737 C CA . PHE A 1 345 ? -0.747 -10.631 20.035 1.00 61.44 345 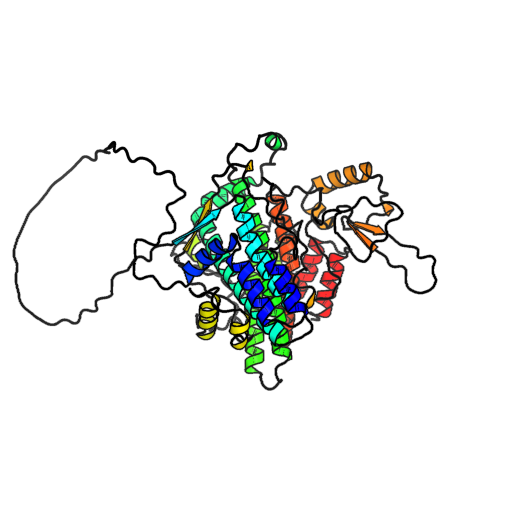PHE A CA 1
ATOM 2738 C C . PHE A 1 345 ? 0.153 -11.253 18.965 1.00 61.44 345 PHE A C 1
ATOM 2740 O O . PHE A 1 345 ? -0.253 -12.211 18.315 1.00 61.44 345 PHE A O 1
ATOM 2747 N N . PHE A 1 346 ? 1.399 -10.796 18.829 1.00 63.28 346 PHE A N 1
ATOM 2748 C CA . PHE A 1 346 ? 2.318 -11.331 17.821 1.00 63.28 346 PHE A CA 1
ATOM 2749 C C . PHE A 1 346 ? 2.669 -12.802 18.080 1.00 63.28 346 PHE A C 1
ATOM 2751 O O . PHE A 1 346 ? 2.771 -13.581 17.140 1.00 63.28 346 PHE A O 1
ATOM 2758 N N . SER A 1 347 ? 2.738 -13.242 19.340 1.00 62.06 347 SER A N 1
ATOM 2759 C CA . SER A 1 347 ? 2.885 -14.670 19.659 1.00 62.06 347 SER A CA 1
ATOM 2760 C C . SER A 1 347 ? 1.656 -15.500 19.268 1.00 62.06 347 SER A C 1
ATOM 2762 O O . SER A 1 347 ? 1.810 -16.647 18.854 1.00 62.06 347 SER A O 1
ATOM 2764 N N . ALA A 1 348 ? 0.444 -14.951 19.400 1.00 59.81 348 ALA A N 1
ATOM 2765 C CA . ALA A 1 348 ? -0.807 -15.637 19.067 1.00 59.81 348 ALA A CA 1
ATOM 2766 C C . ALA A 1 348 ? -1.081 -15.662 17.555 1.00 59.81 348 ALA A C 1
ATOM 2768 O O . ALA A 1 348 ? -1.579 -16.653 17.028 1.00 59.81 348 ALA A O 1
ATOM 2769 N N . VAL A 1 349 ? -0.723 -14.586 16.857 1.00 57.22 349 VAL A N 1
ATOM 2770 C CA . VAL A 1 349 ? -0.925 -14.425 15.413 1.00 57.22 349 VAL A CA 1
ATOM 2771 C C . VAL A 1 349 ? 0.222 -15.038 14.604 1.00 57.22 349 VAL A C 1
ATOM 2773 O O . VAL A 1 349 ? 0.033 -15.341 13.428 1.00 57.22 349 VAL A O 1
ATOM 2776 N N . ILE A 1 350 ? 1.399 -15.238 15.220 1.00 57.72 350 ILE A N 1
ATOM 2777 C CA . ILE A 1 350 ? 2.647 -15.553 14.506 1.00 57.72 350 ILE A CA 1
ATOM 2778 C C . ILE A 1 350 ? 3.473 -16.687 15.154 1.00 57.72 350 ILE A C 1
ATOM 2780 O O . ILE A 1 350 ? 4.616 -16.962 14.788 1.00 57.72 350 ILE A O 1
ATOM 2784 N N . GLY A 1 351 ? 2.889 -17.405 16.118 1.00 52.28 351 GLY A N 1
ATOM 2785 C CA . GLY A 1 351 ? 3.496 -18.584 16.744 1.00 52.28 351 GLY A CA 1
ATOM 2786 C C . GLY A 1 351 ? 3.485 -19.850 15.868 1.00 52.28 351 GLY A C 1
ATOM 2787 O O . GLY A 1 351 ? 2.845 -19.919 14.827 1.00 52.28 351 GLY A O 1
ATOM 2788 N N . LYS A 1 352 ? 4.153 -20.925 16.313 1.00 46.41 352 LYS A N 1
ATOM 2789 C CA . LYS A 1 352 ? 4.223 -22.219 15.585 1.00 46.41 352 LYS A CA 1
ATOM 2790 C C . LYS A 1 352 ? 2.859 -22.864 15.263 1.00 46.41 352 LYS A C 1
ATOM 2792 O O . LYS A 1 352 ? 2.806 -23.731 14.396 1.00 46.41 352 LYS A O 1
ATOM 2797 N N . ASP A 1 353 ? 1.783 -22.422 15.913 1.00 46.97 353 ASP A N 1
ATOM 2798 C CA . ASP A 1 353 ? 0.416 -22.914 15.711 1.00 46.97 353 ASP A CA 1
ATOM 2799 C C . ASP A 1 353 ? -0.384 -22.095 14.669 1.00 46.97 353 ASP A C 1
ATOM 2801 O O . ASP A 1 353 ? -1.601 -22.271 14.542 1.00 46.97 353 ASP A O 1
ATOM 2805 N N . ILE A 1 354 ? 0.277 -21.216 13.894 1.00 48.09 354 ILE A N 1
ATOM 2806 C CA . ILE A 1 354 ? -0.325 -20.506 12.751 1.00 48.09 354 ILE A CA 1
ATOM 2807 C C . ILE A 1 354 ? -1.004 -21.511 11.809 1.00 48.09 354 ILE A C 1
ATOM 2809 O O . ILE A 1 354 ? -0.366 -22.372 11.192 1.00 48.09 354 ILE A O 1
ATOM 2813 N N . GLY A 1 355 ? -2.321 -21.364 11.666 1.00 46.03 355 GLY A N 1
ATOM 2814 C CA . GLY A 1 355 ? -3.170 -22.236 10.852 1.00 46.03 355 GLY A CA 1
ATOM 2815 C C . GLY A 1 355 ? -3.907 -23.332 11.629 1.00 46.03 355 GLY A C 1
ATOM 2816 O O . GLY A 1 355 ? -4.655 -24.085 11.008 1.00 46.03 355 GLY A O 1
ATOM 2817 N N . GLN A 1 356 ? -3.740 -23.427 12.956 1.00 48.12 356 GLN A N 1
ATOM 2818 C CA . GLN A 1 356 ? -4.603 -24.250 13.819 1.00 48.12 356 GLN A CA 1
ATOM 2819 C C . GLN A 1 356 ? -5.715 -23.445 14.512 1.00 48.12 356 GLN A C 1
ATOM 2821 O O . GLN A 1 356 ? -6.786 -23.993 14.758 1.00 48.12 356 GLN A O 1
ATOM 2826 N N . GLN A 1 357 ? -5.503 -22.152 14.784 1.00 59.16 357 GLN A N 1
ATOM 2827 C CA . GLN A 1 357 ? -6.533 -21.243 15.308 1.00 59.16 357 GLN A CA 1
ATOM 2828 C C . GLN A 1 357 ? -7.081 -20.343 14.190 1.00 59.16 357 GLN A C 1
ATOM 2830 O O . GLN A 1 357 ? -6.324 -19.861 13.348 1.00 59.16 357 GLN A O 1
ATOM 2835 N N . ASN A 1 358 ? -8.403 -20.154 14.148 1.00 69.69 358 ASN A N 1
ATOM 2836 C CA . ASN A 1 358 ? -9.074 -19.273 13.180 1.00 69.69 358 ASN A CA 1
ATOM 2837 C C . ASN A 1 358 ? -9.076 -17.816 13.658 1.00 69.69 358 ASN A C 1
ATOM 2839 O O . ASN A 1 358 ? -9.012 -17.552 14.862 1.00 69.69 358 ASN A O 1
ATOM 2843 N N . PHE A 1 359 ? -9.115 -16.859 12.724 1.00 79.56 359 PHE A N 1
ATOM 2844 C CA . PHE A 1 359 ? -8.987 -15.440 13.071 1.00 79.56 359 PHE A CA 1
ATOM 2845 C C . PHE A 1 359 ? -10.207 -14.948 13.847 1.00 79.56 359 PHE A C 1
ATOM 2847 O O . PHE A 1 359 ? -10.075 -14.065 14.688 1.00 79.56 359 PHE A O 1
ATOM 2854 N N . ILE A 1 360 ? -11.360 -15.602 13.686 1.00 82.06 360 ILE A N 1
ATOM 2855 C CA . ILE A 1 360 ? -12.525 -15.400 14.556 1.00 82.06 360 ILE A CA 1
ATOM 2856 C C . ILE A 1 360 ? -12.256 -15.745 16.031 1.00 82.06 360 ILE A C 1
ATOM 2858 O O . ILE A 1 360 ? -12.724 -15.023 16.906 1.00 82.06 360 ILE A O 1
ATOM 2862 N N . THR A 1 361 ? -11.460 -16.776 16.348 1.00 79.69 361 THR A N 1
ATOM 2863 C CA . THR A 1 361 ? -11.078 -17.051 17.748 1.00 79.69 361 THR A CA 1
ATOM 2864 C C . THR A 1 361 ? -10.193 -15.935 18.297 1.00 79.69 361 THR A C 1
ATOM 2866 O O . THR A 1 361 ? -10.398 -15.472 19.418 1.00 79.69 361 THR A O 1
ATOM 2869 N N . LEU A 1 362 ? -9.238 -15.464 17.492 1.00 78.69 362 LEU A N 1
ATOM 2870 C CA . LEU A 1 362 ? -8.333 -14.379 17.873 1.00 78.69 362 LEU A CA 1
ATOM 2871 C C . LEU A 1 362 ? -9.072 -13.042 18.036 1.00 78.69 362 LEU A C 1
ATOM 2873 O O . LEU A 1 362 ? -8.750 -12.278 18.949 1.00 78.69 362 LEU A O 1
ATOM 2877 N N . ALA A 1 363 ? -10.110 -12.802 17.229 1.00 83.69 363 ALA A N 1
ATOM 2878 C CA . ALA A 1 363 ? -10.931 -11.592 17.252 1.00 83.69 363 ALA A CA 1
ATOM 2879 C C . ALA A 1 363 ? -11.606 -11.348 18.610 1.00 83.69 363 ALA A C 1
ATOM 2881 O O . ALA A 1 363 ? -11.790 -10.200 18.998 1.00 83.69 363 ALA A O 1
ATOM 2882 N N . HIS A 1 364 ? -11.901 -12.398 19.384 1.00 77.88 364 HIS A N 1
ATOM 2883 C CA . HIS A 1 364 ? -12.450 -12.255 20.739 1.00 77.88 364 HIS A CA 1
ATOM 2884 C C . HIS A 1 364 ? -11.447 -11.704 21.764 1.00 77.88 364 HIS A C 1
ATOM 2886 O O . HIS A 1 364 ? -11.847 -11.221 22.822 1.00 77.88 364 HIS A O 1
ATOM 2892 N N . SER A 1 365 ? -10.149 -11.804 21.479 1.00 69.69 365 SER A N 1
ATOM 2893 C CA . SER A 1 365 ? -9.068 -11.389 22.383 1.00 69.69 365 SER A CA 1
ATOM 2894 C C . SER A 1 365 ? -8.348 -10.116 21.934 1.00 69.69 365 SER A C 1
ATOM 2896 O O . SER A 1 365 ? -7.560 -9.550 22.699 1.00 69.69 365 SER A O 1
ATOM 2898 N N . PHE A 1 366 ? -8.612 -9.662 20.706 1.00 72.44 366 PHE A N 1
ATOM 2899 C CA . PHE A 1 366 ? -7.922 -8.535 20.098 1.00 72.44 366 PHE A CA 1
ATOM 2900 C C . PHE A 1 366 ? -8.693 -7.224 20.255 1.00 72.44 366 PHE A C 1
ATOM 2902 O O . PHE A 1 366 ? -9.919 -7.197 20.232 1.00 72.44 366 PHE A O 1
ATOM 2909 N N . SER A 1 367 ? -7.974 -6.118 20.456 1.00 74.31 367 SER A N 1
ATOM 2910 C CA . SER A 1 367 ? -8.579 -4.805 20.697 1.00 74.31 367 SER A CA 1
ATOM 2911 C C . SER A 1 367 ? -7.684 -3.684 20.181 1.00 74.31 367 SER A C 1
ATOM 2913 O O . SER A 1 367 ? -6.463 -3.769 20.287 1.00 74.31 367 SER A O 1
ATOM 2915 N N . ALA A 1 368 ? -8.294 -2.588 19.721 1.00 81.88 368 ALA A N 1
ATOM 2916 C CA . ALA A 1 368 ? -7.607 -1.418 19.165 1.00 81.88 368 ALA A CA 1
ATOM 2917 C C . ALA A 1 368 ? -6.632 -0.711 20.132 1.00 81.88 368 ALA A C 1
ATOM 2919 O O . ALA A 1 368 ? -5.817 0.107 19.709 1.00 81.88 368 ALA A O 1
ATOM 2920 N N . VAL A 1 369 ? -6.691 -1.008 21.437 1.00 81.88 369 VAL A N 1
ATOM 2921 C CA . VAL A 1 369 ? -5.723 -0.493 22.425 1.00 81.88 369 VAL A CA 1
ATOM 2922 C C . VAL A 1 369 ? -4.354 -1.177 22.335 1.00 81.88 369 VAL A C 1
ATOM 2924 O O . VAL A 1 369 ? -3.370 -0.646 22.854 1.00 81.88 369 VAL A O 1
ATOM 2927 N N . GLN A 1 370 ? -4.270 -2.349 21.705 1.00 77.75 370 GLN A N 1
ATOM 2928 C CA . GLN A 1 370 ? -3.020 -3.088 21.552 1.00 77.75 370 GLN A CA 1
ATOM 2929 C C . GLN A 1 370 ? -2.167 -2.446 20.452 1.00 77.75 370 GLN A C 1
ATOM 2931 O O . GLN A 1 370 ? -2.683 -2.125 19.384 1.00 77.75 370 GLN A O 1
ATOM 2936 N N . SER A 1 371 ? -0.871 -2.239 20.717 1.00 71.56 371 SER A N 1
ATOM 2937 C CA . SER A 1 371 ? 0.032 -1.745 19.671 1.00 71.56 371 SER A CA 1
ATOM 2938 C C . SER A 1 371 ? 0.240 -2.838 18.628 1.00 71.56 371 SER A C 1
ATOM 2940 O O . SER A 1 371 ? 0.468 -4.002 18.964 1.00 71.56 371 SER A O 1
ATOM 2942 N N . VAL A 1 372 ? 0.136 -2.435 17.368 1.00 70.88 372 VAL A N 1
ATOM 2943 C CA . VAL A 1 372 ? 0.311 -3.274 16.177 1.00 70.88 372 VAL A CA 1
ATOM 2944 C C . VAL A 1 372 ? 1.616 -2.964 15.444 1.00 70.88 372 VAL A C 1
ATOM 2946 O O . VAL A 1 372 ? 1.916 -3.593 14.430 1.00 70.88 372 VAL A O 1
ATOM 2949 N N . THR A 1 373 ? 2.411 -2.031 15.966 1.00 73.81 373 THR A N 1
ATOM 2950 C CA . THR A 1 373 ? 3.767 -1.752 15.492 1.00 73.81 373 THR A CA 1
ATOM 2951 C C . THR A 1 373 ? 4.742 -2.713 16.167 1.00 73.81 373 THR A C 1
ATOM 2953 O O . THR A 1 373 ? 4.633 -2.988 17.364 1.00 73.81 373 THR A O 1
ATOM 2956 N N . LEU A 1 374 ? 5.677 -3.261 15.393 1.00 71.06 374 LEU A N 1
ATOM 2957 C CA . LEU A 1 374 ? 6.712 -4.155 15.886 1.00 71.06 374 LEU A CA 1
ATOM 2958 C C . LEU A 1 374 ? 7.956 -3.366 16.277 1.00 71.06 374 LEU A C 1
ATOM 2960 O O . LEU A 1 374 ? 8.506 -2.613 15.479 1.00 71.06 374 LEU A O 1
ATOM 2964 N N . ASP A 1 375 ? 8.433 -3.619 17.491 1.00 65.75 375 ASP A N 1
ATOM 2965 C CA . ASP A 1 375 ? 9.768 -3.222 17.924 1.00 65.75 375 ASP A CA 1
ATOM 2966 C C . ASP A 1 375 ? 10.737 -4.380 17.623 1.00 65.75 375 ASP A C 1
ATOM 2968 O O . ASP A 1 375 ? 10.878 -5.333 18.401 1.00 65.75 375 ASP A O 1
ATOM 2972 N N . LEU A 1 376 ? 11.305 -4.373 16.412 1.00 64.38 376 LEU A N 1
ATOM 2973 C CA . LEU A 1 376 ? 12.227 -5.408 15.943 1.00 64.38 376 LEU A CA 1
ATOM 2974 C C . LEU A 1 376 ? 13.654 -5.089 16.419 1.00 64.38 376 LEU A C 1
ATOM 2976 O O . LEU A 1 376 ? 14.275 -4.131 15.965 1.00 64.38 376 LEU A O 1
ATOM 2980 N N . ASN A 1 377 ? 14.186 -5.925 17.321 1.00 54.84 377 ASN A N 1
ATOM 2981 C CA . ASN A 1 377 ? 15.578 -5.855 17.786 1.00 54.84 377 ASN A CA 1
ATOM 2982 C C . ASN A 1 377 ? 16.573 -5.899 16.610 1.00 54.84 377 ASN A C 1
ATOM 2984 O O . ASN A 1 377 ? 16.387 -6.720 15.717 1.00 54.84 377 ASN A O 1
ATOM 2988 N N . VAL A 1 378 ? 17.678 -5.144 16.725 1.00 52.34 378 VAL A N 1
ATOM 2989 C CA . VAL A 1 378 ? 18.707 -4.905 15.686 1.00 52.34 378 VAL A CA 1
ATOM 2990 C C . VAL A 1 378 ? 19.280 -6.161 15.002 1.00 52.34 378 VAL A C 1
ATOM 2992 O O . VAL A 1 378 ? 19.669 -6.112 13.840 1.00 52.34 378 VAL A O 1
ATOM 2995 N N . ASP A 1 379 ? 19.299 -7.307 15.685 1.00 62.56 379 ASP A N 1
ATOM 2996 C CA . ASP A 1 379 ? 19.883 -8.546 15.161 1.00 62.56 379 ASP A CA 1
ATOM 2997 C C . ASP A 1 379 ? 18.841 -9.671 15.100 1.00 62.56 379 ASP A C 1
ATOM 2999 O O . ASP A 1 379 ? 18.760 -10.557 15.963 1.00 62.56 379 ASP A O 1
ATOM 3003 N N . LEU A 1 380 ? 17.972 -9.604 14.088 1.00 71.00 380 LEU A N 1
ATOM 3004 C CA . LEU A 1 380 ? 17.131 -10.740 13.727 1.00 71.00 380 LEU A CA 1
ATOM 3005 C C . LEU A 1 380 ? 18.025 -11.911 13.302 1.00 71.00 380 LEU A C 1
ATOM 3007 O O . LEU A 1 380 ? 18.888 -11.758 12.445 1.00 71.00 380 LEU A O 1
ATOM 3011 N N . ASN A 1 381 ? 17.755 -13.115 13.810 1.00 75.94 381 ASN A N 1
ATOM 3012 C CA . ASN A 1 381 ? 18.449 -14.344 13.395 1.00 75.94 381 ASN A CA 1
ATOM 3013 C C . ASN A 1 381 ? 17.968 -14.869 12.026 1.00 75.94 381 ASN A C 1
ATOM 3015 O O . ASN A 1 381 ? 17.951 -16.081 11.795 1.00 75.94 381 ASN A O 1
ATOM 3019 N N . VAL A 1 382 ? 17.505 -13.981 11.148 1.00 82.88 382 VAL A N 1
ATOM 3020 C CA . VAL A 1 382 ? 17.022 -14.321 9.814 1.00 82.88 382 VAL A CA 1
ATOM 3021 C C . VAL A 1 382 ? 17.613 -13.382 8.769 1.00 82.88 382 VAL A C 1
ATOM 3023 O O . VAL A 1 382 ? 17.748 -12.180 9.008 1.00 82.88 382 VAL A O 1
ATOM 3026 N N . ARG A 1 383 ? 17.977 -13.940 7.615 1.00 87.44 383 ARG A N 1
ATOM 3027 C CA . ARG A 1 383 ? 18.433 -13.216 6.423 1.00 87.44 383 ARG A CA 1
ATOM 3028 C C . ARG A 1 383 ? 17.663 -13.691 5.200 1.00 87.44 383 ARG A C 1
ATOM 3030 O O . ARG A 1 383 ? 17.269 -14.856 5.132 1.00 87.44 383 ARG A O 1
ATOM 3037 N N . LEU A 1 384 ? 17.445 -12.788 4.250 1.00 91.19 384 LEU A N 1
ATOM 3038 C CA . LEU A 1 384 ? 16.927 -13.153 2.936 1.00 91.19 384 LEU A CA 1
ATOM 3039 C C . LEU A 1 384 ? 18.074 -13.629 2.047 1.00 91.19 384 LEU A C 1
ATOM 3041 O O . LEU A 1 384 ? 19.159 -13.051 2.070 1.00 91.19 384 LEU A O 1
ATOM 3045 N N . ASP A 1 385 ? 17.802 -14.658 1.257 1.00 90.62 385 ASP A N 1
ATOM 3046 C CA . ASP A 1 385 ? 18.678 -15.136 0.192 1.00 90.62 385 ASP A CA 1
ATOM 3047 C C . ASP A 1 385 ? 17.944 -14.964 -1.144 1.00 90.62 385 ASP A C 1
ATOM 3049 O O . ASP A 1 385 ? 16.974 -15.674 -1.416 1.00 90.62 385 ASP A O 1
ATOM 3053 N N . LEU A 1 386 ? 18.325 -13.944 -1.922 1.00 90.69 386 LEU A N 1
ATOM 3054 C CA . LEU A 1 386 ? 17.645 -13.584 -3.170 1.00 90.69 386 LEU A CA 1
ATOM 3055 C C . LEU A 1 386 ? 18.243 -14.357 -4.351 1.00 90.69 386 LEU A C 1
ATOM 3057 O O . LEU A 1 386 ? 19.427 -14.204 -4.657 1.00 90.69 386 LEU A O 1
ATOM 3061 N N . ASP A 1 387 ? 17.415 -15.105 -5.080 1.00 87.00 387 ASP A N 1
ATOM 3062 C CA . ASP A 1 387 ? 17.857 -15.827 -6.275 1.00 87.00 387 ASP A CA 1
ATOM 3063 C C . ASP A 1 387 ? 17.700 -14.997 -7.543 1.00 87.00 387 ASP A C 1
ATOM 3065 O O . ASP A 1 387 ? 16.708 -15.083 -8.268 1.00 87.00 387 ASP A O 1
ATOM 3069 N N . TYR A 1 388 ? 18.723 -14.198 -7.816 1.00 82.00 388 TYR A N 1
ATOM 3070 C CA . TYR A 1 388 ? 18.834 -13.418 -9.042 1.00 82.00 388 TYR A CA 1
ATOM 3071 C C . TYR A 1 388 ? 19.636 -14.134 -10.144 1.00 82.00 388 TYR A C 1
ATOM 3073 O O . TYR A 1 388 ? 19.863 -13.553 -11.204 1.00 82.00 388 TYR A O 1
ATOM 3081 N N . LYS A 1 389 ? 20.084 -15.385 -9.948 1.00 86.12 389 LYS A N 1
ATOM 3082 C CA . LYS A 1 389 ? 20.863 -16.139 -10.952 1.00 86.12 389 LYS A CA 1
ATOM 3083 C C . LYS A 1 389 ? 19.949 -16.978 -11.845 1.00 86.12 389 LYS A C 1
ATOM 3085 O O . LYS A 1 389 ? 20.173 -18.167 -12.054 1.00 86.12 389 LYS A O 1
ATOM 3090 N N . ILE A 1 390 ? 18.939 -16.330 -12.415 1.00 89.81 390 ILE A N 1
ATOM 3091 C CA . ILE A 1 390 ? 17.932 -16.979 -13.258 1.00 89.81 390 ILE A CA 1
ATOM 3092 C C . ILE A 1 390 ? 17.982 -16.474 -14.697 1.00 89.81 390 ILE A C 1
ATOM 3094 O O . ILE A 1 390 ? 18.496 -15.389 -14.987 1.00 89.81 390 ILE A O 1
ATOM 3098 N N . LEU A 1 391 ? 17.440 -17.272 -15.616 1.00 88.62 391 LEU A N 1
ATOM 3099 C CA . LEU A 1 391 ? 17.305 -16.870 -17.011 1.00 88.62 391 LEU A CA 1
ATOM 3100 C C . LEU A 1 391 ? 16.198 -15.822 -17.147 1.00 88.62 391 LEU A C 1
ATOM 3102 O O . LEU A 1 391 ? 15.142 -15.923 -16.526 1.00 88.62 391 LEU A O 1
ATOM 3106 N N . ARG A 1 392 ? 16.399 -14.843 -18.030 1.00 87.19 392 ARG A N 1
ATOM 3107 C CA . ARG A 1 392 ? 15.438 -13.760 -18.284 1.00 87.19 392 ARG A CA 1
ATOM 3108 C C . ARG A 1 392 ? 14.043 -14.266 -18.657 1.00 87.19 392 ARG A C 1
ATOM 3110 O O . ARG A 1 392 ? 13.056 -13.621 -18.319 1.00 87.19 392 ARG A O 1
ATOM 3117 N N . LYS A 1 393 ? 13.936 -15.396 -19.363 1.00 86.06 393 LYS A N 1
ATOM 3118 C CA . LYS A 1 393 ? 12.638 -16.001 -19.718 1.00 86.06 393 LYS A CA 1
ATOM 3119 C C . LYS A 1 393 ? 11.854 -16.530 -18.511 1.00 86.06 393 LYS A C 1
ATOM 3121 O O . LYS A 1 393 ? 10.634 -16.613 -18.603 1.00 86.06 393 LYS A O 1
ATOM 3126 N N . ASP A 1 394 ? 12.553 -16.884 -17.434 1.00 89.38 394 ASP A N 1
ATOM 3127 C CA . ASP A 1 394 ? 11.977 -17.477 -16.223 1.00 89.38 394 ASP A CA 1
ATOM 3128 C C . ASP A 1 394 ? 11.633 -16.405 -15.175 1.00 89.38 394 ASP A C 1
ATOM 3130 O O . ASP A 1 394 ? 10.954 -16.700 -14.194 1.00 89.38 394 ASP A O 1
ATOM 3134 N N . LEU A 1 395 ? 12.063 -15.157 -15.406 1.00 88.62 395 LEU A N 1
ATOM 3135 C CA . LEU A 1 395 ? 11.812 -14.001 -14.551 1.00 88.62 395 LEU A CA 1
ATOM 3136 C C . LEU A 1 395 ? 10.314 -13.786 -14.308 1.00 88.62 395 LEU A C 1
ATOM 3138 O O . LEU A 1 395 ? 9.508 -13.745 -15.246 1.00 88.62 395 LEU A O 1
ATOM 3142 N N . ALA A 1 396 ? 9.958 -13.600 -13.039 1.00 89.31 396 ALA A N 1
ATOM 3143 C CA . ALA A 1 396 ? 8.597 -13.346 -12.602 1.00 89.31 396 ALA A CA 1
ATOM 3144 C C . ALA A 1 396 ? 7.981 -12.125 -13.296 1.00 89.31 396 ALA A C 1
ATOM 3146 O O . ALA A 1 396 ? 8.639 -11.115 -13.554 1.00 89.31 396 ALA A O 1
ATOM 3147 N N . LYS A 1 397 ? 6.669 -12.192 -13.532 1.00 84.69 397 LYS A N 1
ATOM 3148 C CA . LYS A 1 397 ? 5.868 -11.057 -13.999 1.00 84.69 397 LYS A CA 1
ATOM 3149 C C . LYS A 1 397 ? 5.013 -10.544 -12.847 1.00 84.69 397 LYS A C 1
ATOM 3151 O O . LYS A 1 397 ? 3.913 -11.043 -12.617 1.00 84.69 397 LYS A O 1
ATOM 3156 N N . LEU A 1 398 ? 5.536 -9.563 -12.123 1.00 85.56 398 LEU A N 1
ATOM 3157 C CA . LEU A 1 398 ? 4.801 -8.872 -11.067 1.00 85.56 398 LEU A CA 1
ATOM 3158 C C . LEU A 1 398 ? 4.006 -7.699 -11.637 1.00 85.56 398 LEU A C 1
ATOM 3160 O O . LEU A 1 398 ? 4.438 -7.069 -12.601 1.00 85.56 398 LEU A O 1
ATOM 3164 N N . GLN A 1 399 ? 2.860 -7.403 -11.026 1.00 85.06 399 GLN A N 1
ATOM 3165 C CA . GLN A 1 399 ? 2.083 -6.211 -11.351 1.00 85.06 399 GLN A CA 1
ATOM 3166 C C . GLN A 1 399 ? 2.865 -4.945 -10.985 1.00 85.06 399 GLN A C 1
ATOM 3168 O O . GLN A 1 399 ? 3.400 -4.804 -9.881 1.00 85.06 399 GLN A O 1
ATOM 3173 N N . HIS A 1 400 ? 2.899 -4.005 -11.919 1.00 89.75 400 HIS A N 1
ATOM 3174 C CA . HIS A 1 400 ? 3.572 -2.721 -11.790 1.00 89.75 400 HIS A CA 1
ATOM 3175 C C . HIS A 1 400 ? 2.703 -1.715 -10.997 1.00 89.75 400 HIS A C 1
ATOM 3177 O O . HIS A 1 400 ? 1.475 -1.808 -11.058 1.00 89.75 400 HIS A O 1
ATOM 3183 N N . PRO A 1 401 ? 3.273 -0.708 -10.297 1.00 91.25 401 PRO A N 1
ATOM 3184 C CA . PRO A 1 401 ? 2.491 0.372 -9.666 1.00 91.25 401 PRO A CA 1
ATOM 3185 C C . PRO A 1 401 ? 1.457 1.019 -10.595 1.00 91.25 401 PRO A C 1
ATOM 3187 O O . PRO A 1 401 ? 0.300 1.206 -10.238 1.00 91.25 401 PRO A O 1
ATOM 3190 N N . GLY A 1 402 ? 1.851 1.271 -11.844 1.00 87.56 402 GLY A N 1
ATOM 3191 C CA . GLY A 1 402 ? 0.973 1.806 -12.896 1.00 87.56 402 GLY A CA 1
ATOM 3192 C C . GLY A 1 402 ? -0.155 0.876 -13.362 1.00 87.56 402 GLY A C 1
ATOM 3193 O O . GLY A 1 402 ? -0.891 1.228 -14.280 1.00 87.56 402 GLY A O 1
ATOM 3194 N N . GLU A 1 403 ? -0.285 -0.309 -12.767 1.00 84.06 403 GLU A N 1
ATOM 3195 C CA . GLU A 1 403 ? -1.319 -1.302 -13.058 1.00 84.06 403 GLU A CA 1
ATOM 3196 C C . GLU A 1 403 ? -2.226 -1.577 -11.847 1.00 84.06 403 GLU A C 1
ATOM 3198 O O . GLU A 1 403 ? -3.057 -2.481 -11.930 1.00 84.06 403 GLU A O 1
ATOM 3203 N N . ARG A 1 404 ? -2.088 -0.834 -10.736 1.00 84.88 404 ARG A N 1
ATOM 3204 C CA . ARG A 1 404 ? -2.875 -1.000 -9.498 1.00 84.88 404 ARG A CA 1
ATOM 3205 C C . ARG A 1 404 ? -3.812 0.171 -9.233 1.00 84.88 404 ARG A C 1
ATOM 3207 O O . ARG A 1 404 ? -3.477 1.328 -9.476 1.00 84.88 404 ARG A O 1
ATOM 3214 N N . GLN A 1 405 ? -4.983 -0.121 -8.668 1.00 83.94 405 GLN A N 1
ATOM 3215 C CA . GLN A 1 405 ? -5.900 0.916 -8.193 1.00 83.94 405 GLN A CA 1
ATOM 3216 C C . GLN A 1 405 ? -5.520 1.341 -6.766 1.00 83.94 405 GLN A C 1
ATOM 3218 O O . GLN A 1 405 ? -5.720 0.587 -5.813 1.00 83.94 405 GLN A O 1
ATOM 3223 N N . CYS A 1 406 ? -5.082 2.591 -6.582 1.00 84.56 406 CYS A N 1
ATOM 3224 C CA . CYS A 1 406 ? -4.585 3.092 -5.292 1.00 84.56 406 CYS A CA 1
ATOM 3225 C C . CYS A 1 406 ? -5.585 3.006 -4.127 1.00 84.56 406 CYS A C 1
ATOM 3227 O O . CYS A 1 406 ? -5.171 2.960 -2.977 1.00 84.56 406 CYS A O 1
ATOM 3229 N N . TYR A 1 407 ? -6.895 3.005 -4.379 1.00 82.94 407 TYR A N 1
ATOM 3230 C CA . TYR A 1 407 ? -7.910 3.103 -3.318 1.00 82.94 407 TYR A CA 1
ATOM 3231 C C . TYR A 1 407 ? -8.816 1.879 -3.187 1.00 82.94 407 TYR A C 1
ATOM 3233 O O . TYR A 1 407 ? -9.855 1.965 -2.535 1.00 82.94 407 TYR A O 1
ATOM 3241 N N . TYR A 1 408 ? -8.440 0.745 -3.788 1.00 85.19 408 TYR A N 1
ATOM 3242 C CA . TYR A 1 408 ? -9.279 -0.454 -3.801 1.00 85.19 408 TYR A CA 1
ATOM 3243 C C . TYR A 1 408 ? -9.661 -0.928 -2.386 1.00 85.19 408 TYR A C 1
ATOM 3245 O O . TYR A 1 408 ? -10.846 -1.064 -2.093 1.00 85.19 408 TYR A O 1
ATOM 3253 N N . TYR A 1 409 ? -8.684 -1.099 -1.488 1.00 88.94 409 TYR A N 1
ATOM 3254 C CA . TYR A 1 409 ? -8.896 -1.673 -0.148 1.00 88.94 409 TYR A CA 1
ATOM 3255 C C . TYR A 1 409 ? -9.348 -0.676 0.927 1.00 88.94 409 TYR A C 1
ATOM 3257 O O . TYR A 1 409 ? -9.528 -1.057 2.082 1.00 88.94 409 TYR A O 1
ATOM 3265 N N . ILE A 1 410 ? -9.518 0.602 0.586 1.00 85.50 410 ILE A N 1
ATOM 3266 C CA . ILE A 1 410 ? -9.917 1.654 1.540 1.00 85.50 410 ILE A CA 1
ATOM 3267 C C . ILE A 1 410 ? -11.193 2.394 1.114 1.00 85.50 410 ILE A C 1
ATOM 3269 O O . ILE A 1 410 ? -11.633 3.335 1.779 1.00 85.50 410 ILE A O 1
ATOM 3273 N N . ASN A 1 411 ? -11.821 1.962 0.018 1.00 77.81 411 ASN A N 1
ATOM 3274 C CA . ASN A 1 411 ? -13.046 2.560 -0.518 1.00 77.81 411 ASN A CA 1
ATOM 3275 C C . ASN A 1 411 ? -14.272 2.423 0.408 1.00 77.81 411 ASN A C 1
ATOM 3277 O O . ASN A 1 411 ? -15.266 3.118 0.209 1.00 77.81 411 ASN A O 1
ATOM 3281 N N . TRP A 1 412 ? -14.215 1.546 1.414 1.00 82.88 412 TRP A N 1
ATOM 3282 C CA . TRP A 1 412 ? -15.278 1.366 2.402 1.00 82.88 412 TRP A CA 1
ATOM 3283 C C . TRP A 1 412 ? -15.297 2.491 3.445 1.00 82.88 412 TRP A C 1
ATOM 3285 O O . TRP A 1 412 ? -16.351 2.786 4.010 1.00 82.88 412 TRP A O 1
ATOM 3295 N N . TYR A 1 413 ? -14.147 3.127 3.697 1.00 76.75 413 TYR A N 1
ATOM 3296 C CA . TYR A 1 413 ? -14.004 4.190 4.694 1.00 76.75 413 TYR A CA 1
ATOM 3297 C C . TYR A 1 413 ? -13.978 5.592 4.066 1.00 76.75 413 TYR A C 1
ATOM 3299 O O . TYR A 1 413 ? -14.479 6.548 4.661 1.00 76.75 413 TYR A O 1
ATOM 3307 N N . PHE A 1 414 ? -13.427 5.729 2.857 1.00 66.75 414 PHE A N 1
ATOM 3308 C CA . PHE A 1 414 ? -13.371 6.995 2.119 1.00 66.75 414 PHE A CA 1
ATOM 3309 C C . PHE A 1 414 ? -14.506 7.105 1.077 1.00 66.75 414 PHE A C 1
ATOM 3311 O O . PHE A 1 414 ? -15.059 6.088 0.667 1.00 66.75 414 PHE A O 1
ATOM 3318 N N . PRO A 1 415 ? -14.898 8.319 0.636 1.00 53.62 415 PRO A N 1
ATOM 3319 C CA . PRO A 1 415 ? -16.017 8.505 -0.295 1.00 53.62 415 PRO A CA 1
ATOM 3320 C C . PRO A 1 415 ? -15.898 7.648 -1.573 1.00 53.62 415 PRO A C 1
ATOM 3322 O O . PRO A 1 415 ? -14.869 7.668 -2.247 1.00 53.62 415 PRO A O 1
ATOM 3325 N N . GLN A 1 416 ? -16.984 6.947 -1.930 1.00 52.53 416 GLN A N 1
ATOM 3326 C CA . GLN A 1 416 ? -17.084 5.856 -2.925 1.00 52.53 416 GLN A CA 1
ATOM 3327 C C . GLN A 1 416 ? -16.822 6.209 -4.415 1.00 52.53 416 GLN A C 1
ATOM 3329 O O . GLN A 1 416 ? -17.416 5.603 -5.303 1.00 52.53 416 GLN A O 1
ATOM 3334 N N . ALA A 1 417 ? -15.962 7.169 -4.758 1.00 52.22 417 ALA A N 1
ATOM 3335 C CA . ALA A 1 417 ? -15.785 7.577 -6.164 1.00 52.22 417 ALA A CA 1
ATOM 3336 C C . ALA A 1 417 ? -14.340 7.851 -6.608 1.00 52.22 417 ALA A C 1
ATOM 3338 O O . ALA A 1 417 ? -14.134 8.305 -7.735 1.00 52.22 417 ALA A O 1
ATOM 3339 N N . ALA A 1 418 ? -13.339 7.597 -5.761 1.00 63.78 418 ALA A N 1
ATOM 3340 C CA . ALA A 1 418 ? -11.947 7.839 -6.122 1.00 63.78 418 ALA A CA 1
ATOM 3341 C C . ALA A 1 418 ? -11.314 6.589 -6.746 1.00 63.78 418 ALA A C 1
ATOM 3343 O O . ALA A 1 418 ? -11.026 5.602 -6.071 1.00 63.78 418 ALA A O 1
ATOM 3344 N N . PHE A 1 419 ? -11.080 6.654 -8.052 1.00 75.50 419 PHE A N 1
ATOM 3345 C CA . PHE A 1 419 ? -10.311 5.670 -8.799 1.00 75.50 419 PHE A CA 1
ATOM 3346 C C . PHE A 1 419 ? -9.094 6.388 -9.384 1.00 75.50 419 PHE A C 1
ATOM 3348 O O . PHE A 1 419 ? -9.242 7.215 -10.283 1.00 75.50 419 PHE A O 1
ATOM 3355 N N . ILE A 1 420 ? -7.911 6.115 -8.836 1.00 79.44 420 ILE A N 1
ATOM 3356 C CA . ILE A 1 420 ? -6.643 6.678 -9.309 1.00 79.44 420 ILE A CA 1
ATOM 3357 C C . ILE A 1 420 ? -5.673 5.518 -9.517 1.00 79.44 420 ILE A C 1
ATOM 3359 O O . ILE A 1 420 ? -5.558 4.649 -8.650 1.00 79.44 420 ILE A O 1
ATOM 3363 N N . VAL A 1 421 ? -5.024 5.512 -10.679 1.00 83.81 421 VAL A N 1
ATOM 3364 C CA . VAL A 1 421 ? -3.973 4.564 -11.057 1.00 83.81 421 VAL A CA 1
ATOM 3365 C C . VAL A 1 421 ? -2.742 5.393 -11.430 1.00 83.81 421 VAL A C 1
ATOM 3367 O O . VAL A 1 421 ? -2.880 6.305 -12.255 1.00 83.81 421 VAL A O 1
ATOM 3370 N N . PRO A 1 422 ? -1.561 5.107 -10.859 1.00 88.94 422 PRO A N 1
ATOM 3371 C CA . PRO A 1 422 ? -0.325 5.808 -11.189 1.00 88.94 422 PRO A CA 1
ATOM 3372 C C . PRO A 1 422 ? -0.031 5.780 -12.693 1.00 88.94 422 PRO A C 1
ATOM 3374 O O . PRO A 1 422 ? -0.413 4.854 -13.411 1.00 88.94 422 PRO A O 1
ATOM 3377 N N . GLY A 1 423 ? 0.647 6.801 -13.201 1.00 87.31 423 GLY A N 1
ATOM 3378 C CA . GLY A 1 423 ? 1.097 6.844 -14.589 1.00 87.31 423 GLY A CA 1
ATOM 3379 C C . GLY A 1 423 ? 0.011 7.191 -15.605 1.00 87.31 423 GLY A C 1
ATOM 3380 O O . GLY A 1 423 ? 0.174 6.907 -16.790 1.00 87.31 423 GLY A O 1
ATOM 3381 N N . HIS A 1 424 ? -1.077 7.825 -15.162 1.00 81.75 424 HIS A N 1
ATOM 3382 C CA . HIS A 1 424 ? -2.178 8.294 -16.019 1.00 81.75 424 HIS A CA 1
ATOM 3383 C C . HIS A 1 424 ? -2.318 9.827 -16.033 1.00 81.75 424 HIS A C 1
ATOM 3385 O O . HIS A 1 424 ? -3.031 10.419 -16.851 1.00 81.75 424 HIS A O 1
ATOM 3391 N N . ASN A 1 425 ? -1.612 10.540 -15.156 1.00 84.44 425 ASN A N 1
ATOM 3392 C CA . ASN A 1 425 ? -1.663 11.991 -15.164 1.00 84.44 425 ASN A CA 1
ATOM 3393 C C . ASN A 1 425 ? -0.641 12.585 -16.149 1.00 84.44 425 ASN A C 1
ATOM 3395 O O . ASN A 1 425 ? 0.569 12.432 -16.011 1.00 84.44 425 ASN A O 1
ATOM 3399 N N . SER A 1 426 ? -1.112 13.324 -17.158 1.00 82.31 426 SER A N 1
ATOM 3400 C CA . SER A 1 426 ? -0.213 13.866 -18.185 1.00 82.31 426 SER A CA 1
ATOM 3401 C C . SER A 1 426 ? 0.715 14.971 -17.670 1.00 82.31 426 SER A C 1
ATOM 3403 O O . SER A 1 426 ? 1.731 15.217 -18.312 1.00 82.31 426 SER A O 1
ATOM 3405 N N . HIS A 1 427 ? 0.371 15.674 -16.583 1.00 86.62 427 HIS A N 1
ATOM 3406 C CA . HIS A 1 427 ? 1.277 16.646 -15.965 1.00 86.62 427 HIS A CA 1
ATOM 3407 C C . HIS A 1 427 ? 2.488 15.914 -15.385 1.00 86.62 427 HIS A C 1
ATOM 3409 O O . HIS A 1 427 ? 3.611 16.188 -15.812 1.00 86.62 427 HIS A O 1
ATOM 3415 N N . PHE A 1 428 ? 2.226 14.907 -14.548 1.00 89.56 428 PHE A N 1
ATOM 3416 C CA . PHE A 1 428 ? 3.240 14.031 -13.968 1.00 89.56 428 PHE A CA 1
ATOM 3417 C C . PHE A 1 428 ? 4.158 13.429 -15.040 1.00 89.56 428 PHE A C 1
ATOM 3419 O O . PHE A 1 428 ? 5.383 13.555 -14.985 1.00 89.56 428 PHE A O 1
ATOM 3426 N N . LEU A 1 429 ? 3.567 12.820 -16.071 1.00 88.69 429 LEU A N 1
ATOM 3427 C CA . LEU A 1 429 ? 4.324 12.111 -17.102 1.00 88.69 429 LEU A CA 1
ATOM 3428 C C . LEU A 1 429 ? 5.174 13.052 -17.959 1.00 88.69 429 LEU A C 1
ATOM 3430 O O . LEU A 1 429 ? 6.315 12.732 -18.261 1.00 88.69 429 LEU A O 1
ATOM 3434 N N . LYS A 1 430 ? 4.666 14.232 -18.334 1.00 87.00 430 LYS A N 1
ATOM 3435 C CA . LYS A 1 430 ? 5.439 15.197 -19.141 1.00 87.00 430 LYS A CA 1
ATOM 3436 C C . LYS A 1 430 ? 6.617 15.788 -18.381 1.00 87.00 430 LYS A C 1
ATOM 3438 O O . LYS A 1 430 ? 7.624 16.120 -18.997 1.00 87.00 430 LYS A O 1
ATOM 3443 N N . GLN A 1 431 ? 6.461 15.955 -17.073 1.00 87.31 431 GLN A N 1
ATOM 3444 C CA . GLN A 1 431 ? 7.499 16.492 -16.209 1.00 87.31 431 GLN A CA 1
ATOM 3445 C C . GLN A 1 431 ? 8.632 15.486 -15.991 1.00 87.31 431 GLN A C 1
ATOM 3447 O O . GLN A 1 431 ? 9.794 15.883 -15.960 1.00 87.31 431 GLN A O 1
ATOM 3452 N N . ASN A 1 432 ? 8.305 14.196 -15.878 1.00 86.69 432 ASN A N 1
ATOM 3453 C CA . ASN A 1 432 ? 9.268 13.172 -15.469 1.00 86.69 432 ASN A CA 1
ATOM 3454 C C . ASN A 1 432 ? 9.751 12.255 -16.618 1.00 86.69 432 ASN A C 1
ATOM 3456 O O . ASN A 1 432 ? 10.825 11.655 -16.519 1.00 86.69 432 ASN A O 1
ATOM 3460 N N . LEU A 1 433 ? 9.009 12.176 -17.732 1.00 86.56 433 LEU A N 1
ATOM 3461 C CA . LEU A 1 433 ? 9.310 11.350 -18.910 1.00 86.56 433 LEU A CA 1
ATOM 3462 C C . LEU A 1 433 ? 9.294 12.205 -20.202 1.00 86.56 433 LEU A C 1
ATOM 3464 O O . LEU A 1 433 ? 8.242 12.365 -20.828 1.00 86.56 433 LEU A O 1
ATOM 3468 N N . PRO A 1 434 ? 10.452 12.737 -20.647 1.00 79.00 434 PRO A N 1
ATOM 3469 C CA . PRO A 1 434 ? 10.541 13.693 -21.762 1.00 79.00 434 PRO A CA 1
ATOM 3470 C C . PRO A 1 434 ? 9.897 13.218 -23.076 1.00 79.00 434 PRO A C 1
ATOM 3472 O O . PRO A 1 434 ? 9.186 13.980 -23.738 1.00 79.00 434 PRO A O 1
ATOM 3475 N N . ASP A 1 435 ? 10.060 11.938 -23.417 1.00 83.75 435 ASP A N 1
ATOM 3476 C CA . ASP A 1 435 ? 9.556 11.368 -24.675 1.00 83.75 435 ASP A CA 1
ATOM 3477 C C . ASP A 1 435 ? 8.049 11.084 -24.657 1.00 83.75 435 ASP A C 1
ATOM 3479 O O . ASP A 1 435 ? 7.445 10.807 -25.700 1.00 83.75 435 ASP A O 1
ATOM 3483 N N . PHE A 1 436 ? 7.403 11.163 -23.487 1.00 85.62 436 PHE A N 1
ATOM 3484 C CA . PHE A 1 436 ? 5.982 10.853 -23.346 1.00 85.62 436 PHE A CA 1
ATOM 3485 C C . PHE A 1 436 ? 5.115 11.754 -24.232 1.00 85.62 436 PHE A C 1
ATOM 3487 O O . PHE A 1 436 ? 4.178 11.282 -24.874 1.00 85.62 436 PHE A O 1
ATOM 3494 N N . THR A 1 437 ? 5.454 13.044 -24.340 1.00 83.38 437 THR A N 1
ATOM 3495 C CA . THR A 1 437 ? 4.699 13.989 -25.183 1.00 83.38 437 THR A CA 1
ATOM 3496 C C . THR A 1 437 ? 4.715 13.573 -26.652 1.00 83.38 437 THR A C 1
ATOM 3498 O O . THR A 1 437 ? 3.681 13.637 -27.322 1.00 83.38 437 THR A O 1
ATOM 3501 N N . GLN A 1 438 ? 5.871 13.134 -27.155 1.00 85.19 438 GLN A N 1
ATOM 3502 C CA . GLN A 1 438 ? 6.009 12.675 -28.532 1.00 85.19 438 GLN A CA 1
ATOM 3503 C C . GLN A 1 438 ? 5.205 11.390 -28.753 1.00 85.19 438 GLN A C 1
ATOM 3505 O O . GLN A 1 438 ? 4.378 11.350 -29.665 1.00 85.19 438 GLN A O 1
ATOM 3510 N N . LYS A 1 439 ? 5.374 10.387 -27.877 1.00 84.38 439 LYS A N 1
ATOM 3511 C CA . LYS A 1 439 ? 4.630 9.114 -27.930 1.00 84.38 439 LYS A CA 1
ATOM 3512 C C . LYS A 1 439 ? 3.116 9.340 -27.923 1.00 84.38 439 LYS A C 1
ATOM 3514 O O . LYS A 1 439 ? 2.404 8.787 -28.763 1.00 84.38 439 LYS A O 1
ATOM 3519 N N . LEU A 1 440 ? 2.633 10.205 -27.030 1.00 81.00 440 LEU A N 1
ATOM 3520 C CA . LEU A 1 440 ? 1.222 10.563 -26.931 1.00 81.00 440 LEU A CA 1
ATOM 3521 C C . LEU A 1 440 ? 0.721 11.239 -28.212 1.00 81.00 440 LEU A C 1
ATOM 3523 O O . LEU A 1 440 ? -0.322 10.857 -28.732 1.00 81.00 440 LEU A O 1
ATOM 3527 N N . ASN A 1 441 ? 1.445 12.220 -28.756 1.00 79.75 441 ASN A N 1
ATOM 3528 C CA . ASN A 1 441 ? 1.016 12.902 -29.981 1.00 79.75 441 ASN A CA 1
ATOM 3529 C C . ASN A 1 441 ? 0.930 11.940 -31.174 1.00 79.75 441 ASN A C 1
ATOM 3531 O O . ASN A 1 441 ? -0.093 11.925 -31.858 1.00 79.75 441 ASN A O 1
ATOM 3535 N N . THR A 1 442 ? 1.934 11.080 -31.364 1.00 83.94 442 THR A N 1
ATOM 3536 C CA . THR A 1 442 ? 1.921 10.049 -32.413 1.00 83.94 442 THR A CA 1
ATOM 3537 C C . THR A 1 442 ? 0.749 9.079 -32.245 1.00 83.94 442 THR A C 1
ATOM 3539 O O . THR A 1 442 ? 0.066 8.746 -33.218 1.00 83.94 442 THR A O 1
ATOM 3542 N N . PHE A 1 443 ? 0.460 8.648 -31.013 1.00 79.00 443 PHE A N 1
ATOM 3543 C CA . PHE A 1 443 ? -0.702 7.805 -30.725 1.00 79.00 443 PHE A CA 1
ATOM 3544 C C . PHE A 1 443 ? -2.025 8.507 -31.073 1.00 79.00 443 PHE A C 1
ATOM 3546 O O . PHE A 1 443 ? -2.901 7.919 -31.712 1.00 79.00 443 PHE A O 1
ATOM 3553 N N . MET A 1 444 ? -2.154 9.784 -30.711 1.00 74.06 444 MET A N 1
ATOM 3554 C CA . MET A 1 444 ? -3.361 10.580 -30.945 1.00 74.06 444 MET A CA 1
ATOM 3555 C C . MET A 1 444 ? -3.627 10.832 -32.431 1.00 74.06 444 MET A C 1
ATOM 3557 O O . MET A 1 444 ? -4.778 10.761 -32.867 1.00 74.06 444 MET A O 1
ATOM 3561 N N . GLU A 1 445 ? -2.579 11.084 -33.215 1.00 79.50 445 GLU A N 1
ATOM 3562 C CA . GLU A 1 445 ? -2.665 11.191 -34.674 1.00 79.50 445 GLU A CA 1
ATOM 3563 C C . GLU A 1 445 ? -3.138 9.873 -35.294 1.00 79.50 445 GLU A C 1
ATOM 3565 O O . GLU A 1 445 ? -4.090 9.862 -36.079 1.00 79.50 445 GLU A O 1
ATOM 3570 N N . LYS A 1 446 ? -2.556 8.744 -34.865 1.00 80.00 446 LYS A N 1
ATOM 3571 C CA . LYS A 1 446 ? -2.954 7.402 -35.320 1.00 80.00 446 LYS A CA 1
ATOM 3572 C C . LYS A 1 446 ? -4.423 7.093 -35.012 1.00 80.00 446 LYS A C 1
ATOM 3574 O O . LYS A 1 446 ? -5.100 6.471 -35.829 1.00 80.00 446 LYS A O 1
ATOM 3579 N N . LYS A 1 447 ? -4.927 7.530 -33.852 1.00 74.06 447 LYS A N 1
ATOM 3580 C CA . LYS A 1 447 ? -6.324 7.338 -33.419 1.00 74.06 447 LYS A CA 1
ATOM 3581 C C . LYS A 1 447 ? -7.289 8.425 -33.920 1.00 74.06 447 LYS A C 1
ATOM 3583 O O . LYS A 1 447 ? -8.480 8.327 -33.646 1.00 74.06 447 LYS A O 1
ATOM 3588 N N . LYS A 1 448 ? -6.812 9.427 -34.672 1.00 78.00 448 LYS A N 1
ATOM 3589 C CA . LYS A 1 448 ? -7.613 10.539 -35.228 1.00 78.00 448 LYS A CA 1
ATOM 3590 C C . LYS A 1 448 ? -8.411 11.324 -34.175 1.00 78.00 448 LYS A C 1
ATOM 3592 O O . LYS A 1 448 ? -9.505 11.812 -34.458 1.00 78.00 448 LYS A O 1
ATOM 3597 N N . VAL A 1 449 ? -7.882 11.468 -32.958 1.00 70.00 449 VAL A N 1
ATOM 3598 C CA . VAL A 1 449 ? -8.616 12.141 -31.876 1.00 70.00 449 VAL A CA 1
ATOM 3599 C C . VAL A 1 449 ? -8.406 13.655 -31.906 1.00 70.00 449 VAL A C 1
ATOM 3601 O O . VAL A 1 449 ? -7.277 14.148 -31.824 1.00 70.00 449 VAL A O 1
ATOM 3604 N N . SER A 1 450 ? -9.513 14.403 -31.955 1.00 69.25 450 SER A N 1
ATOM 3605 C CA . SER A 1 450 ? -9.502 15.869 -31.944 1.00 69.25 450 SER A CA 1
ATOM 3606 C C . SER A 1 450 ? -8.834 16.438 -30.679 1.00 69.25 450 SER A C 1
ATOM 3608 O O . SER A 1 450 ? -9.176 16.025 -29.565 1.00 69.25 450 SER A O 1
ATOM 3610 N N . PRO A 1 451 ? -7.945 17.445 -30.804 1.00 69.88 451 PRO A N 1
ATOM 3611 C CA . PRO A 1 451 ? -7.360 18.146 -29.661 1.00 69.88 451 PRO A CA 1
ATOM 3612 C C . PRO A 1 451 ? -8.386 18.745 -28.691 1.00 69.88 451 PRO A C 1
ATOM 3614 O O . PRO A 1 451 ? -8.104 18.844 -27.501 1.00 69.88 451 PRO A O 1
ATOM 3617 N N . ALA A 1 452 ? -9.578 19.108 -29.177 1.00 69.75 452 ALA A N 1
ATOM 3618 C CA . ALA A 1 452 ? -10.629 19.727 -28.369 1.00 69.75 452 ALA A CA 1
ATOM 3619 C C . ALA A 1 452 ? -11.266 18.776 -27.340 1.00 69.75 452 ALA A C 1
ATOM 3621 O O . ALA A 1 452 ? -11.849 19.241 -26.365 1.00 69.75 452 ALA A O 1
ATOM 3622 N N . LEU A 1 453 ? -11.159 17.459 -27.542 1.00 65.00 453 LEU A N 1
ATOM 3623 C CA . LEU A 1 453 ? -11.726 16.463 -26.629 1.00 65.00 453 LEU A CA 1
ATOM 3624 C C . LEU A 1 453 ? -10.787 16.132 -25.455 1.00 65.00 453 LEU A C 1
ATOM 3626 O O . LEU A 1 453 ? -11.195 15.475 -24.497 1.00 65.00 453 LEU A O 1
ATOM 3630 N N . ARG A 1 454 ? -9.529 16.590 -25.518 1.00 66.69 454 ARG A N 1
ATOM 3631 C CA . ARG A 1 454 ? -8.493 16.303 -24.519 1.00 66.69 454 ARG A CA 1
ATOM 3632 C C . ARG A 1 454 ? -8.780 17.055 -23.218 1.00 66.69 454 ARG A C 1
ATOM 3634 O O . ARG A 1 454 ? -8.948 18.276 -23.222 1.00 66.69 454 ARG A O 1
ATOM 3641 N N . VAL A 1 455 ? -8.766 16.347 -22.091 1.00 62.97 455 VAL A N 1
ATOM 3642 C CA . VAL A 1 455 ? -8.766 16.974 -20.765 1.00 62.97 455 VAL A CA 1
ATOM 3643 C C . VAL A 1 455 ? -7.375 17.542 -20.513 1.00 62.97 455 VAL A C 1
ATOM 3645 O O . VAL A 1 455 ? -6.368 16.840 -20.590 1.00 62.97 455 VAL A O 1
ATOM 3648 N N . LYS A 1 456 ? -7.298 18.838 -20.203 1.00 63.97 456 LYS A N 1
ATOM 3649 C CA . LYS A 1 456 ? -6.028 19.455 -19.809 1.00 63.97 456 LYS A CA 1
ATOM 3650 C C . LYS A 1 456 ? -5.523 18.802 -18.519 1.00 63.97 456 LYS A C 1
ATOM 3652 O O . LYS A 1 456 ? -6.281 18.667 -17.568 1.00 63.97 456 LYS A O 1
ATOM 3657 N N . GLY A 1 457 ? -4.247 18.428 -18.493 1.00 59.94 457 GLY A N 1
ATOM 3658 C CA . GLY A 1 457 ? -3.592 17.888 -17.298 1.00 59.94 457 GLY A CA 1
ATOM 3659 C C . GLY A 1 457 ? -3.682 16.371 -17.126 1.00 59.94 457 GLY A C 1
ATOM 3660 O O . GLY A 1 457 ? -2.861 15.828 -16.407 1.00 59.94 457 GLY A O 1
ATOM 3661 N N . THR A 1 458 ? -4.524 15.644 -17.865 1.00 61.78 458 THR A N 1
ATOM 3662 C CA . THR A 1 458 ? -4.654 14.174 -17.728 1.00 61.78 458 THR A CA 1
ATOM 3663 C C . THR A 1 458 ? -4.428 13.455 -19.062 1.00 61.78 458 THR A C 1
ATOM 3665 O O . THR A 1 458 ? -4.521 14.079 -20.123 1.00 61.78 458 THR A O 1
ATOM 3668 N N . SER A 1 459 ? -4.162 12.144 -19.040 1.00 60.19 459 SER A N 1
ATOM 3669 C CA . SER A 1 459 ? -4.274 11.283 -20.229 1.00 60.19 459 SER A CA 1
ATOM 3670 C C . SER A 1 459 ? -5.735 10.896 -20.513 1.00 60.19 459 SER A C 1
ATOM 3672 O O . SER A 1 459 ? -6.026 9.801 -20.984 1.00 60.19 459 SER A O 1
ATOM 3674 N N . SER A 1 460 ? -6.698 11.788 -20.249 1.00 62.75 460 SER A N 1
ATOM 3675 C CA . SER A 1 460 ? -8.129 11.493 -20.390 1.00 62.75 460 SER A CA 1
ATOM 3676 C C . SER A 1 460 ? -8.869 12.392 -21.385 1.00 62.75 460 SER A C 1
ATOM 3678 O O . SER A 1 460 ? -8.460 13.508 -21.720 1.00 62.75 460 SER A O 1
ATOM 3680 N N . LEU A 1 461 ? -10.010 11.889 -21.847 1.00 53.12 461 LEU A N 1
ATOM 3681 C CA . LEU A 1 461 ? -11.021 12.558 -22.651 1.00 53.12 461 LEU A CA 1
ATOM 3682 C C . LEU A 1 461 ? -12.156 13.084 -21.795 1.00 53.12 461 LEU A C 1
ATOM 3684 O O . LEU A 1 461 ? -12.610 12.422 -20.861 1.00 53.12 461 LEU A O 1
ATOM 3688 N N . ARG A 1 462 ? -12.673 14.251 -22.186 1.00 56.97 462 ARG A N 1
ATOM 3689 C CA . ARG A 1 462 ? -13.936 14.771 -21.671 1.00 56.97 462 ARG A CA 1
ATOM 3690 C C . ARG A 1 462 ? -15.034 14.369 -22.639 1.00 56.97 462 ARG A C 1
ATOM 3692 O O . ARG A 1 462 ? -15.075 14.867 -23.763 1.00 56.97 462 ARG A O 1
ATOM 3699 N N . LEU A 1 463 ? -15.946 13.516 -22.190 1.00 53.62 463 LEU A N 1
ATOM 3700 C CA . LEU A 1 463 ? -17.148 13.178 -22.939 1.00 53.62 463 LEU A CA 1
ATOM 3701 C C . LEU A 1 463 ? -18.354 13.837 -22.275 1.00 53.62 463 LEU A C 1
ATOM 3703 O O . LEU A 1 463 ? -18.652 13.625 -21.099 1.00 53.62 463 LEU A O 1
ATOM 3707 N N . VAL A 1 464 ? -19.047 14.667 -23.052 1.00 47.06 464 VAL A N 1
ATOM 3708 C CA . VAL A 1 464 ? -20.276 15.338 -22.627 1.00 47.06 464 VAL A CA 1
ATOM 3709 C C . VAL A 1 464 ? -21.446 14.613 -23.273 1.00 47.06 464 VAL A C 1
ATOM 3711 O O . VAL A 1 464 ? -21.671 14.730 -24.478 1.00 47.06 464 VAL A O 1
ATOM 3714 N N . ARG A 1 465 ? -22.215 13.862 -22.481 1.00 48.69 465 ARG A N 1
ATOM 3715 C CA . ARG A 1 465 ? -23.448 13.245 -22.974 1.00 48.69 465 ARG A CA 1
ATOM 3716 C C . ARG A 1 465 ? -24.561 14.293 -22.991 1.00 48.69 465 ARG A C 1
ATOM 3718 O O . ARG A 1 465 ? -24.992 14.758 -21.941 1.00 48.69 465 ARG A O 1
ATOM 3725 N N . LYS A 1 466 ? -25.079 14.628 -24.177 1.00 38.78 466 LYS A N 1
ATOM 3726 C CA . LYS A 1 466 ? -26.385 15.295 -24.303 1.00 38.78 466 LYS A CA 1
ATOM 3727 C C . LYS A 1 466 ? -27.477 14.239 -24.143 1.00 38.78 466 LYS A C 1
ATOM 3729 O O . LYS A 1 466 ? -27.801 13.521 -25.085 1.00 38.78 466 LYS A O 1
ATOM 3734 N N . THR A 1 467 ? -28.013 14.080 -22.940 1.00 41.22 467 THR A N 1
ATOM 3735 C CA . THR A 1 467 ? -29.223 13.283 -22.723 1.00 41.22 467 THR A CA 1
ATOM 3736 C C . THR A 1 467 ? -30.430 14.060 -23.251 1.00 41.22 467 THR A C 1
ATOM 3738 O O . THR A 1 467 ? -30.803 15.090 -22.704 1.00 41.22 467 THR A O 1
ATOM 3741 N N . ASN A 1 468 ? -31.061 13.566 -24.320 1.00 39.75 468 ASN A N 1
ATOM 3742 C CA . ASN A 1 468 ? -32.292 14.135 -24.893 1.00 39.75 468 ASN A CA 1
ATOM 3743 C C . ASN A 1 468 ? -33.555 13.815 -24.065 1.00 39.75 468 ASN A C 1
ATOM 3745 O O . ASN A 1 468 ? -34.629 13.625 -24.629 1.00 39.75 468 ASN A O 1
ATOM 3749 N N . GLN A 1 469 ? -33.457 13.730 -22.737 1.00 40.28 469 GLN A N 1
ATOM 3750 C CA . GLN A 1 469 ? -34.630 13.572 -21.879 1.00 40.28 469 GLN A CA 1
ATOM 3751 C C . GLN A 1 469 ? -34.556 14.526 -20.693 1.00 40.28 469 GLN A C 1
ATOM 3753 O O . GLN A 1 469 ? -33.540 14.658 -20.018 1.00 40.28 469 GLN A O 1
ATOM 3758 N N . SER A 1 470 ? -35.662 15.242 -20.537 1.00 43.72 470 SER A N 1
ATOM 3759 C CA . SER A 1 470 ? -35.933 16.288 -19.569 1.00 43.72 470 SER A CA 1
ATOM 3760 C C . SER A 1 470 ? -35.693 15.847 -18.126 1.00 43.72 470 SER A C 1
ATOM 3762 O O . SER A 1 470 ? -36.149 14.783 -17.716 1.00 43.72 470 SER A O 1
ATOM 3764 N N . SER A 1 471 ? -35.107 16.773 -17.365 1.00 42.56 471 SER A N 1
ATOM 3765 C CA . SER A 1 471 ? -34.833 16.785 -15.921 1.00 42.56 471 SER A CA 1
ATOM 3766 C C . SER A 1 471 ? -33.561 16.061 -15.442 1.00 42.56 471 SER A C 1
ATOM 3768 O O . SER A 1 471 ? -33.406 14.851 -15.551 1.00 42.56 471 SER A O 1
ATOM 3770 N N . ASN A 1 472 ? -32.702 16.887 -14.832 1.00 37.34 472 ASN A N 1
ATOM 3771 C CA . ASN A 1 472 ? -31.442 16.642 -14.124 1.00 37.34 472 ASN A CA 1
ATOM 3772 C C . ASN A 1 472 ? -30.141 16.601 -14.947 1.00 37.34 472 ASN A C 1
ATOM 3774 O O . ASN A 1 472 ? -30.078 16.129 -16.076 1.00 37.34 472 ASN A O 1
ATOM 3778 N N . ALA A 1 473 ? -29.132 17.243 -14.349 1.00 39.44 473 ALA A N 1
ATOM 3779 C CA . ALA A 1 473 ? -27.913 17.793 -14.930 1.00 39.44 473 ALA A CA 1
ATOM 3780 C C . ALA A 1 473 ? -27.184 16.871 -15.919 1.00 39.44 473 ALA A C 1
ATOM 3782 O O . ALA A 1 473 ? -27.036 15.673 -15.684 1.00 39.44 473 ALA A O 1
ATOM 3783 N N . GLY A 1 474 ? -26.667 17.460 -17.004 1.00 38.97 474 GLY A N 1
ATOM 3784 C CA . GLY A 1 474 ? -25.765 16.770 -17.922 1.00 38.97 474 GLY A CA 1
ATOM 3785 C C . GLY A 1 474 ? -24.594 16.163 -17.152 1.00 38.97 474 GLY A C 1
ATOM 3786 O O . GLY A 1 474 ? -23.857 16.872 -16.471 1.00 38.97 474 GLY A O 1
ATOM 3787 N N . GLN A 1 475 ? -24.450 14.843 -17.228 1.00 44.78 475 GLN A N 1
ATOM 3788 C CA . GLN A 1 475 ? -23.388 14.128 -16.534 1.00 44.78 475 GLN A CA 1
ATOM 3789 C C . GLN A 1 475 ? -22.123 14.204 -17.399 1.00 44.78 475 GLN A C 1
ATOM 3791 O O . GLN A 1 475 ? -22.013 13.518 -18.418 1.00 44.78 475 GLN A O 1
ATOM 3796 N N . GLU A 1 476 ? -21.191 15.086 -17.034 1.00 47.00 476 GLU A N 1
ATOM 3797 C CA . GLU A 1 476 ? -19.841 15.081 -17.604 1.00 47.00 476 GLU A CA 1
ATOM 3798 C C . GLU A 1 476 ? -19.115 13.809 -17.156 1.00 47.00 476 GLU A C 1
ATOM 3800 O O . GLU A 1 476 ? -19.141 13.462 -15.973 1.00 47.00 476 GLU A O 1
ATOM 3805 N N . ARG A 1 477 ? -18.475 13.101 -18.093 1.00 52.31 477 ARG A N 1
ATOM 3806 C CA . ARG A 1 477 ? -17.692 11.896 -17.792 1.00 52.31 477 ARG A CA 1
ATOM 3807 C C . ARG A 1 477 ? -16.271 12.041 -18.327 1.00 52.31 477 ARG A C 1
ATOM 3809 O O . ARG A 1 477 ? -16.057 12.591 -19.409 1.00 52.31 477 ARG A O 1
ATOM 3816 N N . ILE A 1 478 ? -15.309 11.572 -17.537 1.00 50.69 478 ILE A N 1
ATOM 3817 C CA . ILE A 1 478 ? -13.880 11.562 -17.862 1.00 50.69 478 ILE A CA 1
ATOM 3818 C C . ILE A 1 478 ? -13.491 10.109 -18.135 1.00 50.69 478 ILE A C 1
ATOM 3820 O O . ILE A 1 478 ? -13.758 9.250 -17.297 1.00 50.69 478 ILE A O 1
ATOM 3824 N N . ILE A 1 479 ? -12.905 9.837 -19.302 1.00 52.94 479 ILE A N 1
ATOM 3825 C CA . ILE A 1 479 ? -12.445 8.495 -19.700 1.00 52.94 479 ILE A CA 1
ATOM 3826 C C . ILE A 1 479 ? -10.960 8.569 -20.041 1.00 52.94 479 ILE A C 1
ATOM 3828 O O . ILE A 1 479 ? -10.579 9.412 -20.848 1.00 52.94 479 ILE A O 1
ATOM 3832 N N . SER A 1 480 ? -10.128 7.698 -19.468 1.00 53.50 480 SER A N 1
ATOM 3833 C CA . SER A 1 480 ? -8.710 7.619 -19.846 1.00 53.50 480 SER A CA 1
ATOM 3834 C C . SER A 1 480 ? -8.548 7.102 -21.282 1.00 53.50 480 SER A C 1
ATOM 3836 O O . SER A 1 480 ? -9.189 6.128 -21.675 1.00 53.50 480 SER A O 1
ATOM 3838 N N . PHE A 1 481 ? -7.669 7.733 -22.066 1.00 55.41 481 PHE A N 1
ATOM 3839 C CA . PHE A 1 481 ? -7.330 7.324 -23.435 1.00 55.41 481 PHE A CA 1
ATOM 3840 C C . PHE A 1 481 ? -6.748 5.912 -23.519 1.00 55.41 481 PHE A C 1
ATOM 3842 O O . PHE A 1 481 ? -6.794 5.283 -24.576 1.00 55.41 481 PHE A O 1
ATOM 3849 N N . GLU A 1 482 ? -6.147 5.446 -22.429 1.00 51.91 482 GLU A N 1
ATOM 3850 C CA . GLU A 1 482 ? -5.205 4.330 -22.442 1.00 51.91 482 GLU A CA 1
ATOM 3851 C C . GLU A 1 482 ? -5.899 2.966 -22.278 1.00 51.91 482 GLU A C 1
ATOM 3853 O O . GLU A 1 482 ? -5.255 1.938 -22.459 1.00 51.91 482 GLU A O 1
ATOM 3858 N N . THR A 1 483 ? -7.224 2.941 -22.043 1.00 44.12 483 THR A N 1
ATOM 3859 C CA . THR A 1 483 ? -7.980 1.703 -21.756 1.00 44.12 483 THR A CA 1
ATOM 3860 C C . THR A 1 483 ? -9.071 1.306 -22.757 1.00 44.12 483 THR A C 1
ATOM 3862 O O . THR A 1 483 ? -9.527 0.166 -22.703 1.00 44.12 483 THR A O 1
ATOM 3865 N N . THR A 1 484 ? -9.496 2.145 -23.713 1.00 42.47 484 THR A N 1
ATOM 3866 C CA . THR A 1 484 ? -10.568 1.750 -24.660 1.00 42.47 484 THR A CA 1
ATOM 3867 C C . THR A 1 484 ? -10.498 2.415 -26.041 1.00 42.47 484 THR A C 1
ATOM 3869 O O . THR A 1 484 ? -10.151 3.583 -26.199 1.00 42.47 484 THR A O 1
ATOM 3872 N N . GLU A 1 485 ? -10.880 1.658 -27.078 1.00 41.28 485 GLU A N 1
ATOM 3873 C CA . GLU A 1 485 ? -11.253 2.197 -28.391 1.00 41.28 485 GLU A CA 1
ATOM 3874 C C . GLU A 1 485 ? -12.577 2.953 -28.255 1.00 41.28 485 GLU A C 1
ATOM 3876 O O . GLU A 1 485 ? -13.643 2.352 -28.314 1.00 41.28 485 GLU A O 1
ATOM 3881 N N . VAL A 1 486 ? -12.520 4.262 -28.023 1.00 39.78 486 VAL A N 1
ATOM 3882 C CA . VAL A 1 486 ? -13.729 5.085 -27.913 1.00 39.78 486 VAL A CA 1
ATOM 3883 C C . VAL A 1 486 ? -14.388 5.199 -29.290 1.00 39.78 486 VAL A C 1
ATOM 3885 O O . VAL A 1 486 ? -13.821 5.815 -30.196 1.00 39.78 486 VAL A O 1
ATOM 3888 N N . THR A 1 487 ? -15.584 4.627 -29.451 1.00 40.59 487 THR A N 1
ATOM 3889 C CA . THR A 1 487 ? -16.450 4.874 -30.616 1.00 40.59 487 THR A CA 1
ATOM 3890 C C . THR A 1 487 ? -17.626 5.773 -30.235 1.00 40.59 487 THR A C 1
ATOM 3892 O O . THR A 1 487 ? -17.987 5.895 -29.067 1.00 40.59 487 THR A O 1
ATOM 3895 N N . GLU A 1 488 ? -18.226 6.444 -31.220 1.00 33.97 488 GLU A N 1
ATOM 3896 C CA . GLU A 1 488 ? -19.226 7.516 -31.049 1.00 33.97 488 GLU A CA 1
ATOM 3897 C C . GLU A 1 488 ? -20.574 7.078 -30.408 1.00 33.97 488 GLU A C 1
ATOM 3899 O O . GLU A 1 488 ? -21.537 7.842 -30.414 1.00 33.97 488 GLU A O 1
ATOM 3904 N N . GLY A 1 489 ? -20.668 5.872 -29.829 1.00 34.75 489 GLY A N 1
ATOM 3905 C CA . GLY A 1 489 ? -21.906 5.286 -29.294 1.00 34.75 489 GLY A CA 1
ATOM 3906 C C . GLY A 1 489 ? -21.832 4.651 -27.898 1.00 34.75 489 GLY A C 1
ATOM 3907 O O . GLY A 1 489 ? -22.861 4.173 -27.414 1.00 34.75 489 GLY A O 1
ATOM 3908 N N . ASP A 1 490 ? -20.677 4.643 -27.229 1.00 36.78 490 ASP A N 1
ATOM 3909 C CA . ASP A 1 490 ? -20.493 3.867 -25.993 1.00 36.78 490 ASP A CA 1
ATOM 3910 C C . ASP A 1 490 ? -21.099 4.550 -24.739 1.00 36.78 490 ASP A C 1
ATOM 3912 O O . ASP A 1 490 ? -20.892 5.736 -24.467 1.00 36.78 490 ASP A O 1
ATOM 3916 N N . ARG A 1 491 ? -21.886 3.796 -23.949 1.00 32.72 491 ARG A N 1
ATOM 3917 C CA . ARG A 1 491 ? -22.477 4.225 -22.659 1.00 32.72 491 ARG A CA 1
ATOM 3918 C C . ARG A 1 491 ? -21.556 3.793 -21.506 1.00 32.72 491 ARG A C 1
ATOM 3920 O O . ARG A 1 491 ? -21.437 2.596 -21.290 1.00 32.72 491 ARG A O 1
ATOM 3927 N N . VAL A 1 492 ? -20.958 4.714 -20.739 1.00 35.91 492 VAL A N 1
ATOM 3928 C CA . VAL A 1 492 ? -19.996 4.347 -19.663 1.00 35.91 492 VAL A CA 1
ATOM 3929 C C . VAL A 1 492 ? -20.144 5.229 -18.427 1.00 35.91 492 VAL A C 1
ATOM 3931 O O . VAL A 1 492 ? -19.952 6.429 -18.579 1.00 35.91 492 VAL A O 1
ATOM 3934 N N . ASP A 1 493 ? -20.537 4.693 -17.260 1.00 29.66 493 ASP A N 1
ATOM 3935 C CA . ASP A 1 493 ? -20.716 5.405 -15.968 1.00 29.66 493 ASP A CA 1
ATOM 3936 C C . ASP A 1 493 ? -19.382 5.834 -15.307 1.00 29.66 493 ASP A C 1
ATOM 3938 O O . ASP A 1 493 ? -18.318 5.581 -15.860 1.00 29.66 493 ASP A O 1
ATOM 3942 N N . LEU A 1 494 ? -19.454 6.601 -14.204 1.00 32.34 494 LEU A N 1
ATOM 3943 C CA . LEU A 1 494 ? -18.345 7.307 -13.526 1.00 32.34 494 LEU A CA 1
ATOM 3944 C C . LEU A 1 494 ? -16.983 6.579 -13.560 1.00 32.34 494 LEU A C 1
ATOM 3946 O O . LEU A 1 494 ? -16.903 5.424 -13.164 1.00 32.34 494 LEU A O 1
ATOM 3950 N N . ILE A 1 495 ? -15.940 7.315 -13.987 1.00 40.00 495 ILE A N 1
ATOM 3951 C CA . ILE A 1 495 ? -14.498 6.975 -14.013 1.00 40.00 495 ILE A CA 1
ATOM 3952 C C . ILE A 1 495 ? -14.243 5.457 -14.024 1.00 40.00 495 ILE A C 1
ATOM 3954 O O . ILE A 1 495 ? -13.783 4.868 -13.049 1.00 40.00 495 ILE A O 1
ATOM 3958 N N . HIS A 1 496 ? -14.565 4.815 -15.147 1.00 37.31 496 HIS A N 1
ATOM 3959 C CA . HIS A 1 496 ? -14.149 3.446 -15.431 1.00 37.31 496 HIS A CA 1
ATOM 3960 C C . HIS A 1 496 ? -12.876 3.475 -16.274 1.00 37.31 496 HIS A C 1
ATOM 3962 O O . HIS A 1 496 ? -12.914 3.693 -17.483 1.00 37.31 496 HIS A O 1
ATOM 3968 N N . VAL A 1 497 ? -11.740 3.249 -15.619 1.00 44.41 497 VAL A N 1
ATOM 3969 C CA . VAL A 1 497 ? -10.508 2.790 -16.262 1.00 44.41 497 VAL A CA 1
ATOM 3970 C C . VAL A 1 497 ? -10.514 1.275 -16.076 1.00 44.41 497 VAL A C 1
ATOM 3972 O O . VAL A 1 497 ? -9.882 0.752 -15.178 1.00 44.41 497 VAL A O 1
ATOM 3975 N N . GLN A 1 498 ? -11.331 0.554 -16.838 1.00 40.62 498 GLN A N 1
ATOM 3976 C CA . GLN A 1 498 ? -11.184 -0.895 -16.988 1.00 40.62 498 GLN A CA 1
ATOM 3977 C C . GLN A 1 498 ? -10.936 -1.144 -18.469 1.00 40.62 498 GLN A C 1
ATOM 3979 O O . GLN A 1 498 ? -11.796 -0.848 -19.300 1.00 40.62 498 GLN A O 1
ATOM 3984 N N . GLY A 1 499 ? -9.751 -1.657 -18.812 1.00 42.66 499 GLY A N 1
ATOM 3985 C CA . GLY A 1 499 ? -9.523 -2.204 -20.144 1.00 42.66 499 GLY A CA 1
ATOM 3986 C C . GLY A 1 499 ? -10.500 -3.348 -20.433 1.00 42.66 499 GLY A C 1
ATOM 3987 O O . GLY A 1 499 ? -11.040 -3.960 -19.510 1.00 42.66 499 GLY A O 1
ATOM 3988 N N . LYS A 1 500 ? -10.694 -3.690 -21.716 1.00 40.16 500 LYS A N 1
ATOM 3989 C CA . LYS A 1 500 ? -11.524 -4.841 -22.148 1.00 40.16 500 LYS A CA 1
ATOM 3990 C C . LYS A 1 500 ? -11.100 -6.182 -21.506 1.00 40.16 500 LYS A C 1
ATOM 3992 O O . LYS A 1 500 ? -11.877 -7.129 -21.533 1.00 40.16 500 LYS A O 1
ATOM 3997 N N . GLU A 1 501 ? -9.911 -6.235 -20.900 1.00 49.59 501 GLU A N 1
ATOM 3998 C CA . GLU A 1 501 ? -9.316 -7.399 -20.226 1.00 49.59 501 GLU A CA 1
ATOM 3999 C C . GLU A 1 501 ? -9.014 -7.154 -18.730 1.00 49.59 501 GLU A C 1
ATOM 4001 O O . GLU A 1 501 ? -8.352 -7.958 -18.084 1.00 49.59 501 GLU A O 1
ATOM 4006 N N . GLY A 1 502 ? -9.500 -6.052 -18.145 1.00 53.47 502 GLY A N 1
ATOM 4007 C CA . GLY A 1 502 ? -9.296 -5.740 -16.725 1.00 53.47 502 GLY A CA 1
ATOM 4008 C C . GLY A 1 502 ? -7.927 -5.150 -16.361 1.00 53.47 502 GLY A C 1
ATOM 4009 O O . GLY A 1 502 ? -7.684 -4.914 -15.188 1.00 53.47 502 GLY A O 1
ATOM 4010 N N . VAL A 1 503 ? -7.052 -4.862 -17.324 1.00 60.62 503 VAL A N 1
ATOM 4011 C CA . VAL A 1 503 ? -5.733 -4.259 -17.059 1.00 60.62 503 VAL A CA 1
ATOM 4012 C C . VAL A 1 503 ? -5.838 -2.730 -17.003 1.00 60.62 503 VAL A C 1
ATOM 4014 O O . VAL A 1 503 ? -6.496 -2.121 -17.853 1.00 60.62 503 VAL A O 1
ATOM 4017 N N . TYR A 1 504 ? -5.196 -2.116 -16.002 1.00 68.94 504 TYR A N 1
ATOM 4018 C CA . TYR A 1 504 ? -5.160 -0.659 -15.812 1.00 68.94 504 TYR A CA 1
ATOM 4019 C C . TYR A 1 504 ? -3.961 0.030 -16.480 1.00 68.94 504 TYR A C 1
ATOM 4021 O O . TYR A 1 504 ? -3.944 1.248 -16.547 1.00 68.94 504 TYR A O 1
ATOM 4029 N N . GLY A 1 505 ? -2.964 -0.713 -16.962 1.00 75.19 505 GLY A N 1
ATOM 4030 C CA . GLY A 1 505 ? -1.676 -0.171 -17.402 1.00 75.19 505 GLY A CA 1
ATOM 4031 C C . GLY A 1 505 ? -1.726 0.806 -18.585 1.00 75.19 505 GLY A C 1
ATOM 4032 O O . GLY A 1 505 ? -2.335 0.535 -19.622 1.00 75.19 505 GLY A O 1
ATOM 4033 N N . ASN A 1 506 ? -0.986 1.911 -18.464 1.00 78.81 506 ASN A N 1
ATOM 4034 C CA . ASN A 1 506 ? -0.742 2.853 -19.553 1.00 78.81 506 ASN A CA 1
ATOM 4035 C C . ASN A 1 506 ? 0.187 2.252 -20.626 1.00 78.81 506 ASN A C 1
ATOM 4037 O O . ASN A 1 506 ? 1.398 2.137 -20.435 1.00 78.81 506 ASN A O 1
ATOM 4041 N N . ALA A 1 507 ? -0.372 1.958 -21.802 1.00 76.50 507 ALA A N 1
ATOM 4042 C CA . ALA A 1 507 ? 0.343 1.347 -22.926 1.00 76.50 507 ALA A CA 1
ATOM 4043 C C . ALA A 1 507 ? 1.484 2.198 -23.531 1.00 76.50 507 ALA A C 1
ATOM 4045 O O . ALA A 1 507 ? 2.230 1.706 -24.378 1.00 76.50 507 ALA A O 1
ATOM 4046 N N . LEU A 1 508 ? 1.611 3.477 -23.160 1.00 79.50 508 LEU A N 1
ATOM 4047 C CA . LEU A 1 508 ? 2.697 4.357 -23.612 1.00 79.50 508 LEU A CA 1
ATOM 4048 C C . LEU A 1 508 ? 3.938 4.295 -22.708 1.00 79.50 508 LEU A C 1
ATOM 4050 O O . LEU A 1 508 ? 4.991 4.827 -23.084 1.00 79.50 508 LEU A O 1
ATOM 4054 N N . LEU A 1 509 ? 3.816 3.676 -21.533 1.00 82.56 509 LEU A N 1
ATOM 4055 C CA . LEU A 1 509 ? 4.894 3.525 -20.564 1.00 82.56 509 LEU A CA 1
ATOM 4056 C C . LEU A 1 509 ? 5.636 2.207 -20.769 1.00 82.56 509 LEU A C 1
ATOM 4058 O O . LEU A 1 509 ? 5.095 1.227 -21.277 1.00 82.56 509 LEU A O 1
ATOM 4062 N N . ASN A 1 510 ? 6.904 2.198 -20.371 1.00 83.75 510 ASN A N 1
ATOM 4063 C CA . ASN A 1 510 ? 7.696 0.984 -20.323 1.00 83.75 510 ASN A CA 1
ATOM 4064 C C . ASN A 1 510 ? 7.729 0.480 -18.876 1.00 83.75 510 ASN A C 1
ATOM 4066 O O . ASN A 1 510 ? 8.392 1.050 -18.025 1.00 83.75 510 ASN A O 1
ATOM 4070 N N . PHE A 1 511 ? 7.011 -0.601 -18.583 1.00 84.06 511 PHE A N 1
ATOM 4071 C CA . PHE A 1 511 ? 6.991 -1.183 -17.233 1.00 84.06 511 PHE A CA 1
ATOM 4072 C C . PHE A 1 511 ? 8.195 -2.081 -16.928 1.00 84.06 511 PHE A C 1
ATOM 4074 O O . PHE A 1 511 ? 8.226 -2.726 -15.887 1.00 84.06 511 PHE A O 1
ATOM 4081 N N . ARG A 1 512 ? 9.184 -2.144 -17.831 1.00 80.31 512 ARG A N 1
ATOM 4082 C CA . ARG A 1 512 ? 10.420 -2.927 -17.671 1.00 80.31 512 ARG A CA 1
ATOM 4083 C C . ARG A 1 512 ? 11.669 -2.075 -17.470 1.00 80.31 512 ARG A C 1
ATOM 4085 O O . ARG A 1 512 ? 12.774 -2.591 -17.604 1.00 80.31 512 ARG A O 1
ATOM 4092 N N . ASP A 1 513 ? 11.516 -0.780 -17.201 1.00 79.50 513 ASP A N 1
ATOM 4093 C CA . ASP A 1 513 ? 12.641 0.069 -16.816 1.00 79.50 513 ASP A CA 1
ATOM 4094 C C . ASP A 1 513 ? 12.527 0.572 -15.375 1.00 79.50 513 ASP A C 1
ATOM 4096 O O . ASP A 1 513 ? 11.443 0.861 -14.857 1.00 79.50 513 ASP A O 1
ATOM 4100 N N . LEU A 1 514 ? 13.693 0.661 -14.734 1.00 83.00 514 LEU A N 1
ATOM 4101 C CA . LEU A 1 514 ? 13.848 1.039 -13.334 1.00 83.00 514 LEU A CA 1
ATOM 4102 C C . LEU A 1 514 ? 13.344 2.464 -13.075 1.00 83.00 514 LEU A C 1
ATOM 4104 O O . LEU A 1 514 ? 12.628 2.700 -12.105 1.00 83.00 514 LEU A O 1
ATOM 4108 N N . LYS A 1 515 ? 13.633 3.400 -13.987 1.00 85.62 515 LYS A N 1
ATOM 4109 C CA . LYS A 1 515 ? 13.220 4.803 -13.874 1.00 85.62 515 LYS A CA 1
ATOM 4110 C C . LYS A 1 515 ? 11.699 4.956 -13.854 1.00 85.62 515 LYS A C 1
ATOM 4112 O O . LYS A 1 515 ? 11.172 5.631 -12.970 1.00 85.62 515 LYS A O 1
ATOM 4117 N N . THR A 1 516 ? 10.989 4.345 -14.804 1.00 88.00 516 THR A N 1
ATOM 4118 C CA . THR A 1 516 ? 9.519 4.347 -14.832 1.00 88.00 516 THR A CA 1
ATOM 4119 C C . THR A 1 516 ? 8.965 3.697 -13.567 1.00 88.00 516 THR A C 1
ATOM 4121 O O . THR A 1 516 ? 8.062 4.258 -12.952 1.00 88.00 516 THR A O 1
ATOM 4124 N N . THR A 1 517 ? 9.539 2.569 -13.137 1.00 89.94 517 THR A N 1
ATOM 4125 C CA . THR A 1 517 ? 9.110 1.859 -11.921 1.00 89.94 517 THR A CA 1
ATOM 4126 C C . THR A 1 517 ? 9.180 2.758 -10.689 1.00 89.94 517 THR A C 1
ATOM 4128 O O . THR A 1 517 ? 8.154 2.975 -10.049 1.00 89.94 517 THR A O 1
ATOM 4131 N N . ARG A 1 518 ? 10.340 3.370 -10.423 1.00 89.75 518 ARG A N 1
ATOM 4132 C CA . ARG A 1 518 ? 10.558 4.240 -9.254 1.00 89.75 518 ARG A CA 1
ATOM 4133 C C . ARG A 1 518 ? 9.675 5.491 -9.275 1.00 89.75 518 ARG A C 1
ATOM 4135 O O . ARG A 1 518 ? 9.144 5.902 -8.248 1.00 89.75 518 ARG A O 1
ATOM 4142 N N . LEU A 1 519 ? 9.465 6.096 -10.449 1.00 91.69 519 LEU A N 1
ATOM 4143 C CA . LEU A 1 519 ? 8.566 7.251 -10.584 1.00 91.69 519 LEU A CA 1
ATOM 4144 C C . LEU A 1 519 ? 7.116 6.892 -10.248 1.00 91.69 519 LEU A C 1
ATOM 4146 O O . LEU A 1 519 ? 6.468 7.623 -9.500 1.00 91.69 519 LEU A O 1
ATOM 4150 N N . LEU A 1 520 ? 6.608 5.783 -10.794 1.00 93.31 520 LEU A N 1
ATOM 4151 C CA . LEU A 1 520 ? 5.233 5.357 -10.527 1.00 93.31 520 LEU A CA 1
ATOM 4152 C C . LEU A 1 520 ? 5.059 4.833 -9.101 1.00 93.31 520 LEU A C 1
ATOM 4154 O O . LEU A 1 520 ? 3.990 4.997 -8.527 1.00 93.31 520 LEU A O 1
ATOM 4158 N N . GLU A 1 521 ? 6.097 4.244 -8.516 1.00 94.25 521 GLU A N 1
ATOM 4159 C CA . GLU A 1 521 ? 6.138 3.863 -7.105 1.00 94.25 521 GLU A CA 1
ATOM 4160 C C . GLU A 1 521 ? 6.043 5.086 -6.184 1.00 94.25 521 GLU A C 1
ATOM 4162 O O . GLU A 1 521 ? 5.267 5.064 -5.234 1.00 94.25 521 GLU A O 1
ATOM 4167 N N . LEU A 1 522 ? 6.758 6.178 -6.480 1.00 94.94 522 LEU A N 1
ATOM 4168 C CA . LEU A 1 522 ? 6.651 7.421 -5.710 1.00 94.94 522 LEU A CA 1
ATOM 4169 C C . LEU A 1 522 ? 5.248 8.049 -5.817 1.00 94.94 522 LEU A C 1
ATOM 4171 O O . LEU A 1 522 ? 4.707 8.531 -4.821 1.00 94.94 522 LEU A O 1
ATOM 4175 N N . GLU A 1 523 ? 4.654 8.045 -7.015 1.00 95.12 523 GLU A N 1
ATOM 4176 C CA . GLU A 1 523 ? 3.269 8.490 -7.235 1.00 95.12 523 GLU A CA 1
ATOM 4177 C C . GLU A 1 523 ? 2.268 7.623 -6.466 1.00 95.12 523 GLU A C 1
ATOM 4179 O O . GLU A 1 523 ? 1.397 8.155 -5.772 1.00 95.12 523 GLU A O 1
ATOM 4184 N N . GLU A 1 524 ? 2.417 6.299 -6.538 1.00 94.69 524 GLU A N 1
ATOM 4185 C CA . GLU A 1 524 ? 1.582 5.356 -5.804 1.00 94.69 524 GLU A CA 1
ATOM 4186 C C . GLU A 1 524 ? 1.701 5.563 -4.295 1.00 94.69 524 GLU A C 1
ATOM 4188 O O . GLU A 1 524 ? 0.673 5.726 -3.643 1.00 94.69 524 GLU A O 1
ATOM 4193 N N . ALA A 1 525 ? 2.926 5.620 -3.758 1.00 95.06 525 ALA A N 1
ATOM 4194 C CA . ALA A 1 525 ? 3.205 5.822 -2.338 1.00 95.06 525 ALA A CA 1
ATOM 4195 C C . ALA A 1 525 ? 2.531 7.098 -1.817 1.00 95.06 525 ALA A C 1
ATOM 4197 O O . ALA A 1 525 ? 1.783 7.051 -0.840 1.00 95.06 525 ALA A O 1
ATOM 4198 N N . PHE A 1 526 ? 2.685 8.224 -2.525 1.00 95.44 526 PHE A N 1
ATOM 4199 C CA . PHE A 1 526 ? 2.001 9.470 -2.172 1.00 95.44 526 PHE A CA 1
ATOM 4200 C C . PHE A 1 526 ? 0.472 9.309 -2.141 1.00 95.44 526 PHE A C 1
ATOM 4202 O O . PHE A 1 526 ? -0.188 9.783 -1.210 1.00 95.44 526 PHE A O 1
ATOM 4209 N N . LEU A 1 527 ? -0.108 8.638 -3.141 1.00 92.31 527 LEU A N 1
ATOM 4210 C CA . LEU A 1 527 ? -1.554 8.432 -3.221 1.00 92.31 527 LEU A CA 1
ATOM 4211 C C . LEU A 1 527 ? -2.083 7.573 -2.078 1.00 92.31 527 LEU A C 1
ATOM 4213 O O . LEU A 1 527 ? -3.088 7.956 -1.474 1.00 92.31 527 LEU A O 1
ATOM 4217 N N . ILE A 1 528 ? -1.445 6.434 -1.803 1.00 92.19 528 ILE A N 1
ATOM 4218 C CA . ILE A 1 528 ? -1.908 5.456 -0.809 1.00 92.19 528 ILE A CA 1
ATOM 4219 C C . ILE A 1 528 ? -1.627 5.898 0.631 1.00 92.19 528 ILE A C 1
ATOM 4221 O O . ILE A 1 528 ? -2.380 5.524 1.528 1.00 92.19 528 ILE A O 1
ATOM 4225 N N . GLU A 1 529 ? -0.614 6.738 0.862 1.00 93.44 529 GLU A N 1
ATOM 4226 C CA . GLU A 1 529 ? -0.305 7.287 2.188 1.00 93.44 529 GLU A CA 1
ATOM 4227 C C . GLU A 1 529 ? -1.080 8.553 2.537 1.00 93.44 529 GLU A C 1
ATOM 4229 O O . GLU A 1 529 ? -1.285 8.855 3.712 1.00 93.44 529 GLU A O 1
ATOM 4234 N N . MET A 1 530 ? -1.573 9.297 1.549 1.00 92.19 530 MET A N 1
ATOM 4235 C CA . MET A 1 530 ? -2.389 10.484 1.800 1.00 92.19 530 MET A CA 1
ATOM 4236 C C . MET A 1 530 ? -3.555 10.225 2.793 1.00 92.19 530 MET A C 1
ATOM 4238 O O . MET A 1 530 ? -3.699 10.998 3.746 1.00 92.19 530 MET A O 1
ATOM 4242 N N . PRO A 1 531 ? -4.336 9.130 2.678 1.00 91.44 531 PRO A N 1
ATOM 4243 C CA . PRO A 1 531 ? -5.330 8.723 3.675 1.00 91.44 531 PRO A CA 1
ATOM 4244 C C . PRO A 1 531 ? -4.776 8.552 5.097 1.00 91.44 531 PRO A C 1
ATOM 4246 O O . PRO A 1 531 ? -5.426 8.954 6.067 1.00 91.44 531 PRO A O 1
ATOM 4249 N N . CYS A 1 532 ? -3.574 7.985 5.225 1.00 92.50 532 CYS A N 1
ATOM 4250 C CA . CYS A 1 532 ? -2.873 7.822 6.496 1.00 92.50 532 CYS A CA 1
ATOM 4251 C C . CYS A 1 532 ? -2.560 9.194 7.111 1.00 92.50 532 CYS A C 1
ATOM 4253 O O . CYS A 1 532 ? -2.958 9.477 8.242 1.00 92.50 532 CYS A O 1
ATOM 4255 N N . ILE A 1 533 ? -1.969 10.099 6.326 1.00 93.19 533 ILE A N 1
ATOM 4256 C CA . ILE A 1 533 ? -1.638 11.466 6.751 1.00 93.19 533 ILE A CA 1
ATOM 4257 C C . ILE A 1 533 ? -2.898 12.245 7.172 1.00 93.19 533 ILE A C 1
ATOM 4259 O O . ILE A 1 533 ? -2.875 12.989 8.160 1.00 93.19 533 ILE A O 1
ATOM 4263 N N . VAL A 1 534 ? -4.024 12.060 6.473 1.00 92.12 534 VAL A N 1
ATOM 4264 C CA . VAL A 1 534 ? -5.316 12.664 6.843 1.00 92.12 534 VAL A CA 1
ATOM 4265 C C . VAL A 1 534 ? -5.819 12.129 8.185 1.00 92.12 534 VAL A C 1
ATOM 4267 O O . VAL A 1 534 ? -6.192 12.920 9.056 1.00 92.12 534 VAL A O 1
ATOM 4270 N N . LEU A 1 535 ? -5.794 10.810 8.392 1.00 92.12 535 LEU A N 1
ATOM 4271 C CA . LEU A 1 535 ? -6.194 10.191 9.660 1.00 92.12 535 LEU A CA 1
ATOM 4272 C C . LEU A 1 535 ? -5.297 10.634 10.824 1.00 92.12 535 LEU A C 1
ATOM 4274 O O . LEU A 1 535 ? -5.815 11.001 11.880 1.00 92.12 535 LEU A O 1
ATOM 4278 N N . MET A 1 536 ? -3.976 10.680 10.626 1.00 92.38 536 MET A N 1
ATOM 4279 C CA . MET A 1 536 ? -3.038 11.227 11.613 1.00 92.38 536 MET A CA 1
ATOM 4280 C C . MET A 1 536 ? -3.374 12.676 11.953 1.00 92.38 536 MET A C 1
ATOM 4282 O O . MET A 1 536 ? -3.457 13.033 13.125 1.00 92.38 536 MET A O 1
ATOM 4286 N N . SER A 1 537 ? -3.603 13.514 10.941 1.00 93.12 537 SER A N 1
ATOM 4287 C CA . SER A 1 537 ? -3.909 14.934 11.133 1.00 93.12 537 SER A CA 1
ATOM 4288 C C . SER A 1 537 ? -5.195 15.134 11.933 1.00 93.12 537 SER A C 1
ATOM 4290 O O . SER A 1 537 ? -5.231 15.974 12.830 1.00 93.12 537 SER A O 1
ATOM 4292 N N . LEU A 1 538 ? -6.226 14.315 11.697 1.00 91.81 538 LEU A N 1
ATOM 4293 C CA . LEU A 1 538 ? -7.450 14.324 12.502 1.00 91.81 538 LEU A CA 1
ATOM 4294 C C . LEU A 1 538 ? -7.181 13.997 13.977 1.00 91.81 538 LEU A C 1
ATOM 4296 O O . LEU A 1 538 ? -7.743 14.643 14.865 1.00 91.81 538 LEU A O 1
ATOM 4300 N N . VAL A 1 539 ? -6.316 13.021 14.257 1.00 92.00 539 VAL A N 1
ATOM 4301 C CA . VAL A 1 539 ? -5.919 12.676 15.630 1.00 92.00 539 VAL A CA 1
ATOM 4302 C C . VAL A 1 539 ? -5.078 13.785 16.267 1.00 92.00 539 VAL A C 1
ATOM 4304 O O . VAL A 1 539 ? -5.320 14.162 17.416 1.00 92.00 539 VAL A O 1
ATOM 4307 N N . LEU A 1 540 ? -4.141 14.375 15.525 1.00 91.50 540 LEU A N 1
ATOM 4308 C CA . LEU A 1 540 ? -3.331 15.507 15.984 1.00 91.50 540 LEU A CA 1
ATOM 4309 C C . LEU A 1 540 ? -4.205 16.713 16.342 1.00 91.50 540 LEU A C 1
ATOM 4311 O O . LEU A 1 540 ? -4.013 17.326 17.390 1.00 91.50 540 LEU A O 1
ATOM 4315 N N . LEU A 1 541 ? -5.228 17.012 15.538 1.00 91.44 541 LEU A N 1
ATOM 4316 C CA . LEU A 1 541 ? -6.184 18.080 15.836 1.00 91.44 541 LEU A CA 1
ATOM 4317 C C . LEU A 1 541 ? -6.984 17.806 17.107 1.00 91.44 541 LEU A C 1
ATOM 4319 O O . LEU A 1 541 ? -7.136 18.705 17.936 1.00 91.44 541 LEU A O 1
ATOM 4323 N N . LYS A 1 542 ? -7.445 16.564 17.298 1.00 88.88 542 LYS A N 1
ATOM 4324 C CA . LYS A 1 542 ? -8.153 16.152 18.521 1.00 88.88 542 LYS A CA 1
ATOM 4325 C C . LYS A 1 542 ? -7.272 16.215 19.768 1.00 88.88 542 LYS A C 1
ATOM 4327 O O . LYS A 1 542 ? -7.775 16.517 20.844 1.00 88.88 542 LYS A O 1
ATOM 4332 N N . THR A 1 543 ? -5.976 15.955 19.627 1.00 87.56 543 THR A N 1
ATOM 4333 C CA . THR A 1 543 ? -4.998 15.985 20.729 1.00 87.56 543 THR A CA 1
ATOM 4334 C C . THR A 1 543 ? -4.336 17.356 20.923 1.00 87.56 543 THR A C 1
ATOM 4336 O O . THR A 1 543 ? -3.498 17.513 21.806 1.00 87.56 543 THR A O 1
ATOM 4339 N N . GLY A 1 544 ? -4.726 18.372 20.143 1.00 88.38 544 GLY A N 1
ATOM 4340 C CA . GLY A 1 544 ? -4.256 19.755 20.287 1.00 88.38 544 GLY A CA 1
ATOM 4341 C C . GLY A 1 544 ? -2.958 20.097 19.542 1.00 88.38 544 GLY A C 1
ATOM 4342 O O . GLY A 1 544 ? -2.509 21.238 19.614 1.00 88.38 544 GLY A O 1
ATOM 4343 N N . GLN A 1 545 ? -2.381 19.171 18.774 1.00 89.50 545 GLN A N 1
ATOM 4344 C CA . GLN A 1 545 ? -1.157 19.364 17.980 1.00 89.50 545 GLN A CA 1
ATOM 4345 C C . GLN A 1 545 ? -1.449 20.009 16.610 1.00 89.50 545 GLN A C 1
ATOM 4347 O O . GLN A 1 545 ? -1.183 19.436 15.549 1.00 89.50 545 GLN A O 1
ATOM 4352 N N . LYS A 1 546 ? -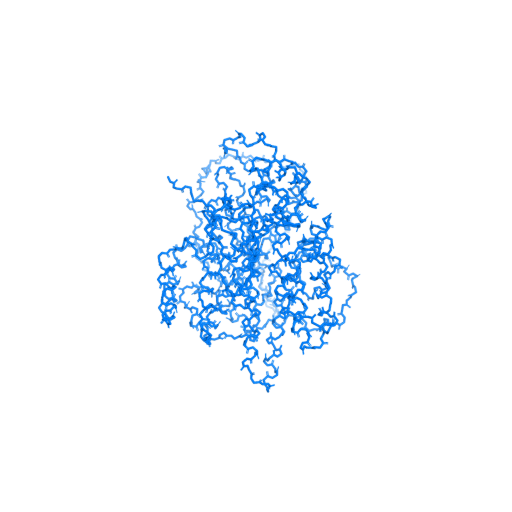2.025 21.218 16.625 1.00 91.88 546 LYS A N 1
ATOM 4353 C CA . LYS A 1 546 ? -2.507 21.909 15.413 1.00 91.88 546 LYS A CA 1
ATOM 4354 C C . LYS A 1 546 ? -1.401 22.231 14.406 1.00 91.88 546 LYS A C 1
ATOM 4356 O O . LYS A 1 546 ? -1.620 22.063 13.211 1.00 91.88 546 LYS A O 1
ATOM 4361 N N . ASP A 1 547 ? -0.221 22.631 14.874 1.00 90.88 547 ASP A N 1
ATOM 4362 C CA . ASP A 1 547 ? 0.888 23.025 13.993 1.00 90.88 547 ASP A CA 1
ATOM 4363 C C . ASP A 1 547 ? 1.373 21.853 13.138 1.00 90.88 547 ASP A C 1
ATOM 4365 O O . ASP A 1 547 ? 1.571 21.991 11.931 1.00 90.88 547 ASP A O 1
ATOM 4369 N N . ARG A 1 548 ? 1.489 20.663 13.739 1.00 90.44 548 ARG A N 1
ATOM 4370 C CA . ARG A 1 548 ? 1.888 19.450 13.018 1.00 90.44 548 ARG A CA 1
ATOM 4371 C C . ARG A 1 548 ? 0.825 19.024 12.002 1.00 90.44 548 ARG A C 1
ATOM 4373 O O . ARG A 1 548 ? 1.164 18.674 10.875 1.00 90.44 548 ARG A O 1
ATOM 4380 N N . ALA A 1 549 ? -0.457 19.121 12.356 1.00 93.00 549 ALA A N 1
ATOM 4381 C CA . ALA A 1 549 ? -1.548 18.884 11.409 1.00 93.00 549 ALA A CA 1
ATOM 4382 C C . ALA A 1 549 ? -1.535 19.894 10.240 1.00 93.00 549 ALA A C 1
ATOM 4384 O O . ALA A 1 549 ? -1.748 19.512 9.090 1.00 93.00 549 ALA A O 1
ATOM 4385 N N . ALA A 1 550 ? -1.223 21.169 10.502 1.00 93.50 550 ALA A N 1
ATOM 4386 C CA . ALA A 1 550 ? -1.088 22.194 9.466 1.00 93.50 550 ALA A CA 1
ATOM 4387 C C . ALA A 1 550 ? 0.075 21.903 8.503 1.00 93.50 550 ALA A C 1
ATOM 4389 O O . ALA A 1 550 ? -0.072 22.083 7.292 1.00 93.50 550 ALA A O 1
ATOM 4390 N N . GLN A 1 551 ? 1.211 21.415 9.016 1.00 94.25 551 GLN A N 1
ATOM 4391 C CA . GLN A 1 551 ? 2.348 21.000 8.187 1.00 94.25 551 GLN A CA 1
ATOM 4392 C C . GLN A 1 551 ? 1.961 19.863 7.233 1.00 94.25 551 GLN A C 1
ATOM 4394 O O . GLN A 1 551 ? 2.240 19.957 6.039 1.00 94.25 551 GLN A O 1
ATOM 4399 N N . PHE A 1 552 ? 1.237 18.849 7.716 1.00 94.62 552 PHE A N 1
ATOM 4400 C CA . PHE A 1 552 ? 0.703 17.786 6.859 1.00 94.62 552 PHE A CA 1
ATOM 4401 C C . PHE A 1 552 ? -0.297 18.304 5.821 1.00 94.62 552 PHE A C 1
ATOM 4403 O O . PHE A 1 552 ? -0.227 17.932 4.650 1.00 94.62 552 PHE A O 1
ATOM 4410 N N . GLY A 1 553 ? -1.190 19.220 6.208 1.00 94.81 553 GLY A N 1
ATOM 4411 C CA . GLY A 1 553 ? -2.093 19.876 5.263 1.00 94.81 553 GLY A CA 1
ATOM 4412 C C . GLY A 1 553 ? -1.341 20.630 4.159 1.00 94.81 553 GLY A C 1
ATOM 4413 O O . GLY A 1 553 ? -1.733 20.575 2.993 1.00 94.81 553 GLY A O 1
ATOM 4414 N N . LYS A 1 554 ? -0.239 21.313 4.496 1.00 95.50 554 LYS A N 1
ATOM 4415 C CA . LYS A 1 554 ? 0.634 21.979 3.517 1.00 95.50 554 LYS A CA 1
ATOM 4416 C C . LYS A 1 554 ? 1.336 20.968 2.606 1.00 95.50 554 LYS A C 1
ATOM 4418 O O . LYS A 1 554 ? 1.284 21.140 1.391 1.00 95.50 554 LYS A O 1
ATOM 4423 N N . LEU A 1 555 ? 1.931 19.917 3.177 1.00 95.81 555 LEU A N 1
ATOM 4424 C CA . LEU A 1 555 ? 2.585 18.831 2.441 1.00 95.81 555 LEU A CA 1
ATOM 4425 C C . LEU A 1 555 ? 1.654 18.259 1.365 1.00 95.81 555 LEU A C 1
ATOM 4427 O O . LEU A 1 555 ? 2.029 18.225 0.195 1.00 95.81 555 LEU A O 1
ATOM 4431 N N . LEU A 1 556 ? 0.430 17.870 1.737 1.00 95.88 556 LEU A N 1
ATOM 4432 C CA . LEU A 1 556 ? -0.521 17.256 0.807 1.00 95.88 556 LEU A CA 1
ATOM 4433 C C . LEU A 1 556 ? -0.972 18.219 -0.302 1.00 95.88 556 LEU A C 1
ATOM 4435 O O . LEU A 1 556 ? -1.049 17.815 -1.461 1.00 95.88 556 LEU A O 1
ATOM 4439 N N . ARG A 1 557 ? -1.249 19.493 0.020 1.00 95.25 557 ARG A N 1
ATOM 4440 C CA . ARG A 1 557 ? -1.697 20.491 -0.972 1.00 95.25 557 ARG A CA 1
ATOM 4441 C C . ARG A 1 557 ? -0.614 20.822 -1.997 1.00 95.25 557 ARG A C 1
ATOM 4443 O O . ARG A 1 557 ? -0.910 20.871 -3.191 1.00 95.25 557 ARG A O 1
ATOM 4450 N N . GLU A 1 558 ? 0.614 21.061 -1.543 1.00 96.06 558 GLU A N 1
ATOM 4451 C CA . GLU A 1 558 ? 1.720 21.422 -2.434 1.00 96.06 558 GLU A CA 1
ATOM 4452 C C . GLU A 1 558 ? 2.207 20.212 -3.237 1.00 96.06 558 GLU A C 1
ATOM 4454 O O . GLU A 1 558 ? 2.415 20.326 -4.444 1.00 96.06 558 GLU A O 1
ATOM 4459 N N . SER A 1 559 ? 2.278 19.028 -2.619 1.00 96.00 559 SER A N 1
ATOM 4460 C CA . SER A 1 559 ? 2.649 17.801 -3.333 1.00 96.00 559 SER A CA 1
ATOM 4461 C C . SER A 1 559 ? 1.609 17.450 -4.396 1.00 96.00 559 SER A C 1
ATOM 4463 O O . SER A 1 559 ? 1.970 17.249 -5.548 1.00 96.00 559 SER A O 1
ATOM 4465 N N . ALA A 1 560 ? 0.307 17.494 -4.088 1.00 94.25 560 ALA A N 1
ATOM 4466 C CA . ALA A 1 560 ? -0.734 17.225 -5.088 1.00 94.25 560 ALA A CA 1
ATOM 4467 C C . ALA A 1 560 ? -0.662 18.179 -6.294 1.00 94.25 560 ALA A C 1
ATOM 4469 O O . ALA A 1 560 ? -0.880 17.765 -7.436 1.00 94.25 560 ALA A O 1
ATOM 4470 N N . LYS A 1 561 ? -0.309 19.447 -6.054 1.00 94.00 561 LYS A N 1
ATOM 4471 C CA . LYS A 1 561 ? -0.085 20.430 -7.114 1.00 94.00 561 LYS A CA 1
ATOM 4472 C C . LYS A 1 561 ? 1.125 20.075 -7.979 1.00 94.00 561 LYS A C 1
ATOM 4474 O O . LYS A 1 561 ? 1.019 20.216 -9.194 1.00 94.00 561 LYS A O 1
ATOM 4479 N N . VAL A 1 562 ? 2.237 19.642 -7.387 1.00 94.69 562 VAL A N 1
ATOM 4480 C CA . VAL A 1 562 ? 3.450 19.251 -8.128 1.00 94.69 562 VAL A CA 1
ATOM 4481 C C . VAL A 1 562 ? 3.241 17.951 -8.901 1.00 94.69 562 VAL A C 1
ATOM 4483 O O . VAL A 1 562 ? 3.618 17.879 -10.062 1.00 94.69 562 VAL A O 1
ATOM 4486 N N . PHE A 1 563 ? 2.597 16.946 -8.305 1.00 92.81 563 PHE A N 1
ATOM 4487 C CA . PHE A 1 563 ? 2.348 15.671 -8.979 1.00 92.81 563 PHE A CA 1
ATOM 4488 C C . PHE A 1 563 ? 1.364 15.830 -10.142 1.00 92.81 563 PHE A C 1
ATOM 4490 O O . PHE A 1 563 ? 1.621 15.358 -11.245 1.00 92.81 563 PHE A O 1
ATOM 4497 N N . TYR A 1 564 ? 0.240 16.518 -9.928 1.00 89.00 564 TYR A N 1
ATOM 4498 C CA . TYR A 1 564 ? -0.890 16.452 -10.861 1.00 89.00 564 TYR A CA 1
ATOM 4499 C C . TYR A 1 564 ? -1.195 17.768 -11.581 1.00 89.00 564 TYR A C 1
ATOM 4501 O O . TYR A 1 564 ? -2.003 17.797 -12.512 1.00 89.00 564 TYR A O 1
ATOM 4509 N N . GLY A 1 565 ? -0.580 18.876 -11.174 1.00 88.19 565 GLY A N 1
ATOM 4510 C CA . GLY A 1 565 ? -0.881 20.212 -11.677 1.00 88.19 565 GLY A CA 1
ATOM 4511 C C . GLY A 1 565 ? -2.173 20.795 -11.092 1.00 88.19 565 GLY A C 1
ATOM 4512 O O . GLY A 1 565 ? -3.126 20.087 -10.768 1.00 88.19 565 GLY A O 1
ATOM 4513 N N . GLU A 1 566 ? -2.243 22.127 -11.000 1.00 86.56 566 GLU A N 1
ATOM 4514 C CA . GLU A 1 566 ? -3.315 22.845 -10.283 1.00 86.56 566 GLU A CA 1
ATOM 4515 C C . GLU A 1 566 ? -4.737 22.545 -10.776 1.00 86.56 566 GLU A C 1
ATOM 4517 O O . GLU A 1 566 ? -5.690 22.572 -9.998 1.00 86.56 566 GLU A O 1
ATOM 4522 N N . THR A 1 567 ? -4.888 22.272 -12.070 1.00 78.56 567 THR A N 1
ATOM 4523 C CA . THR A 1 567 ? -6.200 22.142 -12.725 1.00 78.56 567 THR A CA 1
ATOM 4524 C C . THR A 1 567 ? -6.689 20.701 -12.850 1.00 78.56 567 THR A C 1
ATOM 4526 O O . THR A 1 567 ? -7.771 20.477 -13.394 1.00 78.56 567 THR A O 1
ATOM 4529 N N . SER A 1 568 ? -5.917 19.727 -12.368 1.00 78.50 568 SER A N 1
ATOM 4530 C CA . SER A 1 568 ? -6.266 18.315 -12.505 1.00 78.50 568 SER A CA 1
ATOM 4531 C C . SER A 1 568 ? -7.388 17.881 -11.549 1.00 78.50 568 SER A C 1
ATOM 4533 O O . SER A 1 568 ? -7.519 18.423 -10.442 1.00 78.50 568 SER A O 1
ATOM 4535 N N . PRO A 1 569 ? -8.210 16.893 -11.952 1.00 77.56 569 PRO A N 1
ATOM 4536 C CA . PRO A 1 569 ? -9.179 16.254 -11.066 1.00 77.56 569 PRO A CA 1
ATOM 4537 C C . PRO A 1 569 ? -8.543 15.646 -9.809 1.00 77.56 569 PRO A C 1
ATOM 4539 O O . PRO A 1 569 ? -9.126 15.763 -8.735 1.00 77.56 569 PRO A O 1
ATOM 4542 N N . GLU A 1 570 ? -7.355 15.053 -9.924 1.00 82.06 570 GLU A N 1
ATOM 4543 C CA . GLU A 1 570 ? -6.617 14.422 -8.828 1.00 82.06 570 GLU A CA 1
ATOM 4544 C C . GLU A 1 570 ? -6.192 15.462 -7.785 1.00 82.06 570 GLU A C 1
ATOM 4546 O O . GLU A 1 570 ? -6.511 15.315 -6.605 1.00 82.06 570 GLU A O 1
ATOM 4551 N N . ASN A 1 571 ? -5.584 16.579 -8.213 1.00 86.50 571 ASN A N 1
ATOM 4552 C CA . ASN A 1 571 ? -5.263 17.688 -7.310 1.00 86.50 571 ASN A CA 1
ATOM 4553 C C . ASN A 1 571 ? -6.525 18.248 -6.641 1.00 86.50 571 ASN A C 1
ATOM 4555 O O . ASN A 1 571 ? -6.540 18.487 -5.434 1.00 86.50 571 ASN A O 1
ATOM 4559 N N . LYS A 1 572 ? -7.612 18.435 -7.402 1.00 83.31 572 LYS A N 1
ATOM 4560 C CA . LYS A 1 572 ? -8.883 18.913 -6.845 1.00 83.31 572 LYS A CA 1
ATOM 4561 C C . LYS A 1 572 ? -9.437 17.946 -5.798 1.00 83.31 572 LYS A C 1
ATOM 4563 O O . LYS A 1 572 ? -9.898 18.408 -4.755 1.00 83.31 572 LYS A O 1
ATOM 4568 N N . TYR A 1 573 ? -9.405 16.643 -6.066 1.00 83.25 573 TYR A N 1
ATOM 4569 C CA . TYR A 1 573 ? -9.850 15.606 -5.139 1.00 83.25 573 TYR A CA 1
ATOM 4570 C C . TYR A 1 573 ? -9.035 15.642 -3.843 1.00 83.25 573 TYR A C 1
ATOM 4572 O O . TYR A 1 573 ? -9.619 15.807 -2.773 1.00 83.25 573 TYR A O 1
ATOM 4580 N N . ILE A 1 574 ? -7.702 15.591 -3.943 1.00 87.00 574 ILE A N 1
ATOM 4581 C CA . ILE A 1 574 ? -6.811 15.586 -2.775 1.00 87.00 574 ILE A CA 1
ATOM 4582 C C . ILE A 1 574 ? -6.997 16.862 -1.954 1.00 87.00 574 ILE A C 1
ATOM 4584 O O . ILE A 1 574 ? -7.199 16.790 -0.746 1.00 87.00 574 ILE A O 1
ATOM 4588 N N . ARG A 1 575 ? -7.017 18.037 -2.594 1.00 88.62 575 ARG A N 1
ATOM 4589 C CA . ARG A 1 575 ? -7.253 19.308 -1.893 1.00 88.62 575 ARG A CA 1
ATOM 4590 C C . ARG A 1 575 ? -8.616 19.350 -1.215 1.00 88.62 575 ARG A C 1
ATOM 4592 O O . ARG A 1 575 ? -8.690 19.754 -0.065 1.00 88.62 575 ARG A O 1
ATOM 4599 N N . SER A 1 576 ? -9.671 18.890 -1.888 1.00 84.81 576 SER A N 1
ATOM 4600 C CA . SER A 1 576 ? -11.014 18.850 -1.295 1.00 84.81 576 SER A CA 1
ATOM 4601 C C . SER A 1 576 ? -11.055 17.939 -0.068 1.00 84.81 576 SER A C 1
ATOM 4603 O O . SER A 1 576 ? -11.706 18.275 0.919 1.00 84.81 576 SER A O 1
ATOM 4605 N N . LEU A 1 577 ? -10.341 16.810 -0.106 1.00 83.69 577 LEU A N 1
ATOM 4606 C CA . LEU A 1 577 ? -10.219 15.914 1.037 1.00 83.69 577 LEU A CA 1
ATOM 4607 C C . LEU A 1 577 ? -9.462 16.592 2.189 1.00 83.69 577 LEU A C 1
ATOM 4609 O O . LEU A 1 577 ? -9.966 16.637 3.308 1.00 83.69 577 LEU A O 1
ATOM 4613 N N . VAL A 1 578 ? -8.298 17.186 1.912 1.00 89.44 578 VAL A N 1
ATOM 4614 C CA . VAL A 1 578 ? -7.507 17.921 2.911 1.00 89.44 578 VAL A CA 1
ATOM 4615 C C . VAL A 1 578 ? -8.322 19.051 3.533 1.00 89.44 578 VAL A C 1
ATOM 4617 O O . VAL A 1 578 ? -8.360 19.165 4.749 1.00 89.44 578 VAL A O 1
ATOM 4620 N N . ASP A 1 579 ? -9.024 19.848 2.733 1.00 88.44 579 ASP A N 1
ATOM 4621 C CA . ASP A 1 579 ? -9.820 20.976 3.224 1.00 88.44 579 ASP A CA 1
ATOM 4622 C C . ASP A 1 579 ? -11.043 20.518 4.042 1.00 88.44 579 ASP A C 1
ATOM 4624 O O . ASP A 1 579 ? -11.497 21.244 4.925 1.00 88.44 579 ASP A O 1
ATOM 4628 N N . SER A 1 580 ? -11.549 19.301 3.801 1.00 85.88 580 SER A N 1
ATOM 4629 C CA . SER A 1 580 ? -12.670 18.723 4.559 1.00 85.88 580 SER A CA 1
ATOM 4630 C C . SER A 1 580 ? -12.267 18.209 5.944 1.00 85.88 580 SER A C 1
ATOM 4632 O O . SER A 1 580 ? -13.089 18.220 6.858 1.00 85.88 580 SER A O 1
ATOM 4634 N N . TYR A 1 581 ? -11.026 17.738 6.107 1.00 82.62 581 TYR A N 1
ATOM 4635 C CA . TYR A 1 581 ? -10.573 17.057 7.330 1.00 82.62 581 TYR A CA 1
ATOM 4636 C C . TYR A 1 581 ? -9.478 17.811 8.098 1.00 82.62 581 TYR A C 1
ATOM 4638 O O . TYR A 1 581 ? -9.343 17.642 9.307 1.00 82.62 581 TYR A O 1
ATOM 4646 N N . ILE A 1 582 ? -8.710 18.658 7.418 1.00 84.81 582 ILE A N 1
ATOM 4647 C CA . ILE A 1 582 ? -7.593 19.442 7.953 1.00 84.81 582 ILE A CA 1
ATOM 4648 C C . ILE A 1 582 ? -7.901 20.929 7.720 1.00 84.81 582 ILE A C 1
ATOM 4650 O O . ILE A 1 582 ? -7.238 21.636 6.955 1.00 84.81 582 ILE A O 1
ATOM 4654 N N . SER A 1 583 ? -8.962 21.401 8.377 1.00 68.94 583 SER A N 1
ATOM 4655 C CA . SER A 1 583 ? -9.317 22.819 8.440 1.00 68.94 583 SER A CA 1
ATOM 4656 C C . SER A 1 583 ? -8.500 23.491 9.550 1.00 68.94 583 SER A C 1
ATOM 4658 O O . SER A 1 583 ? -8.953 23.576 10.697 1.00 68.94 583 SER A O 1
ATOM 4660 N N . VAL A 1 584 ? -7.272 23.895 9.222 1.00 57.34 584 VAL A N 1
ATOM 4661 C CA . VAL A 1 584 ? -6.355 24.606 10.129 1.00 57.34 584 VAL A CA 1
ATOM 4662 C C . VAL A 1 584 ? -5.933 25.921 9.515 1.00 57.34 584 VAL A C 1
ATOM 4664 O O . VAL A 1 584 ? -5.576 25.899 8.314 1.00 57.34 584 VAL A O 1
#

Secondary structure (DSSP, 8-state):
-----SSPPTT-S--HHHHHHHHHHHTT-HHHHHHHHHHHHHT-TTHHHHHHHHHHHH---PPP-TT-----SSS--------------------------------------------PPPEEEEEESBHHHHHHHHHHHHHHHHHHHHHTSSS-HHHHHHHHHHHHHHHHHHHHHHHHHHHHHHHTHHHHHHHHTTTT----TTGGGS-S-SBPPHHHHHHHHHHHHHHHHHHHHHHHHHHHHHHHHHHHHS-TT-HHHHHHHHHHHHHHHHHHHHHHHHHHHHTTTSHHHHHHHHHPPPPS---HHHHHHHHTTS-----S---TTS-TT-S----HHHHHHHHHHHSTTTTTS-HHHHHTT--TTS--S----S--SEEEEEE--SBGGGB--PPPGGGS-TTGGGTTTS-TT----TT--HHHHHHH-TTHHHHHHHHHHHTT--GGGBPTTSSEEEEE----SSSS---EEEEETTS----TT----TT----TTS----TTS-TTSHHHHHHHHHHHHHHHHHHHHHHHHHHHHHTT-HHHHHHHHHHHHHHHHHHH-TTSHHHHHHHHHHHHH---

Radius of gyration: 27.58 Å; chains: 1; bounding box: 97×61×84 Å

Sequence (584 aa):
MGNSDSTTLEGKGHPEQYYRGVEAVNEGRYQVGEIYFQQALRVHPGRQFWSDLTGAVWGKPGKGNEEDTPFSEHYPKEDEDDEDITVVEKNGANPLQDDNMSPNRDRTSRGEKTSSNQTKKMKYVYMPFDHRLVDIMDYTRMICDMANCYVTQPKDELNQSIAFVYYGFLNSHFQIFFYTIRIWMAEHAEFVGKMMASDTDEVTEKRNRAHGNELITPAEAMWVVELIYAFLRYYWIQTVVNLMALSSTSAQTLEATEVKRINRIMENIIELGGTAQYDLQFISSTMAHTECGKILTELMPSVGYDFHVVDELAHGNGKSVSDGPSNPSAGEGSSGVKSKISDTFFSAVIGKDIGQQNFITLAHSFSAVQSVTLDLNVDLNVRLDLDYKILRKDLAKLQHPGERQCYYYINWYFPQAAFIVPGHNSHFLKQNLPDFTQKLNTFMEKKKVSPALRVKGTSSLRLVRKTNQSSNAGQERIISFETTEVTEGDRVDLIHVQGKEGVYGNALLNFRDLKTTRLLELEEAFLIEMPCIVLMSLVLLKTGQKDRAAQFGKLLRESAKVFYGETSPENKYIRSLVDSYISV